Protein AF-0000000083948922 (afdb_homodimer)

InterPro domains:
  IPR000843 LacI-type HTH domain [PF00356] (4-49)
  IPR000843 LacI-type HTH domain [PR00036] (4-14)
  IPR000843 LacI-type HTH domain [PR00036] (14-24)
  IPR000843 LacI-type HTH domain [PS50932] (3-57)
  IPR000843 LacI-type HTH domain [SM00354] (2-72)
  IPR000843 LacI-type HTH domain [cd01392] (7-57)
  IPR010982 Lambda repressor-like, DNA-binding domain superfamily [G3DSA:1.10.260.40] (1-57)
  IPR010982 Lambda repressor-like, DNA-binding domain superfamily [SSF47413] (2-57)
  IPR028082 Periplasmic binding protein-like I [SSF53822] (62-333)
  IPR046335 Transcriptional regulator LacI/GalR-like, sensor domain [PF13377] (173-332)

Radius of gyration: 28.36 Å; Cα contacts (8 Å, |Δi|>4): 1416; chains: 2; bounding box: 69×86×70 Å

Solvent-accessible surface area (backbone atoms only — not comparable to full-atom values): 34319 Å² total; per-residue (Å²): 128,82,66,42,66,62,52,35,8,61,69,41,71,45,52,55,67,53,44,51,36,48,77,65,63,44,81,87,58,54,67,72,56,42,51,40,41,49,51,26,28,60,75,58,64,43,62,79,51,61,56,56,50,47,68,71,37,82,45,40,59,28,36,33,41,40,38,53,69,86,44,48,66,60,50,49,31,34,50,52,11,36,45,65,48,20,68,87,70,68,35,44,41,30,57,47,78,50,59,78,82,45,90,57,40,46,60,53,52,47,48,49,42,59,67,63,23,43,56,27,33,46,28,30,53,46,55,43,72,33,66,67,45,51,49,46,36,52,74,72,66,56,50,58,21,27,37,41,60,36,85,70,88,55,94,82,60,62,49,32,31,26,33,20,38,29,61,26,25,22,54,48,43,39,52,44,43,74,33,62,42,75,46,64,25,36,42,37,28,41,72,80,26,61,47,37,50,32,28,51,49,11,40,50,46,34,32,51,76,67,77,41,79,86,52,73,88,38,52,36,83,38,37,76,28,42,68,38,14,25,56,44,38,46,55,42,67,71,41,91,76,54,48,45,28,36,43,20,63,25,40,50,19,28,49,14,27,55,45,34,32,54,77,68,70,48,50,63,18,63,63,32,18,42,29,26,23,46,54,44,75,60,32,73,66,42,87,52,28,38,15,23,21,40,41,66,47,32,59,52,29,20,51,38,41,45,42,44,65,45,39,79,68,75,46,87,57,75,63,46,73,43,71,36,40,68,43,88,49,49,14,51,50,54,53,64,82,127,129,83,66,43,66,62,52,37,10,61,67,41,72,46,52,55,67,53,44,51,36,48,76,65,64,44,81,86,58,54,68,72,56,42,50,41,41,50,52,26,28,60,74,59,66,43,63,81,51,62,56,56,50,47,67,70,38,81,45,39,58,29,36,32,40,41,38,52,70,85,45,49,65,60,50,48,31,34,50,51,11,35,46,59,44,22,54,92,69,70,39,43,42,30,56,45,79,51,58,78,82,45,90,57,40,47,60,52,52,48,47,49,41,60,67,62,23,44,55,29,34,44,28,30,54,47,54,44,72,33,66,67,45,51,50,47,34,52,74,72,66,56,50,59,20,25,37,43,59,37,83,72,89,56,95,82,58,62,50,34,31,28,33,20,39,27,60,26,25,22,53,49,44,40,53,45,42,75,34,61,43,75,45,63,24,37,42,35,27,41,74,81,26,60,46,39,50,32,29,51,50,11,40,49,47,34,32,52,76,68,76,41,79,85,53,73,89,37,52,36,82,41,37,75,29,41,66,37,14,26,53,46,38,46,54,43,68,71,40,92,79,55,48,45,27,36,45,22,63,25,40,50,20,28,50,14,28,55,46,34,33,53,77,68,72,49,48,63,18,62,61,31,18,43,28,26,22,47,54,42,74,61,34,74,64,41,87,53,27,38,15,24,21,40,41,66,48,30,60,52,30,20,52,39,42,45,43,42,66,44,39,79,69,75,46,87,58,75,63,45,75,43,73,36,40,70,42,89,49,49,13,52,51,54,53,65,83,128

Structure (mmCIF, N/CA/C/O backbone):
data_AF-0000000083948922-model_v1
#
loop_
_entity.id
_entity.type
_entity.pdbx_description
1 polymer 'Degradation activator'
#
loop_
_atom_site.group_PDB
_atom_site.id
_atom_site.type_symbol
_atom_site.label_atom_id
_atom_site.label_alt_id
_atom_site.label_comp_id
_atom_site.label_asym_id
_atom_site.label_entity_id
_atom_site.label_seq_id
_atom_site.pdbx_PDB_ins_code
_atom_site.Cartn_x
_atom_site.Cartn_y
_atom_site.Cartn_z
_atom_site.occupancy
_atom_site.B_iso_or_equiv
_atom_site.auth_seq_id
_atom_site.auth_comp_id
_atom_site.auth_asym_id
_atom_site.auth_atom_id
_atom_site.pdbx_PDB_model_num
ATOM 1 N N . MET A 1 1 ? 10.773 45.594 6.195 1 47.94 1 MET A N 1
ATOM 2 C CA . MET A 1 1 ? 9.57 45.25 6.934 1 47.94 1 MET A CA 1
ATOM 3 C C . MET A 1 1 ? 8.656 44.344 6.094 1 47.94 1 MET A C 1
ATOM 5 O O . MET A 1 1 ? 8.422 44.625 4.918 1 47.94 1 MET A O 1
ATOM 9 N N . LYS A 1 2 ? 8.398 43.188 6.496 1 63.94 2 LYS A N 1
ATOM 10 C CA . LYS A 1 2 ? 7.566 42.281 5.691 1 63.94 2 LYS A CA 1
ATOM 11 C C . LYS A 1 2 ? 6.133 42.812 5.598 1 63.94 2 LYS A C 1
ATOM 13 O O . LYS A 1 2 ? 5.566 43.25 6.59 1 63.94 2 LYS A O 1
ATOM 18 N N . VAL A 1 3 ? 5.734 42.969 4.324 1 75 3 VAL A N 1
ATOM 19 C CA . VAL A 1 3 ? 4.387 43.469 4.062 1 75 3 VAL A CA 1
ATOM 20 C C . VAL A 1 3 ? 3.361 42.562 4.734 1 75 3 VAL A C 1
ATOM 22 O O . VAL A 1 3 ? 3.445 41.344 4.629 1 75 3 VAL A O 1
ATOM 25 N N . THR A 1 4 ? 2.557 43.094 5.625 1 77.31 4 THR A N 1
ATOM 26 C CA . THR A 1 4 ? 1.519 42.375 6.344 1 77.31 4 THR A CA 1
ATOM 27 C C . THR A 1 4 ? 0.145 42.656 5.742 1 77.31 4 THR A C 1
ATOM 29 O O . THR A 1 4 ? 0.001 43.531 4.891 1 77.31 4 THR A O 1
ATOM 32 N N . ILE A 1 5 ? -0.766 41.844 6.234 1 81.62 5 ILE A N 1
ATOM 33 C CA . ILE A 1 5 ? -2.143 42.031 5.793 1 81.62 5 ILE A CA 1
ATOM 34 C C . ILE A 1 5 ? -2.607 43.438 6.176 1 81.62 5 ILE A C 1
ATOM 36 O O . ILE A 1 5 ? -3.412 44.062 5.469 1 81.62 5 ILE A O 1
ATOM 40 N N . ASN A 1 6 ? -2.049 43.969 7.289 1 85 6 ASN A N 1
ATOM 41 C CA . ASN A 1 6 ? -2.357 45.344 7.703 1 85 6 ASN A CA 1
ATOM 42 C C . ASN A 1 6 ? -1.873 46.344 6.676 1 85 6 ASN A C 1
ATOM 44 O O . ASN A 1 6 ? -2.557 47.344 6.41 1 85 6 ASN A O 1
ATOM 48 N N . ASP A 1 7 ? -0.782 46.094 6.133 1 86.5 7 ASP A N 1
ATOM 49 C CA . ASP A 1 7 ? -0.228 46.969 5.121 1 86.5 7 ASP A CA 1
ATOM 50 C C . ASP A 1 7 ? -1.084 46.969 3.857 1 86.5 7 ASP A C 1
ATOM 52 O O . ASP A 1 7 ? -1.309 48.031 3.252 1 86.5 7 ASP A O 1
ATOM 56 N N . VAL A 1 8 ? -1.52 45.75 3.539 1 88.81 8 VAL A N 1
ATOM 57 C CA . VAL A 1 8 ? -2.385 45.594 2.373 1 88.81 8 VAL A CA 1
ATOM 58 C C . VAL A 1 8 ? -3.689 46.344 2.605 1 88.81 8 VAL A C 1
ATOM 60 O O . VAL A 1 8 ? -4.16 47.094 1.723 1 88.81 8 VAL A O 1
ATOM 63 N N . ALA A 1 9 ? -4.18 46.156 3.736 1 91.19 9 ALA A N 1
ATOM 64 C CA . ALA A 1 9 ? -5.422 46.844 4.102 1 91.19 9 ALA A CA 1
ATOM 65 C C . ALA A 1 9 ? -5.27 48.344 4.027 1 91.19 9 ALA A C 1
ATOM 67 O O . ALA A 1 9 ? -6.113 49.031 3.449 1 91.19 9 ALA A O 1
ATOM 68 N N . LYS A 1 10 ? -4.238 48.844 4.551 1 90.06 10 LYS A N 1
ATOM 69 C CA . LYS A 1 10 ? -3.953 50.281 4.551 1 90.06 10 LYS A CA 1
ATOM 70 C C . LYS A 1 10 ? -3.775 50.812 3.129 1 90.06 10 LYS A C 1
ATOM 72 O O . LYS A 1 10 ? -4.316 51.844 2.775 1 90.06 10 LYS A O 1
ATOM 77 N N . TYR A 1 11 ? -3.078 50 2.396 1 91.12 11 TYR A N 1
ATOM 78 C CA . TYR A 1 11 ? -2.797 50.406 1.02 1 91.12 11 TYR A CA 1
ATOM 79 C C . TYR A 1 11 ? -4.07 50.406 0.183 1 91.12 11 TYR A C 1
ATOM 81 O O . TYR A 1 11 ? -4.27 51.312 -0.647 1 91.12 11 TYR A O 1
ATOM 89 N N . ALA A 1 12 ? -4.852 49.438 0.401 1 90.25 12 ALA A N 1
ATOM 90 C CA . ALA A 1 12 ? -6.078 49.25 -0.374 1 90.25 12 ALA A CA 1
ATOM 91 C C . ALA A 1 12 ? -7.199 50.125 0.176 1 90.25 12 ALA A C 1
ATOM 93 O O . ALA A 1 12 ? -8.219 50.344 -0.489 1 90.25 12 ALA A O 1
ATOM 94 N N . GLY A 1 13 ? -7.016 50.688 1.393 1 90.88 13 GLY A N 1
ATOM 95 C CA . GLY A 1 13 ? -8.039 51.5 2.027 1 90.88 13 GLY A CA 1
ATOM 96 C C . GLY A 1 13 ? -9.234 50.719 2.506 1 90.88 13 GLY A C 1
ATOM 97 O O . GLY A 1 13 ? -10.375 51.188 2.416 1 90.88 13 GLY A O 1
ATOM 98 N N . VAL A 1 14 ? -8.969 49.5 2.793 1 90.75 14 VAL A N 1
ATOM 99 C CA . VAL A 1 14 ? -10.039 48.625 3.293 1 90.75 14 VAL A CA 1
ATOM 100 C C . VAL A 1 14 ? -9.656 48.062 4.656 1 90.75 14 VAL A C 1
ATOM 102 O O . VAL A 1 14 ? -8.531 48.25 5.121 1 90.75 14 VAL A O 1
ATOM 105 N N . SER A 1 15 ? -10.617 47.5 5.344 1 84.44 15 SER A N 1
ATOM 106 C CA . SER A 1 15 ? -10.336 46.875 6.621 1 84.44 15 SER A CA 1
ATOM 107 C C . SER A 1 15 ? -9.523 45.594 6.43 1 84.44 15 SER A C 1
ATOM 109 O O . SER A 1 15 ? -9.523 45 5.348 1 84.44 15 SER A O 1
ATOM 111 N N . ILE A 1 16 ? -8.898 45.094 7.465 1 84.44 16 ILE A N 1
ATOM 112 C CA . ILE A 1 16 ? -8.148 43.844 7.461 1 84.44 16 ILE A CA 1
ATOM 113 C C . ILE A 1 16 ? -9.094 42.688 7.16 1 84.44 16 ILE A C 1
ATOM 115 O O . ILE A 1 16 ? -8.727 41.75 6.445 1 84.44 16 ILE A O 1
ATOM 119 N N . LYS A 1 17 ? -10.328 42.844 7.629 1 81.38 17 LYS A N 1
ATOM 120 C CA . LYS A 1 17 ? -11.336 41.812 7.391 1 81.38 17 LYS A CA 1
ATOM 121 C C . LYS A 1 17 ? -11.672 41.688 5.906 1 81.38 17 LYS A C 1
ATOM 123 O O . LYS A 1 17 ? -11.867 40.594 5.387 1 81.38 17 LYS A O 1
ATOM 128 N N . THR A 1 18 ? -11.656 42.844 5.32 1 84.81 18 THR A N 1
ATOM 129 C CA . THR A 1 18 ? -11.977 42.875 3.895 1 84.81 18 THR A CA 1
ATOM 130 C C . THR A 1 18 ? -10.859 42.25 3.078 1 84.81 18 THR A C 1
ATOM 132 O O . THR A 1 18 ? -11.117 41.469 2.148 1 84.81 18 THR A O 1
ATOM 135 N N . VAL A 1 19 ? -9.586 42.5 3.438 1 83.06 19 VAL A N 1
ATOM 136 C CA . VAL A 1 19 ? -8.453 41.875 2.75 1 83.06 19 VAL A CA 1
ATOM 137 C C . VAL A 1 19 ? -8.508 40.344 2.926 1 83.06 19 VAL A C 1
ATOM 139 O O . VAL A 1 19 ? -8.305 39.594 1.968 1 83.06 19 VAL A O 1
ATOM 142 N N . SER A 1 20 ? -8.844 39.938 4.043 1 77 20 SER A N 1
ATOM 143 C CA . SER A 1 20 ? -8.953 38.5 4.348 1 77 20 SER A CA 1
ATOM 144 C C . SER A 1 20 ? -10.039 37.844 3.502 1 77 20 SER A C 1
ATOM 146 O O . SER A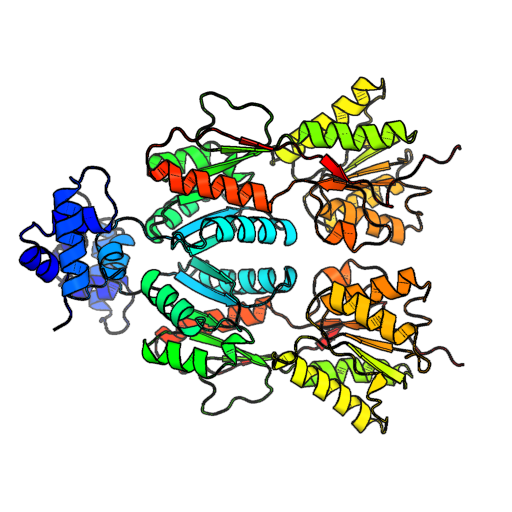 1 20 ? -9.82 36.75 2.943 1 77 20 SER A O 1
ATOM 148 N N . ARG A 1 21 ? -11.102 38.594 3.408 1 77.88 21 ARG A N 1
ATOM 149 C CA . ARG A 1 21 ? -12.211 38.062 2.627 1 77.88 21 ARG A CA 1
ATOM 150 C C . ARG A 1 21 ? -11.844 37.938 1.15 1 77.88 21 ARG A C 1
ATOM 152 O O . ARG A 1 21 ? -12.195 36.969 0.488 1 77.88 21 ARG A O 1
ATOM 159 N N . VAL A 1 22 ? -11.125 38.906 0.724 1 80.25 22 VAL A N 1
ATOM 160 C CA . VAL A 1 22 ? -10.727 38.938 -0.681 1 80.25 22 VAL A CA 1
ATOM 161 C C . VAL A 1 22 ? -9.695 37.812 -0.941 1 80.25 22 VAL A C 1
ATOM 163 O O . VAL A 1 22 ? -9.805 37.094 -1.916 1 80.25 22 VAL A O 1
ATOM 166 N N . THR A 1 23 ? -8.758 37.656 -0.034 1 76.06 23 THR A N 1
ATOM 167 C CA . THR A 1 23 ? -7.676 36.719 -0.234 1 76.06 23 THR A CA 1
ATOM 168 C C . THR A 1 23 ? -8.18 35.281 -0.084 1 76.06 23 THR A C 1
ATOM 170 O O . THR A 1 23 ? -7.59 34.344 -0.628 1 76.06 23 THR A O 1
ATOM 173 N N . ASN A 1 24 ? -9.273 35.156 0.589 1 67.94 24 ASN A N 1
ATOM 174 C CA . ASN A 1 24 ? -9.891 33.844 0.768 1 67.94 24 ASN A CA 1
ATOM 175 C C . ASN A 1 24 ? -10.992 33.594 -0.261 1 67.94 24 ASN A C 1
ATOM 177 O O . ASN A 1 24 ? -11.781 32.656 -0.114 1 67.94 24 ASN A O 1
ATOM 181 N N . ASN A 1 25 ? -11.062 34.406 -1.139 1 70.38 25 ASN A N 1
ATOM 182 C CA . ASN A 1 25 ? -12 34.312 -2.254 1 70.38 25 ASN A CA 1
ATOM 183 C C . ASN A 1 25 ? -13.445 34.188 -1.767 1 70.38 25 ASN A C 1
ATOM 185 O O . ASN A 1 25 ? -14.211 33.375 -2.273 1 70.38 25 ASN A O 1
ATOM 189 N N . GLU A 1 26 ? -13.742 34.969 -0.782 1 67.56 26 GLU A N 1
ATOM 190 C CA . GLU A 1 26 ? -15.125 35 -0.299 1 67.56 26 GLU A CA 1
ATOM 191 C C . GLU A 1 26 ? -16.047 35.656 -1.317 1 67.56 26 GLU A C 1
ATOM 193 O O . GLU A 1 26 ? -15.781 36.75 -1.8 1 67.56 26 GLU A O 1
ATOM 198 N N . PRO A 1 27 ? -17.094 34.938 -1.675 1 70.88 27 PRO A N 1
ATOM 199 C CA . PRO A 1 27 ? -17.969 35.406 -2.764 1 70.88 27 PRO A CA 1
ATOM 200 C C . PRO A 1 27 ? -18.688 36.719 -2.428 1 70.88 27 PRO A C 1
ATOM 202 O O . PRO A 1 27 ? -19.125 37.438 -3.332 1 70.88 27 PRO A O 1
ATOM 205 N N . SER A 1 28 ? -18.844 37.125 -1.309 1 74.44 28 SER A N 1
ATOM 206 C CA . SER A 1 28 ? -19.688 38.25 -0.918 1 74.44 28 SER A CA 1
ATOM 207 C C . SER A 1 28 ? -18.969 39.562 -1.136 1 74.44 28 SER A C 1
ATOM 209 O O . SER A 1 28 ? -19.562 40.625 -0.983 1 74.44 28 SER A O 1
ATOM 211 N N . VAL A 1 29 ? -17.844 39.5 -1.628 1 79.81 29 VAL A N 1
ATOM 212 C CA . VAL A 1 29 ? -17.078 40.75 -1.758 1 79.81 29 VAL A CA 1
ATOM 213 C C . VAL A 1 29 ? -17.281 41.344 -3.156 1 79.81 29 VAL A C 1
ATOM 215 O O . VAL A 1 29 ? -17.188 40.594 -4.152 1 79.81 29 VAL A O 1
ATOM 218 N N . LYS A 1 30 ? -17.609 42.656 -3.248 1 86.69 30 LYS A N 1
ATOM 219 C CA . LYS A 1 30 ? -17.844 43.312 -4.523 1 86.69 30 LYS A CA 1
ATOM 220 C C . LYS A 1 30 ? -16.578 43.312 -5.379 1 86.69 30 LYS A C 1
ATOM 222 O O . LYS A 1 30 ? -15.461 43.438 -4.859 1 86.69 30 LYS A O 1
ATOM 227 N N . GLN A 1 31 ? -16.828 43.219 -6.66 1 85.06 31 GLN A N 1
ATOM 228 C CA . GLN A 1 31 ? -15.727 43.094 -7.617 1 85.06 31 GLN A CA 1
ATOM 229 C C . GLN A 1 31 ? -14.766 44.281 -7.488 1 85.06 31 GLN A C 1
ATOM 231 O O . GLN A 1 31 ? -13.547 44.125 -7.578 1 85.06 31 GLN A O 1
ATOM 236 N N . ALA A 1 32 ? -15.289 45.469 -7.324 1 87.31 32 ALA A N 1
ATOM 237 C CA . ALA A 1 32 ? -14.461 46.656 -7.195 1 87.31 32 ALA A CA 1
ATOM 238 C C . ALA A 1 32 ? -13.492 46.531 -6.02 1 87.31 32 ALA A C 1
ATOM 240 O O . ALA A 1 32 ? -12.328 46.938 -6.117 1 87.31 32 ALA A O 1
ATOM 241 N N . THR A 1 33 ? -13.891 45.938 -4.918 1 88.06 33 THR A N 1
ATOM 242 C CA . THR A 1 33 ? -13.07 45.719 -3.729 1 88.06 33 THR A CA 1
ATOM 243 C C . THR A 1 33 ? -12.023 44.656 -3.979 1 88.06 33 THR A C 1
ATOM 245 O O . THR A 1 33 ? -10.875 44.781 -3.555 1 88.06 33 THR A O 1
ATOM 248 N N . ILE A 1 34 ? -12.414 43.625 -4.617 1 88.19 34 ILE A N 1
ATOM 249 C CA . ILE A 1 34 ? -11.5 42.531 -4.98 1 88.19 34 ILE A CA 1
ATOM 250 C C . ILE A 1 34 ? -10.344 43.125 -5.809 1 88.19 34 ILE A C 1
ATOM 252 O O . ILE A 1 34 ? -9.18 42.812 -5.531 1 88.19 34 ILE A O 1
ATOM 256 N N . ASP A 1 35 ? -10.727 43.875 -6.746 1 87.88 35 ASP A N 1
ATOM 257 C CA . ASP A 1 35 ? -9.727 44.469 -7.633 1 87.88 35 ASP A CA 1
ATOM 258 C C . ASP A 1 35 ? -8.758 45.375 -6.855 1 87.88 35 ASP A C 1
ATOM 260 O O . ASP A 1 35 ? -7.547 45.312 -7.082 1 87.88 35 ASP A O 1
ATOM 264 N N . LYS A 1 36 ? -9.297 46.188 -6.008 1 88.44 36 LYS A N 1
ATOM 265 C CA . LYS A 1 36 ? -8.492 47.094 -5.184 1 88.44 36 LYS A CA 1
ATOM 266 C C . LYS A 1 36 ? -7.516 46.312 -4.309 1 88.44 36 LYS A C 1
ATOM 268 O O . LYS A 1 36 ? -6.344 46.688 -4.203 1 88.44 36 LYS A O 1
ATOM 273 N N . VAL A 1 37 ? -8 45.281 -3.689 1 88.94 37 VAL A N 1
ATOM 274 C CA . VAL A 1 37 ? -7.191 44.469 -2.797 1 88.94 37 VAL A CA 1
ATOM 275 C C . VAL A 1 37 ? -6.129 43.719 -3.604 1 88.94 37 VAL A C 1
ATOM 277 O O . VAL A 1 37 ? -4.961 43.688 -3.213 1 88.94 37 VAL A O 1
ATOM 280 N N . ASN A 1 38 ? -6.543 43.188 -4.68 1 86.06 38 ASN A N 1
ATOM 281 C CA . ASN A 1 38 ? -5.59 42.469 -5.527 1 86.06 38 ASN A CA 1
ATOM 282 C C . ASN A 1 38 ? -4.504 43.406 -6.051 1 86.06 38 ASN A C 1
ATOM 284 O O . ASN A 1 38 ? -3.336 43.031 -6.137 1 86.06 38 ASN A O 1
ATOM 288 N N . ALA A 1 39 ? -4.875 44.594 -6.488 1 86.25 39 ALA A N 1
ATOM 289 C CA . ALA A 1 39 ? -3.908 45.594 -6.914 1 86.25 39 ALA A CA 1
ATOM 290 C C . ALA A 1 39 ? -2.918 45.906 -5.797 1 86.25 39 ALA A C 1
ATOM 292 O O . ALA A 1 39 ? -1.718 46.031 -6.043 1 86.25 39 ALA A O 1
ATOM 293 N N . ALA A 1 40 ? -3.379 46 -4.594 1 89.19 40 ALA A N 1
ATOM 294 C CA . ALA A 1 40 ? -2.531 46.281 -3.432 1 89.19 40 ALA A CA 1
ATOM 295 C C . ALA A 1 40 ? -1.596 45.094 -3.16 1 89.19 40 ALA A C 1
ATOM 297 O O . ALA A 1 40 ? -0.414 45.281 -2.865 1 89.19 40 ALA A O 1
ATOM 298 N N . ILE A 1 41 ? -2.137 43.875 -3.266 1 82 41 ILE A N 1
ATOM 299 C CA . ILE A 1 41 ? -1.352 42.656 -3.074 1 82 41 ILE A CA 1
ATOM 300 C C . ILE A 1 41 ? -0.203 42.625 -4.078 1 82 41 ILE A C 1
ATOM 302 O O . ILE A 1 41 ? 0.941 42.344 -3.715 1 82 41 ILE A O 1
ATOM 306 N N . LYS A 1 42 ? -0.513 42.938 -5.238 1 82.88 42 LYS A N 1
ATOM 307 C CA . LYS A 1 42 ? 0.482 43 -6.305 1 82.88 42 LYS A CA 1
ATOM 308 C C . LYS A 1 42 ? 1.494 44.094 -6.078 1 82.88 42 LYS A C 1
ATOM 310 O O . LYS A 1 42 ? 2.701 43.906 -6.223 1 82.88 42 LYS A O 1
ATOM 315 N N . ALA A 1 43 ? 1.029 45.25 -5.766 1 83.69 43 ALA A N 1
ATOM 316 C CA . ALA A 1 43 ? 1.876 46.438 -5.594 1 83.69 43 ALA A CA 1
ATOM 317 C C . ALA A 1 43 ? 2.85 46.25 -4.434 1 83.69 43 ALA A C 1
ATOM 319 O O . ALA A 1 43 ? 4 46.688 -4.504 1 83.69 43 ALA A O 1
ATOM 320 N N . LEU A 1 44 ? 2.311 45.531 -3.414 1 84.31 44 LEU A N 1
ATOM 321 C CA . LEU A 1 44 ? 3.121 45.406 -2.211 1 84.31 44 LEU A CA 1
ATOM 322 C C . LEU A 1 44 ? 3.848 44.062 -2.203 1 84.31 44 LEU A C 1
ATOM 324 O O . LEU A 1 44 ? 4.609 43.75 -1.279 1 84.31 44 LEU A O 1
ATOM 328 N N . ASN A 1 45 ? 3.594 43.312 -3.293 1 78.88 45 ASN A N 1
ATOM 329 C CA . ASN A 1 45 ? 4.105 41.938 -3.375 1 78.88 45 ASN A CA 1
ATOM 330 C C . ASN A 1 45 ? 3.787 41.156 -2.111 1 78.88 45 ASN A C 1
ATOM 332 O O . ASN A 1 45 ? 4.668 40.5 -1.536 1 78.88 45 ASN A O 1
ATOM 336 N N . TYR A 1 46 ? 2.619 41.438 -1.71 1 71.75 46 TYR A N 1
ATOM 337 C CA . TYR A 1 46 ? 2.146 40.781 -0.506 1 71.75 46 TYR A CA 1
ATOM 338 C C . TYR A 1 46 ? 1.808 39.312 -0.796 1 71.75 46 TYR A C 1
ATOM 340 O O . TYR A 1 46 ? 1.111 39 -1.769 1 71.75 46 TYR A O 1
ATOM 348 N N . GLN A 1 47 ? 2.438 38.469 -0.184 1 61.69 47 GLN A N 1
ATOM 349 C CA . GLN A 1 47 ? 2.059 37.062 -0.192 1 61.69 47 GLN A CA 1
ATOM 350 C C . GLN A 1 47 ? 1.296 36.688 1.076 1 61.69 47 GLN A C 1
ATOM 352 O O . GLN A 1 47 ? 1.808 36.844 2.186 1 61.69 47 GLN A O 1
ATOM 357 N N . PRO A 1 48 ? -0.046 36.656 0.894 1 52.44 48 PRO A N 1
ATOM 358 C CA . PRO A 1 48 ? -0.771 36.25 2.1 1 52.44 48 PRO A CA 1
ATOM 359 C C . PRO A 1 48 ? -0.045 35.156 2.887 1 52.44 48 PRO A C 1
ATOM 361 O O . PRO A 1 48 ? 0.515 34.219 2.295 1 52.44 48 PRO A O 1
ATOM 364 N N . ASN A 1 49 ? 0.48 35.562 3.951 1 45.56 49 ASN A N 1
ATOM 365 C CA . ASN A 1 49 ? 1.116 34.531 4.793 1 45.56 49 ASN A CA 1
ATOM 366 C C . ASN A 1 49 ? 0.2 33.344 5.023 1 45.56 49 ASN A C 1
ATOM 368 O O . ASN A 1 49 ? -0.864 33.469 5.633 1 45.56 49 ASN A O 1
ATOM 372 N N . LEU A 1 50 ? 0.238 32.469 4.188 1 44.19 50 LEU A N 1
ATOM 373 C CA . LEU A 1 50 ? -0.533 31.266 4.398 1 44.19 50 LEU A CA 1
ATOM 374 C C . LEU A 1 50 ? -0.573 30.891 5.875 1 44.19 50 LEU A C 1
ATOM 376 O O . LEU A 1 50 ? -1.589 30.391 6.371 1 44.19 50 LEU A O 1
ATOM 380 N N . ALA A 1 51 ? 0.444 31.203 6.633 1 41.66 51 ALA A N 1
ATOM 381 C CA . ALA A 1 51 ? 0.496 30.938 8.07 1 41.66 51 ALA A CA 1
ATOM 382 C C . ALA A 1 51 ? -0.506 31.812 8.82 1 41.66 51 ALA A C 1
ATOM 384 O O . ALA A 1 51 ? -1.146 31.344 9.773 1 41.66 51 ALA A O 1
ATOM 385 N N . ALA A 1 52 ? -0.63 33.062 8.516 1 43.78 52 ALA A N 1
ATOM 386 C CA . ALA A 1 52 ? -1.603 33.938 9.141 1 43.78 52 ALA A CA 1
ATOM 387 C C . ALA A 1 52 ? -3.029 33.531 8.789 1 43.78 52 ALA A C 1
ATOM 389 O O . ALA A 1 52 ? -3.932 33.625 9.625 1 43.78 52 ALA A O 1
ATOM 390 N N . ARG A 1 53 ? -3.17 33.156 7.547 1 42.28 53 ARG A N 1
ATOM 391 C CA . ARG A 1 53 ? -4.461 32.594 7.215 1 42.28 53 ARG A CA 1
ATOM 392 C C . ARG A 1 53 ? -4.723 31.328 8.055 1 42.28 53 ARG A C 1
ATOM 394 O O . ARG A 1 53 ? -5.859 31.078 8.469 1 42.28 53 ARG A O 1
ATOM 401 N N . ASN A 1 54 ? -3.684 30.531 8.195 1 43.38 54 ASN A N 1
ATOM 402 C CA . ASN A 1 54 ? -3.775 29.359 9.055 1 43.38 54 ASN A CA 1
ATOM 403 C C . ASN A 1 54 ? -4.023 29.75 10.516 1 43.38 54 ASN A C 1
ATOM 405 O O . ASN A 1 54 ? -4.695 29.031 11.25 1 43.38 54 ASN A O 1
ATOM 409 N N . LEU A 1 55 ? -3.422 30.875 10.953 1 40.12 55 LEU A N 1
ATOM 410 C CA . LEU A 1 55 ? -3.674 31.312 12.32 1 40.12 55 LEU A CA 1
ATOM 411 C C . LEU A 1 55 ? -5.141 31.688 12.508 1 40.12 55 LEU A C 1
ATOM 413 O O . LEU A 1 55 ? -5.723 31.406 13.562 1 40.12 55 LEU A O 1
ATOM 417 N N . ALA A 1 56 ? -5.574 32.531 11.664 1 39.25 56 ALA A N 1
ATOM 418 C CA . ALA A 1 56 ? -6.973 32.938 11.836 1 39.25 56 ALA A CA 1
ATOM 419 C C . ALA A 1 56 ? -7.91 31.812 11.359 1 39.25 56 ALA A C 1
ATOM 421 O O . ALA A 1 56 ? -9.086 31.797 11.719 1 39.25 56 ALA A O 1
ATOM 422 N N . ALA A 1 57 ? -7.484 31.094 10.273 1 44.31 57 ALA A N 1
ATOM 423 C CA . ALA A 1 57 ? -8.398 30.094 9.727 1 44.31 57 ALA A CA 1
ATOM 424 C C . ALA A 1 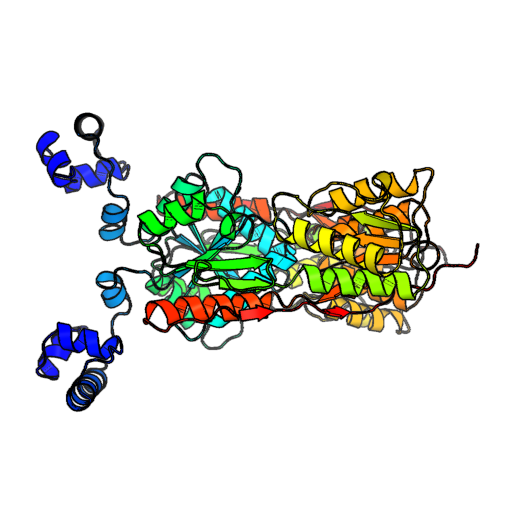57 ? -8.461 28.859 10.625 1 44.31 57 ALA A C 1
ATOM 426 O O . ALA A 1 57 ? -7.426 28.344 11.031 1 44.31 57 ALA A O 1
ATOM 427 N N . THR A 1 58 ? -9.5 28.672 11.281 1 48.41 58 THR A N 1
ATOM 428 C CA . THR A 1 58 ? -9.945 27.656 12.219 1 48.41 58 THR A CA 1
ATOM 429 C C . THR A 1 58 ? -9.547 26.266 11.719 1 48.41 58 THR A C 1
ATOM 431 O O . THR A 1 58 ? -9.398 25.328 12.516 1 48.41 58 THR A O 1
ATOM 434 N N . SER A 1 59 ? -9.531 25.969 10.461 1 56.12 59 SER A N 1
ATOM 435 C CA . SER A 1 59 ? -9.242 24.625 9.992 1 56.12 59 SER A CA 1
ATOM 436 C C . SER A 1 59 ? -7.93 24.578 9.211 1 56.12 59 SER A C 1
ATOM 438 O O . SER A 1 59 ? -7.57 25.531 8.531 1 56.12 59 SER A O 1
ATOM 440 N N . SER A 1 60 ? -7.027 23.609 9.57 1 71.81 60 SER A N 1
ATOM 441 C CA . SER A 1 60 ? -5.832 23.328 8.781 1 71.81 60 SER A CA 1
ATOM 442 C C . SER A 1 60 ? -6.191 22.797 7.398 1 71.81 60 SER A C 1
ATOM 444 O O . SER A 1 60 ? -7.32 22.359 7.172 1 71.81 60 SER A O 1
ATOM 446 N N . TYR A 1 61 ? -5.566 23.156 6.273 1 87 61 TYR A N 1
ATOM 447 C CA . TYR A 1 61 ? -5.711 22.594 4.934 1 87 61 TYR A CA 1
ATOM 448 C C . TYR A 1 61 ? -5.223 21.156 4.883 1 87 61 TYR A C 1
ATOM 450 O O . TYR A 1 61 ? -4.438 20.781 4.008 1 87 61 TYR A O 1
ATOM 458 N N . VAL A 1 62 ? -5.773 20.344 5.91 1 92.38 62 VAL A N 1
ATOM 459 C CA . VAL A 1 62 ? -5.414 18.938 5.992 1 92.38 62 VAL A CA 1
ATOM 460 C C . VAL A 1 62 ? -6.676 18.078 5.953 1 92.38 62 VAL A C 1
ATOM 462 O O . VAL A 1 62 ? -7.625 18.328 6.703 1 92.38 62 VAL A O 1
ATOM 465 N N . ILE A 1 63 ? -6.746 17.156 5.035 1 96.44 63 ILE A N 1
ATOM 466 C CA . ILE A 1 63 ? -7.797 16.141 4.941 1 96.44 63 ILE A CA 1
ATOM 467 C C . ILE A 1 63 ? -7.344 14.859 5.633 1 96.44 63 ILE A C 1
ATOM 469 O O . ILE A 1 63 ? -6.203 14.43 5.457 1 96.44 63 ILE A O 1
ATOM 473 N N . GLY A 1 64 ? -8.203 14.312 6.469 1 97.75 64 GLY A N 1
ATOM 474 C CA . GLY A 1 64 ? -7.914 13.047 7.121 1 97.75 64 GLY A CA 1
ATOM 475 C C . GLY A 1 64 ? -8.508 11.852 6.398 1 97.75 64 GLY A C 1
ATOM 476 O O . GLY A 1 64 ? -9.641 11.914 5.914 1 97.75 64 GLY A O 1
ATOM 477 N N . PHE A 1 65 ? -7.711 10.859 6.242 1 98.56 65 PHE A N 1
ATOM 478 C CA . PHE A 1 65 ? -8.172 9.562 5.754 1 98.56 65 PHE A CA 1
ATOM 479 C C . PHE A 1 65 ? -8.188 8.531 6.875 1 98.56 65 PHE A C 1
ATOM 481 O O . PHE A 1 65 ? -7.137 8.133 7.371 1 98.56 65 PHE A O 1
ATOM 488 N N . VAL A 1 66 ? -9.406 8.07 7.285 1 98.06 66 VAL A N 1
ATOM 489 C CA . VAL A 1 66 ? -9.602 7.137 8.391 1 98.06 66 VAL A CA 1
ATOM 490 C C . VAL A 1 66 ? -10.055 5.781 7.852 1 98.06 66 VAL A C 1
ATOM 492 O O . VAL A 1 66 ? -11.055 5.695 7.137 1 98.06 66 VAL A O 1
ATOM 495 N N . TYR A 1 67 ? -9.312 4.719 8.227 1 96.75 67 TYR A N 1
ATOM 496 C CA . TYR A 1 67 ? -9.609 3.422 7.625 1 96.75 67 TYR A CA 1
ATOM 497 C C . TYR A 1 67 ? -9.188 2.285 8.547 1 96.75 67 TYR A C 1
ATOM 499 O O . TYR A 1 67 ? -8.312 2.459 9.398 1 96.75 67 TYR A O 1
ATOM 507 N N . ASP A 1 68 ? -9.906 1.238 8.422 1 93.75 68 ASP A N 1
ATOM 508 C CA . ASP A 1 68 ? -9.586 -0.051 9.031 1 93.75 68 ASP A CA 1
ATOM 509 C C . ASP A 1 68 ? -9.5 -1.148 7.969 1 93.75 68 ASP A C 1
ATOM 511 O O . ASP A 1 68 ? -10.43 -1.95 7.828 1 93.75 68 ASP A O 1
ATOM 515 N N . ASN A 1 69 ? -8.492 -1.123 7.113 1 84.44 69 ASN A N 1
ATOM 516 C CA . ASN A 1 69 ? -8.266 -2.033 5.996 1 84.44 69 ASN A CA 1
ATOM 517 C C . ASN A 1 69 ? -6.801 -2.436 5.891 1 84.44 69 ASN A C 1
ATOM 519 O O . ASN A 1 69 ? -5.93 -1.581 5.719 1 84.44 69 ASN A O 1
ATOM 523 N N . PRO A 1 70 ? -6.574 -3.631 5.977 1 78.62 70 PRO A N 1
ATOM 524 C CA . PRO A 1 70 ? -5.176 -4.074 5.969 1 78.62 70 PRO A CA 1
ATOM 525 C C . PRO A 1 70 ? -4.609 -4.203 4.559 1 78.62 70 PRO A C 1
ATOM 527 O O . PRO A 1 70 ? -3.42 -4.492 4.391 1 78.62 70 PRO A O 1
ATOM 530 N N . ASN A 1 71 ? -5.449 -4.074 3.535 1 88.19 71 ASN A N 1
ATOM 531 C CA . ASN A 1 71 ? -5.008 -4.316 2.166 1 88.19 71 ASN A CA 1
ATOM 532 C C . ASN A 1 71 ? -4.203 -3.143 1.62 1 88.19 71 ASN A C 1
ATOM 534 O O . ASN A 1 71 ? -4.746 -2.059 1.404 1 88.19 71 ASN A O 1
ATOM 538 N N . ALA A 1 72 ? -2.963 -3.381 1.271 1 92.06 72 ALA A N 1
ATOM 539 C CA . ALA A 1 72 ? -2.037 -2.328 0.864 1 92.06 72 ALA A CA 1
ATOM 540 C C . ALA A 1 72 ? -2.5 -1.66 -0.428 1 92.06 72 ALA A C 1
ATOM 542 O O . ALA A 1 72 ? -2.457 -0.434 -0.549 1 92.06 72 ALA A O 1
ATOM 543 N N . TYR A 1 73 ? -2.98 -2.457 -1.361 1 91.31 73 TYR A N 1
ATOM 544 C CA . TYR A 1 73 ? -3.348 -1.919 -2.666 1 91.31 73 TYR A CA 1
ATOM 545 C C . TYR A 1 73 ? -4.598 -1.053 -2.566 1 91.31 73 TYR A C 1
ATOM 547 O O . TYR A 1 73 ? -4.699 -0.019 -3.232 1 91.31 73 TYR A O 1
ATOM 555 N N . TYR A 1 74 ? -5.551 -1.45 -1.721 1 93.31 74 TYR A N 1
ATOM 556 C CA . TYR A 1 74 ? -6.73 -0.625 -1.482 1 93.31 74 TYR A CA 1
ATOM 557 C C . TYR A 1 74 ? -6.34 0.717 -0.873 1 93.31 74 TYR A C 1
ATOM 559 O O . TYR A 1 74 ? -6.781 1.77 -1.343 1 93.31 74 TYR A O 1
ATOM 567 N N . ILE A 1 75 ? -5.5 0.672 0.115 1 96.12 75 ILE A N 1
ATOM 568 C CA . ILE A 1 75 ? -5.105 1.858 0.868 1 96.12 75 ILE A CA 1
ATOM 569 C C . ILE A 1 75 ? -4.371 2.832 -0.05 1 96.12 75 ILE A C 1
ATOM 571 O O . ILE A 1 75 ? -4.664 4.031 -0.057 1 96.12 75 ILE A O 1
ATOM 575 N N . ILE A 1 76 ? -3.512 2.322 -0.819 1 96.31 76 ILE A N 1
ATOM 576 C CA . ILE A 1 76 ? -2.711 3.172 -1.692 1 96.31 76 ILE A CA 1
ATOM 577 C C . ILE A 1 76 ? -3.602 3.793 -2.766 1 96.31 76 ILE A C 1
ATOM 579 O O . ILE A 1 76 ? -3.441 4.965 -3.111 1 96.31 76 ILE A O 1
ATOM 583 N N . ASP A 1 77 ? -4.551 3.055 -3.324 1 96 77 ASP A N 1
ATOM 584 C CA . ASP A 1 77 ? -5.5 3.602 -4.293 1 96 77 ASP A CA 1
ATOM 585 C C . ASP A 1 77 ? -6.309 4.742 -3.684 1 96 77 ASP A C 1
ATOM 587 O O . ASP A 1 77 ? -6.488 5.789 -4.312 1 96 77 ASP A O 1
ATOM 591 N N . MET A 1 78 ? -6.773 4.465 -2.5 1 97.44 78 MET A N 1
ATOM 592 C CA . MET A 1 78 ? -7.547 5.484 -1.803 1 97.44 78 MET A CA 1
ATOM 593 C C . MET A 1 78 ? -6.707 6.734 -1.556 1 97.44 78 MET A C 1
ATOM 595 O O . MET A 1 78 ? -7.156 7.852 -1.815 1 97.44 78 MET A O 1
ATOM 599 N N . GLN A 1 79 ? -5.484 6.523 -1.064 1 98 79 GLN A N 1
ATOM 600 C CA . GLN A 1 79 ? -4.586 7.641 -0.799 1 98 79 GLN A CA 1
ATOM 601 C C . GLN A 1 79 ? -4.316 8.445 -2.068 1 98 79 GLN A C 1
ATOM 603 O O . GLN A 1 79 ? -4.398 9.672 -2.057 1 98 79 GLN A O 1
ATOM 608 N N . ASN A 1 80 ? -4.055 7.754 -3.123 1 97.25 80 ASN A N 1
ATOM 609 C CA . ASN A 1 80 ? -3.783 8.43 -4.387 1 97.25 80 ASN A CA 1
ATOM 610 C C . ASN A 1 80 ? -4.992 9.219 -4.871 1 97.25 80 ASN A C 1
ATOM 612 O O . ASN A 1 80 ? -4.848 10.336 -5.379 1 97.25 80 ASN A O 1
ATOM 616 N N . GLY A 1 81 ? -6.152 8.641 -4.785 1 98.12 81 GLY A N 1
ATOM 617 C CA . GLY A 1 81 ? -7.367 9.344 -5.164 1 98.12 81 GLY A CA 1
ATOM 618 C C . GLY A 1 81 ? -7.613 10.594 -4.344 1 98.12 81 GLY A C 1
ATOM 619 O O . GLY A 1 81 ? -7.922 11.656 -4.895 1 98.12 81 GLY A O 1
ATOM 620 N N . ILE A 1 82 ? -7.43 10.469 -3.016 1 98.38 82 ILE A N 1
ATOM 621 C CA . ILE A 1 82 ? -7.613 11.609 -2.123 1 98.38 82 ILE A CA 1
ATOM 622 C C . ILE A 1 82 ? -6.598 12.703 -2.463 1 98.38 82 ILE A C 1
ATOM 624 O O . ILE A 1 82 ? -6.957 13.875 -2.592 1 98.38 82 ILE A O 1
ATOM 628 N N . LEU A 1 83 ? -5.359 12.312 -2.627 1 97.69 83 LEU A N 1
ATOM 629 C CA . LEU A 1 83 ? -4.285 13.25 -2.92 1 97.69 83 LEU A CA 1
ATOM 630 C C . LEU A 1 83 ? -4.523 13.953 -4.254 1 97.69 83 LEU A C 1
ATOM 632 O O . LEU A 1 83 ? -4.18 15.125 -4.41 1 97.69 83 LEU A O 1
ATOM 636 N N . SER A 1 84 ? -5.07 13.25 -5.219 1 97.12 84 SER A N 1
ATOM 637 C CA . SER A 1 84 ? -5.379 13.844 -6.516 1 97.12 84 SER A CA 1
ATOM 638 C C . SER A 1 84 ? -6.363 15 -6.367 1 97.12 84 SER A C 1
ATOM 640 O O . SER A 1 84 ? -6.238 16.016 -7.055 1 97.12 84 SER A O 1
ATOM 642 N N . ALA A 1 85 ? -7.293 14.867 -5.48 1 96.19 85 ALA A N 1
ATOM 643 C CA . ALA A 1 85 ? -8.266 15.922 -5.223 1 96.19 85 ALA A CA 1
ATOM 644 C C . ALA A 1 85 ? -7.637 17.078 -4.438 1 96.19 85 ALA A C 1
ATOM 646 O O . ALA A 1 85 ? -8.047 18.234 -4.578 1 96.19 85 ALA A O 1
ATOM 647 N N . CYS A 1 86 ? -6.566 16.766 -3.637 1 94.06 86 CYS A N 1
ATOM 648 C CA . CYS A 1 86 ? -5.934 17.734 -2.75 1 94.06 86 CYS A CA 1
ATOM 649 C C . CYS A 1 86 ? -4.941 18.609 -3.512 1 94.06 86 CYS A C 1
ATOM 651 O O . CYS A 1 86 ? -4.789 19.797 -3.209 1 94.06 86 CYS A O 1
ATOM 653 N N . ARG A 1 87 ? -3.939 18.062 -4.348 1 83.69 87 ARG A N 1
ATOM 654 C CA . ARG A 1 87 ? -2.75 18.625 -4.98 1 83.69 87 ARG A CA 1
ATOM 655 C C . ARG A 1 87 ? -3.027 20.031 -5.516 1 83.69 87 ARG A C 1
ATOM 657 O O . ARG A 1 87 ? -2.258 20.953 -5.27 1 83.69 87 ARG A O 1
ATOM 664 N N . ASP A 1 88 ? -4.031 20.484 -6.102 1 80.44 88 ASP A N 1
ATOM 665 C CA . ASP A 1 88 ? -4.25 21.781 -6.727 1 80.44 88 ASP A CA 1
ATOM 666 C C . ASP A 1 88 ? -5.113 22.688 -5.84 1 80.44 88 ASP A C 1
ATOM 668 O O . ASP A 1 88 ? -5.312 23.859 -6.148 1 80.44 88 ASP A O 1
ATOM 672 N N . LYS A 1 89 ? -5.457 22.172 -4.688 1 86.75 89 LYS A N 1
ATOM 673 C CA . LYS A 1 89 ? -6.328 22.969 -3.82 1 86.75 89 LYS A CA 1
ATOM 674 C C . LYS A 1 89 ? -5.625 23.312 -2.512 1 86.75 89 LYS A C 1
ATOM 676 O O . LYS A 1 89 ? -6.23 23.906 -1.617 1 86.75 89 LYS A O 1
ATOM 681 N N . GLY A 1 90 ? -4.387 22.844 -2.441 1 86.62 90 GLY A N 1
ATOM 682 C CA . GLY A 1 90 ? -3.549 23.234 -1.32 1 86.62 90 GLY A CA 1
ATOM 683 C C . GLY A 1 90 ? -3.787 22.406 -0.076 1 86.62 90 GLY A C 1
ATOM 684 O O . GLY A 1 90 ? -3.385 22.781 1.023 1 86.62 90 GLY A O 1
ATOM 685 N N . TYR A 1 91 ? -4.527 21.281 -0.182 1 92.38 91 TYR A N 1
ATOM 686 C CA . TYR A 1 91 ? -4.77 20.391 0.954 1 92.38 91 TYR A CA 1
ATOM 687 C C . TYR A 1 91 ? -3.686 19.328 1.062 1 92.38 91 TYR A C 1
ATOM 689 O O . TYR A 1 91 ? -3.141 18.891 0.048 1 92.38 91 TYR A O 1
ATOM 697 N N . GLU A 1 92 ? -3.344 19 2.287 1 94.56 92 GLU A N 1
ATOM 698 C CA . GLU A 1 92 ? -2.482 17.859 2.576 1 94.56 92 GLU A CA 1
ATOM 699 C C . GLU A 1 92 ? -3.291 16.672 3.094 1 94.56 92 GLU A C 1
ATOM 701 O O . GLU A 1 92 ? -4.465 16.828 3.445 1 94.56 92 GLU A O 1
ATOM 706 N N . LEU A 1 93 ? -2.648 15.516 3.107 1 97.56 93 LEU A N 1
ATOM 707 C CA . LEU A 1 93 ? -3.357 14.312 3.531 1 97.56 93 LEU A CA 1
ATOM 708 C C . LEU A 1 93 ? -2.738 13.734 4.797 1 97.56 93 LEU A C 1
ATOM 710 O O . LEU A 1 93 ? -1.547 13.422 4.824 1 97.56 93 LEU A O 1
ATOM 714 N N . LEU A 1 94 ? -3.551 13.648 5.832 1 97.25 94 LEU A N 1
ATOM 715 C CA . LEU A 1 94 ? -3.234 12.922 7.059 1 97.25 94 LEU A CA 1
ATOM 716 C C . LEU A 1 94 ? -3.879 11.539 7.059 1 97.25 94 LEU A C 1
ATOM 718 O O . LEU A 1 94 ? -5.055 11.398 6.715 1 97.25 94 LEU A O 1
ATOM 722 N N . ILE A 1 95 ? -3.074 10.477 7.332 1 97.94 95 ILE A N 1
ATOM 723 C CA . ILE A 1 95 ? -3.646 9.133 7.355 1 97.94 95 ILE A CA 1
ATOM 724 C C . ILE A 1 95 ? -3.775 8.648 8.797 1 97.94 95 ILE A C 1
ATOM 726 O O . ILE A 1 95 ? -2.92 8.945 9.633 1 97.94 95 ILE A O 1
ATOM 730 N N . HIS A 1 96 ? -4.879 7.945 9.07 1 96.94 96 HIS A N 1
ATOM 731 C CA . HIS A 1 96 ? -5.168 7.469 10.422 1 96.94 96 HIS A CA 1
ATOM 732 C C . HIS A 1 96 ? -5.762 6.066 10.391 1 96.94 96 HIS A C 1
ATOM 734 O O . HIS A 1 96 ? -6.965 5.891 10.609 1 96.94 96 HIS A O 1
ATOM 740 N N . PRO A 1 97 ? -4.883 5.035 10.18 1 96.62 97 PRO A N 1
ATOM 741 C CA . PRO A 1 97 ? -5.383 3.672 10.383 1 96.62 97 PRO A CA 1
ATOM 742 C C . PRO A 1 97 ? -5.824 3.412 11.82 1 96.62 97 PRO A C 1
ATOM 744 O O . PRO A 1 97 ? -5.191 3.896 12.758 1 96.62 97 PRO A O 1
ATOM 747 N N . CYS A 1 98 ? -6.926 2.674 11.945 1 95.38 98 CYS A N 1
ATOM 748 C CA . CYS A 1 98 ? -7.453 2.418 13.281 1 95.38 98 CYS A CA 1
ATOM 749 C C . CYS A 1 98 ? -8.133 1.055 13.352 1 95.38 98 CYS A C 1
ATOM 751 O O . CYS A 1 98 ? -8.25 0.366 12.336 1 95.38 98 CYS A O 1
ATOM 753 N N . ASP A 1 99 ? -8.375 0.693 14.531 1 94.12 99 ASP A N 1
ATOM 754 C CA . ASP A 1 99 ? -9.234 -0.457 14.805 1 94.12 99 ASP A CA 1
ATOM 755 C C . ASP A 1 99 ? -10.68 -0.024 15.031 1 94.12 99 ASP A C 1
ATOM 757 O O . ASP A 1 99 ? -11.023 0.482 16.109 1 94.12 99 ASP A O 1
ATOM 761 N N . ALA A 1 100 ? -11.492 -0.311 14.039 1 93.75 100 ALA A N 1
ATOM 762 C CA . ALA A 1 100 ? -12.875 0.158 14.078 1 93.75 100 ALA A CA 1
ATOM 763 C C . ALA A 1 100 ? -13.641 -0.469 15.234 1 93.75 100 ALA A C 1
ATOM 765 O O . ALA A 1 100 ? -14.656 0.069 15.688 1 93.75 100 ALA A O 1
ATOM 766 N N . LYS A 1 101 ? -13.164 -1.556 15.766 1 91.5 101 LYS A N 1
ATOM 767 C CA . LYS A 1 101 ? -13.867 -2.279 16.828 1 91.5 101 LYS A CA 1
ATOM 768 C C . LYS A 1 101 ? -13.406 -1.818 18.203 1 91.5 101 LYS A C 1
ATOM 770 O O . LYS A 1 101 ? -13.969 -2.234 19.219 1 91.5 101 LYS A O 1
ATOM 775 N N . ALA A 1 102 ? -12.422 -0.951 18.234 1 94 102 ALA A N 1
ATOM 776 C CA . ALA A 1 102 ? -11.891 -0.507 19.531 1 94 102 ALA A CA 1
ATOM 777 C C . ALA A 1 102 ? -12.93 0.279 20.312 1 94 102 ALA A C 1
ATOM 779 O O . ALA A 1 102 ? -13.664 1.091 19.75 1 94 102 ALA A O 1
ATOM 780 N N . ASP A 1 103 ? -13.055 0.133 21.625 1 93.56 103 ASP A N 1
ATOM 781 C CA . ASP A 1 103 ? -14.023 0.801 22.5 1 93.56 103 ASP A CA 1
ATOM 782 C C . ASP A 1 103 ? -13.844 2.316 22.453 1 93.56 103 ASP A C 1
ATOM 784 O O . ASP A 1 103 ? -14.828 3.062 22.531 1 93.56 103 ASP A O 1
ATOM 788 N N . GLY A 1 104 ? -12.727 2.783 22.281 1 94.88 104 GLY A N 1
ATOM 789 C CA . GLY A 1 104 ? -12.453 4.211 22.344 1 94.88 104 GLY A CA 1
ATOM 790 C C . GLY A 1 104 ? -12.336 4.844 20.969 1 94.88 104 GLY A C 1
ATOM 791 O O . GLY A 1 104 ? -11.797 5.945 20.828 1 94.88 104 GLY A O 1
ATOM 792 N N . ILE A 1 105 ? -12.977 4.176 20 1 96.88 105 ILE A N 1
ATOM 793 C CA . ILE A 1 105 ? -12.766 4.609 18.625 1 96.88 105 ILE A CA 1
ATOM 794 C C . ILE A 1 105 ? -13.391 5.984 18.406 1 96.88 105 ILE A C 1
ATOM 796 O O . ILE A 1 105 ? -12.812 6.84 17.734 1 96.88 105 ILE A O 1
ATOM 800 N N . CYS A 1 106 ? -14.562 6.285 19 1 97.62 106 CYS A N 1
ATOM 801 C CA . CYS A 1 106 ? -15.227 7.57 18.844 1 97.62 106 CYS A CA 1
ATOM 802 C C . CYS A 1 106 ? -14.383 8.695 19.438 1 97.62 106 CYS A C 1
ATOM 804 O O . CYS A 1 106 ? -14.172 9.727 18.781 1 97.62 106 CYS A O 1
ATOM 806 N N . GLU A 1 107 ? -13.914 8.469 20.609 1 95.62 107 GLU A N 1
ATOM 807 C CA . GLU A 1 107 ? -13.062 9.461 21.266 1 95.62 107 GLU A CA 1
ATOM 808 C C . GLU A 1 107 ? -11.766 9.672 20.484 1 95.62 107 GLU A C 1
ATOM 810 O O . GLU A 1 107 ? -11.297 10.805 20.344 1 95.62 107 GLU A O 1
ATOM 815 N N . GLN A 1 108 ? -11.219 8.602 20.047 1 94.31 108 GLN A N 1
ATOM 816 C CA . GLN A 1 108 ? -9.984 8.664 19.266 1 94.31 108 GLN A CA 1
ATOM 817 C C . GLN A 1 108 ? -10.164 9.555 18.047 1 94.31 108 GLN A C 1
ATOM 819 O O . GLN A 1 108 ? -9.336 10.43 17.781 1 94.31 108 GLN A O 1
ATOM 824 N N . LEU A 1 109 ? -11.227 9.352 17.328 1 97 109 LEU A N 1
ATOM 825 C CA . LEU A 1 109 ? -11.453 10.078 16.078 1 97 109 LEU A CA 1
ATOM 826 C C . LEU A 1 109 ? -11.766 11.547 16.359 1 97 109 LEU A C 1
ATOM 828 O O . LEU A 1 109 ? -11.266 12.438 15.672 1 97 109 LEU A O 1
ATOM 832 N N . THR A 1 110 ? -12.594 11.828 17.391 1 95.81 110 THR A N 1
ATOM 833 C CA . THR A 1 110 ? -12.961 13.211 17.688 1 95.81 110 THR A CA 1
ATOM 834 C C . THR A 1 110 ? -11.742 13.992 18.188 1 95.81 110 THR A C 1
ATOM 836 O O . THR A 1 110 ? -11.57 15.164 17.844 1 95.81 110 THR A O 1
ATOM 839 N N . THR A 1 111 ? -10.891 13.305 18.953 1 91.31 111 THR A N 1
ATOM 840 C CA . THR A 1 111 ? -9.664 13.922 19.438 1 91.31 111 THR A CA 1
ATOM 841 C C . THR A 1 111 ? -8.734 14.25 18.281 1 91.31 111 THR A C 1
ATOM 843 O O . THR A 1 111 ? -8.18 15.352 18.219 1 91.31 111 THR A O 1
ATOM 846 N N . MET A 1 112 ? -8.609 13.336 17.375 1 90.94 112 MET A N 1
ATOM 847 C CA . MET A 1 112 ? -7.746 13.531 16.219 1 90.94 112 MET A CA 1
ATOM 848 C C . MET A 1 112 ? -8.234 14.703 15.367 1 90.94 112 MET A C 1
ATOM 850 O O . MET A 1 112 ? -7.434 15.531 14.93 1 90.94 112 MET A O 1
ATOM 854 N N . VAL A 1 113 ? -9.523 14.789 15.141 1 92.94 113 VAL A N 1
ATOM 855 C CA . VAL A 1 113 ? -10.109 15.844 14.328 1 92.94 113 VAL A CA 1
ATOM 856 C C . VAL A 1 113 ? -9.82 17.203 14.969 1 92.94 113 VAL A C 1
ATOM 858 O O . VAL A 1 113 ? -9.406 18.141 14.281 1 92.94 113 VAL A O 1
ATOM 861 N N . LYS A 1 114 ? -9.992 17.281 16.266 1 87.25 114 LYS A N 1
ATOM 862 C CA . LYS A 1 114 ? -9.805 18.547 16.984 1 87.25 114 LYS A CA 1
ATOM 863 C C . LYS A 1 114 ? -8.328 18.922 17.062 1 87.25 114 LYS A C 1
ATOM 865 O O . LYS A 1 114 ? -7.965 20.062 16.766 1 87.25 114 LYS A O 1
ATOM 870 N N . HIS A 1 115 ? -7.555 17.922 17.359 1 82.62 115 HIS A N 1
ATOM 871 C CA . HIS A 1 115 ? -6.141 18.188 17.594 1 82.62 115 HIS A CA 1
ATOM 872 C C . HIS A 1 115 ? -5.434 18.562 16.297 1 82.62 115 HIS A C 1
ATOM 874 O O . HIS A 1 115 ? -4.574 19.453 16.281 1 82.62 115 HIS A O 1
ATOM 880 N N . ALA A 1 116 ? -5.773 17.922 15.281 1 83.94 116 ALA A N 1
ATOM 881 C CA . ALA A 1 116 ? -5.113 18.172 14.008 1 83.94 116 ALA A CA 1
ATOM 882 C C . ALA A 1 116 ? -5.828 19.266 13.227 1 83.94 116 ALA A C 1
ATOM 884 O O . ALA A 1 116 ? -5.371 19.672 12.156 1 83.94 116 ALA A O 1
ATOM 885 N N . ARG A 1 117 ? -6.973 19.75 13.742 1 86.19 117 ARG A N 1
ATOM 886 C CA . ARG A 1 117 ? -7.766 20.781 13.102 1 86.19 117 ARG A CA 1
ATOM 887 C C . ARG A 1 117 ? -8.078 20.422 11.648 1 86.19 117 ARG A C 1
ATOM 889 O O . ARG A 1 117 ? -7.852 21.219 10.742 1 86.19 117 ARG A O 1
ATOM 896 N N . LEU A 1 118 ? -8.57 19.25 11.461 1 91.69 118 LEU A N 1
ATOM 897 C CA . LEU A 1 118 ? -8.797 18.719 10.125 1 91.69 118 LEU A CA 1
ATOM 898 C C . LEU A 1 118 ? -9.891 19.484 9.398 1 91.69 118 LEU A C 1
ATOM 900 O O . LEU A 1 118 ? -10.914 19.828 10 1 91.69 118 LEU A O 1
ATOM 904 N N . ALA A 1 119 ? -9.633 19.75 8.141 1 91.56 119 ALA A N 1
ATOM 905 C CA . ALA A 1 119 ? -10.625 20.406 7.289 1 91.56 119 ALA A CA 1
ATOM 906 C C . ALA A 1 119 ? -11.758 19.438 6.941 1 91.56 119 ALA A C 1
ATOM 908 O O . ALA A 1 119 ? -12.883 19.875 6.656 1 91.56 119 ALA A O 1
ATOM 909 N N . GLY A 1 120 ? -11.508 18.234 6.934 1 95.5 120 GLY A N 1
ATOM 910 C CA . GLY A 1 120 ? -12.484 17.203 6.633 1 95.5 120 GLY A CA 1
ATOM 911 C C . GLY A 1 120 ? -11.922 15.797 6.762 1 95.5 120 GLY A C 1
ATOM 912 O O . GLY A 1 120 ? -10.703 15.609 6.859 1 95.5 120 GLY A O 1
ATOM 913 N N . LEU A 1 121 ? -12.898 14.789 6.727 1 97.25 121 LEU A N 1
ATOM 914 C CA . LEU A 1 121 ? -12.547 13.383 6.836 1 97.25 121 LEU A CA 1
ATOM 915 C C . LEU A 1 121 ? -13.133 12.578 5.68 1 97.25 121 LEU A C 1
ATOM 917 O O . LEU A 1 121 ? -14.281 12.797 5.289 1 97.25 121 LEU A O 1
ATOM 921 N N . VAL A 1 122 ? -12.305 11.766 5.133 1 98.25 122 VAL A N 1
ATOM 922 C CA . VAL A 1 122 ? -12.797 10.695 4.273 1 98.25 122 VAL A CA 1
ATOM 923 C C . VAL A 1 122 ? -12.93 9.406 5.074 1 98.25 122 VAL A C 1
ATOM 925 O O . VAL A 1 122 ? -11.938 8.867 5.562 1 98.25 122 VAL A O 1
ATOM 928 N N . LEU A 1 123 ? -14.156 8.93 5.223 1 97.94 123 LEU A N 1
ATOM 929 C CA . LEU A 1 123 ? -14.438 7.723 5.988 1 97.94 123 LEU A CA 1
ATOM 930 C C . LEU A 1 123 ? -14.695 6.539 5.059 1 97.94 123 LEU A C 1
ATOM 932 O O . LEU A 1 123 ? -15.438 6.66 4.086 1 97.94 123 LEU A O 1
ATOM 936 N N . THR A 1 124 ? -14.062 5.465 5.363 1 96.88 124 THR A N 1
ATOM 937 C CA . THR A 1 124 ? -14.305 4.223 4.633 1 96.88 124 THR A CA 1
ATOM 938 C C . THR A 1 124 ? -14.891 3.16 5.559 1 96.88 124 THR A C 1
ATOM 940 O O . THR A 1 124 ? -14.844 3.299 6.781 1 96.88 124 THR A O 1
ATOM 943 N N . PRO A 1 125 ? -15.445 2.1 4.973 1 93.94 125 PRO A N 1
ATOM 944 C CA . PRO A 1 125 ? -15.984 1.028 5.816 1 93.94 125 PRO A CA 1
ATOM 945 C C . PRO A 1 125 ? -14.914 0.369 6.684 1 93.94 125 PRO A C 1
ATOM 947 O O . PRO A 1 125 ? -13.75 0.275 6.277 1 93.94 125 PRO A O 1
ATOM 950 N N . PRO A 1 126 ? -15.305 -0.083 7.949 1 93.31 126 PRO A N 1
ATOM 951 C CA . PRO A 1 126 ? -16.672 -0.051 8.469 1 93.31 126 PRO A CA 1
ATOM 952 C C . PRO A 1 126 ? -17 1.259 9.18 1 93.31 126 PRO A C 1
ATOM 954 O O . PRO A 1 126 ? -18.141 1.455 9.625 1 93.31 126 PRO A O 1
ATOM 957 N N . LEU A 1 127 ? -16.062 2.182 9.297 1 96.06 127 LEU A N 1
ATOM 958 C CA . LEU A 1 127 ? -16.281 3.426 10.031 1 96.06 127 LEU A CA 1
ATOM 959 C C . LEU A 1 127 ? -17.359 4.266 9.375 1 96.06 127 LEU A C 1
ATOM 961 O O . LEU A 1 127 ? -18.188 4.863 10.07 1 96.06 127 LEU A O 1
ATOM 965 N N . SER A 1 128 ? -17.422 4.273 8.07 1 96.25 128 SER A N 1
ATOM 966 C CA . SER A 1 128 ? -18.359 5.09 7.305 1 96.25 128 SER A CA 1
ATOM 967 C C . SER A 1 128 ? -19.781 4.59 7.465 1 96.25 128 SER A C 1
ATOM 969 O O . SER A 1 128 ? -20.734 5.277 7.09 1 96.25 128 SER A O 1
ATOM 971 N N . GLU A 1 129 ? -19.891 3.42 8.047 1 93.88 129 GLU A N 1
ATOM 972 C CA . GLU A 1 129 ? -21.203 2.785 8.164 1 93.88 129 GLU A CA 1
ATOM 973 C C . GLU A 1 129 ? -21.609 2.646 9.625 1 93.88 129 GLU A C 1
ATOM 975 O O . GLU A 1 129 ? -22.703 2.137 9.914 1 93.88 129 GLU A O 1
ATOM 980 N N . ASP A 1 130 ? -20.828 3.078 10.531 1 94.69 130 ASP A N 1
ATOM 981 C CA . ASP A 1 130 ? -21.078 2.926 11.961 1 94.69 130 ASP A CA 1
ATOM 982 C C . ASP A 1 130 ? -21.812 4.145 12.523 1 94.69 130 ASP A C 1
ATOM 984 O O . ASP A 1 130 ? -21.234 5.227 12.633 1 94.69 130 ASP A O 1
ATOM 988 N N . PRO A 1 131 ? -23.047 3.979 13.008 1 94.81 131 PRO A N 1
ATOM 989 C CA . PRO A 1 131 ? -23.812 5.125 13.5 1 94.81 131 PRO A CA 1
ATOM 990 C C . PRO A 1 131 ? -23.172 5.793 14.711 1 94.81 131 PRO A C 1
ATOM 992 O O . PRO A 1 131 ? -23.312 7.004 14.898 1 94.81 131 PRO A O 1
ATOM 995 N N . LYS A 1 132 ? -22.484 5.016 15.523 1 96.69 132 LYS A N 1
ATOM 996 C CA . LYS A 1 132 ? -21.828 5.59 16.688 1 96.69 132 LYS A CA 1
ATOM 997 C C . LYS A 1 132 ? -20.719 6.547 16.281 1 96.69 132 LYS A C 1
ATOM 999 O O . LYS A 1 132 ? -20.578 7.625 16.875 1 96.69 132 LYS A O 1
ATOM 1004 N N . VAL A 1 133 ? -19.969 6.141 15.328 1 97.25 133 VAL A N 1
ATOM 1005 C CA . VAL A 1 133 ? -18.875 6.965 14.828 1 97.25 133 VAL A CA 1
ATOM 1006 C C . VAL A 1 133 ? -19.438 8.242 14.203 1 97.25 133 VAL A C 1
ATOM 1008 O O . VAL A 1 133 ? -18.953 9.344 14.492 1 97.25 133 VAL A O 1
ATOM 1011 N N . LEU A 1 134 ? -20.484 8.102 13.406 1 96.94 134 LEU A N 1
ATOM 1012 C CA . LEU A 1 134 ? -21.078 9.242 12.719 1 96.94 134 LEU A CA 1
ATOM 1013 C C . LEU A 1 134 ? -21.656 10.234 13.719 1 96.94 134 LEU A C 1
ATOM 1015 O O . LEU A 1 134 ? -21.453 11.445 13.586 1 96.94 134 LEU A O 1
ATOM 1019 N N . SER A 1 135 ? -22.297 9.719 14.711 1 97.06 135 SER A N 1
ATOM 1020 C CA . SER A 1 135 ? -22.891 10.57 15.742 1 97.06 135 SER A CA 1
ATOM 1021 C C . SER A 1 135 ? -21.812 11.344 16.5 1 97.06 135 SER A C 1
ATOM 1023 O O . SER A 1 135 ? -22 12.523 16.812 1 97.06 135 SER A O 1
ATOM 1025 N N . ALA A 1 136 ? -20.75 10.656 16.844 1 97.75 136 ALA A N 1
ATOM 1026 C CA . ALA A 1 136 ? -19.656 11.289 17.562 1 97.75 136 ALA A CA 1
ATOM 1027 C C . ALA A 1 136 ? -19.047 12.414 16.734 1 97.75 136 ALA A C 1
ATOM 1029 O O . ALA A 1 136 ? -18.719 13.477 17.281 1 97.75 136 ALA A O 1
ATOM 1030 N N . LEU A 1 137 ? -18.875 12.211 15.461 1 97.44 137 LEU A N 1
ATOM 1031 C CA . LEU A 1 137 ? -18.297 13.219 14.57 1 97.44 137 LEU A CA 1
ATOM 1032 C C . LEU A 1 137 ? -19.266 14.391 14.391 1 97.44 137 LEU A C 1
ATOM 1034 O O . LEU A 1 137 ? -18.828 15.547 14.375 1 97.44 137 LEU A O 1
ATOM 1038 N N . ASP A 1 138 ? -20.547 14.117 14.305 1 95.94 138 ASP A N 1
ATOM 1039 C CA . ASP A 1 138 ? -21.562 15.164 14.195 1 95.94 138 ASP A CA 1
ATOM 1040 C C . ASP A 1 138 ? -21.578 16.047 15.445 1 95.94 138 ASP A C 1
ATOM 1042 O O . ASP A 1 138 ? -21.766 17.25 15.352 1 95.94 138 ASP A O 1
ATOM 1046 N N . ALA A 1 139 ? -21.406 15.438 16.531 1 95.81 139 ALA A N 1
ATOM 1047 C CA . ALA A 1 139 ? -21.469 16.125 17.812 1 95.81 139 ALA A CA 1
ATOM 1048 C C . ALA A 1 139 ? -20.422 17.234 17.906 1 95.81 139 ALA A C 1
ATOM 1050 O O . ALA A 1 139 ? -20.625 18.219 18.609 1 95.81 139 ALA A O 1
ATOM 1051 N N . ILE A 1 140 ? -19.344 17.062 17.203 1 93.75 140 ILE A N 1
ATOM 1052 C CA . ILE A 1 140 ? -18.297 18.078 17.281 1 93.75 140 ILE A CA 1
ATOM 1053 C C . ILE A 1 140 ? -18.297 18.922 16 1 93.75 140 ILE A C 1
ATOM 1055 O O . ILE A 1 140 ? -17.375 19.703 15.766 1 93.75 140 ILE A O 1
ATOM 1059 N N . GLY A 1 141 ? -19.281 18.703 15.148 1 93.75 141 GLY A N 1
ATOM 1060 C CA . GLY A 1 141 ? -19.422 19.484 13.922 1 93.75 141 GLY A CA 1
ATOM 1061 C C . GLY A 1 141 ? -18.359 19.156 12.891 1 93.75 141 GLY A C 1
ATOM 1062 O O . GLY A 1 141 ? -17.984 20 12.086 1 93.75 141 GLY A O 1
ATOM 1063 N N . ALA A 1 142 ? -17.859 17.922 12.883 1 94 142 ALA A N 1
ATOM 1064 C CA . ALA A 1 142 ? -16.844 17.516 11.922 1 94 142 ALA A CA 1
ATOM 1065 C C . ALA A 1 142 ? -17.422 17.438 10.508 1 94 142 ALA A C 1
ATOM 1067 O O . ALA A 1 142 ? -18.562 17 10.32 1 94 142 ALA A O 1
ATOM 1068 N N . ASN A 1 143 ? -16.672 17.938 9.562 1 93.88 143 ASN A N 1
ATOM 1069 C CA . ASN A 1 143 ? -16.969 17.734 8.148 1 93.88 143 ASN A CA 1
ATOM 1070 C C . ASN A 1 143 ? -16.438 16.391 7.645 1 93.88 143 ASN A C 1
ATOM 1072 O O . ASN A 1 143 ? -15.258 16.078 7.844 1 93.88 143 ASN A O 1
ATOM 1076 N N . TYR A 1 144 ? -17.328 15.562 7.059 1 96.19 144 TYR A N 1
ATOM 1077 C CA . TYR A 1 144 ? -16.812 14.281 6.57 1 96.19 144 TYR A CA 1
ATOM 1078 C C . TYR A 1 144 ? -17.641 13.789 5.379 1 96.19 144 TYR A C 1
ATOM 1080 O O . TYR A 1 144 ? -18.766 14.227 5.176 1 96.19 144 TYR A O 1
ATOM 1088 N N . VAL A 1 145 ? -17.031 13.016 4.535 1 96.69 145 VAL A N 1
ATOM 1089 C CA . VAL A 1 145 ? -17.688 12.289 3.443 1 96.69 145 VAL A CA 1
ATOM 1090 C C . VAL A 1 145 ? -17.562 10.789 3.684 1 96.69 145 VAL A C 1
ATOM 1092 O O . VAL A 1 145 ? -16.578 10.312 4.242 1 96.69 145 VAL A O 1
ATOM 1095 N N . ARG A 1 146 ? -18.594 10.055 3.301 1 96.31 146 ARG A N 1
ATOM 1096 C CA . ARG A 1 146 ? -18.641 8.609 3.498 1 96.31 146 ARG A CA 1
ATOM 1097 C C . ARG A 1 146 ? -18.516 7.875 2.168 1 96.31 146 ARG A C 1
ATOM 1099 O O . ARG A 1 146 ? -19.141 8.266 1.178 1 96.31 146 ARG A O 1
ATOM 1106 N N . ILE A 1 147 ? -17.656 6.949 2.086 1 96.69 147 ILE A N 1
ATOM 1107 C CA . ILE A 1 147 ? -17.672 5.926 1.048 1 96.69 147 ILE A CA 1
ATOM 1108 C C . ILE A 1 147 ? -18.297 4.641 1.598 1 96.69 147 ILE A C 1
ATOM 1110 O O . ILE A 1 147 ? -17.859 4.121 2.625 1 96.69 147 ILE A O 1
ATOM 1114 N N . MET A 1 148 ? -19.344 4.117 0.993 1 94.5 148 MET A N 1
ATOM 1115 C CA . MET A 1 148 ? -20.047 2.977 1.562 1 94.5 148 MET A CA 1
ATOM 1116 C C . MET A 1 148 ? -20.656 2.105 0.463 1 94.5 148 MET A C 1
ATOM 1118 O O . MET A 1 148 ? -20.812 2.557 -0.672 1 94.5 148 MET A O 1
ATOM 1122 N N . ALA A 1 149 ? -20.938 0.938 0.856 1 94.12 149 ALA A N 1
ATOM 1123 C CA . ALA A 1 149 ? -21.672 0.056 -0.039 1 94.12 149 ALA A CA 1
ATOM 1124 C C . ALA A 1 149 ? -23.141 0.46 -0.111 1 94.12 149 ALA A C 1
ATOM 1126 O O . ALA A 1 149 ? -23.75 0.794 0.908 1 94.12 149 ALA A O 1
ATOM 1127 N N . GLY A 1 150 ? -23.703 0.478 -1.339 1 92.38 150 GLY A N 1
ATOM 1128 C CA . GLY A 1 150 ? -25.109 0.772 -1.497 1 92.38 150 GLY A CA 1
ATOM 1129 C C . GLY A 1 150 ? -25.516 1.006 -2.941 1 92.38 150 GLY A C 1
ATOM 1130 O O . GLY A 1 150 ? -24.672 1.279 -3.791 1 92.38 150 GLY A O 1
ATOM 1131 N N . ASP A 1 151 ? -26.781 0.906 -3.154 1 91.94 151 ASP A N 1
ATOM 1132 C CA . ASP A 1 151 ? -27.281 1.058 -4.516 1 91.94 151 ASP A CA 1
ATOM 1133 C C . ASP A 1 151 ? -28.328 2.17 -4.594 1 91.94 151 ASP A C 1
ATOM 1135 O O . ASP A 1 151 ? -28.953 2.367 -5.633 1 91.94 151 ASP A O 1
ATOM 1139 N N . ARG A 1 152 ? -28.578 2.85 -3.49 1 89.69 152 ARG A N 1
ATOM 1140 C CA . ARG A 1 152 ? -29.562 3.932 -3.475 1 89.69 152 ARG A CA 1
ATOM 1141 C C . ARG A 1 152 ? -29.172 5.004 -2.463 1 89.69 152 ARG A C 1
ATOM 1143 O O . ARG A 1 152 ? -28.672 4.695 -1.382 1 89.69 152 ARG A O 1
ATOM 1150 N N . VAL A 1 153 ? -29.344 6.141 -2.871 1 85.38 153 VAL A N 1
ATOM 1151 C CA . VAL A 1 153 ? -29.141 7.273 -1.972 1 85.38 153 VAL A CA 1
ATOM 1152 C C . VAL A 1 153 ? -30.422 7.551 -1.195 1 85.38 153 VAL A C 1
ATOM 1154 O O . VAL A 1 153 ? -31.5 7.66 -1.785 1 85.38 153 VAL A O 1
ATOM 1157 N N . LYS A 1 154 ? -30.25 7.57 0.13 1 83.19 154 LYS A N 1
ATOM 1158 C CA . LYS A 1 154 ? -31.406 7.906 0.975 1 83.19 154 LYS A CA 1
ATOM 1159 C C . LYS A 1 154 ? -31.328 9.359 1.443 1 83.19 154 LYS A C 1
ATOM 1161 O O . LYS A 1 154 ? -30.297 10.016 1.294 1 83.19 154 LYS A O 1
ATOM 1166 N N . ALA A 1 155 ? -32.438 9.781 1.992 1 76.44 155 ALA A N 1
ATOM 1167 C CA . ALA A 1 155 ? -32.531 11.172 2.443 1 76.44 155 ALA A CA 1
ATOM 1168 C C . ALA A 1 155 ? -31.531 11.453 3.547 1 76.44 155 ALA A C 1
ATOM 1170 O O . ALA A 1 155 ? -30.969 12.555 3.615 1 76.44 155 ALA A O 1
ATOM 1171 N N . ASP A 1 156 ? -31.172 10.469 4.297 1 79.19 156 ASP A N 1
ATOM 1172 C CA . ASP A 1 156 ? -30.312 10.672 5.453 1 79.19 156 ASP A CA 1
ATOM 1173 C C . ASP A 1 156 ? -28.891 10.203 5.164 1 79.19 156 ASP A C 1
ATOM 1175 O O . ASP A 1 156 ? -28.062 10.078 6.074 1 79.19 156 ASP A O 1
ATOM 1179 N N . THR A 1 157 ? -28.594 9.984 4 1 81.06 157 THR A N 1
ATOM 1180 C CA . THR A 1 157 ? -27.281 9.445 3.648 1 81.06 157 THR A CA 1
ATOM 1181 C C . THR A 1 157 ? -26.188 10.484 3.9 1 81.06 157 THR A C 1
ATOM 1183 O O . THR A 1 157 ? -25.078 10.125 4.285 1 81.06 157 THR A O 1
ATOM 1186 N N . GLY A 1 158 ? -26.469 11.742 3.861 1 86.25 158 GLY A N 1
ATOM 1187 C CA . GLY A 1 158 ? -25.438 12.766 3.977 1 86.25 158 GLY A CA 1
ATOM 1188 C C . GLY A 1 158 ? -24.469 12.773 2.809 1 86.25 158 GLY A C 1
ATOM 1189 O O . GLY A 1 158 ? -24.797 12.305 1.717 1 86.25 158 GLY A O 1
ATOM 1190 N N . LEU A 1 159 ? -23.344 13.414 2.928 1 91.94 159 LEU A N 1
ATOM 1191 C CA . LEU A 1 159 ? -22.312 13.477 1.897 1 91.94 159 LEU A CA 1
ATOM 1192 C C . LEU A 1 159 ? -21.641 12.117 1.714 1 91.94 159 LEU A C 1
ATOM 1194 O O . LEU A 1 159 ? -20.938 11.641 2.605 1 91.94 159 LEU A O 1
ATOM 1198 N N . ALA A 1 160 ? -21.938 11.461 0.527 1 94.31 160 ALA A N 1
ATOM 1199 C CA . ALA A 1 160 ? -21.469 10.086 0.395 1 94.31 160 ALA A CA 1
ATOM 1200 C C . ALA A 1 160 ? -21.25 9.719 -1.071 1 94.31 160 ALA A C 1
ATOM 1202 O O . ALA A 1 160 ? -21.844 10.336 -1.964 1 94.31 160 ALA A O 1
ATOM 1203 N N . VAL A 1 161 ? -20.375 8.852 -1.324 1 95.94 161 VAL A N 1
ATOM 1204 C CA . VAL A 1 161 ? -20.234 8.086 -2.559 1 95.94 161 VAL A CA 1
ATOM 1205 C C . VAL A 1 161 ? -20.562 6.613 -2.297 1 95.94 161 VAL A C 1
ATOM 1207 O O . VAL A 1 161 ? -20.047 6.02 -1.344 1 95.94 161 VAL A O 1
ATOM 1210 N N . LEU A 1 162 ? -21.438 6.086 -3.064 1 96.25 162 LEU A N 1
ATOM 1211 C CA . LEU A 1 162 ? -21.875 4.707 -2.877 1 96.25 162 LEU A CA 1
ATOM 1212 C C . LEU A 1 162 ? -21.25 3.795 -3.932 1 96.25 162 LEU A C 1
ATOM 1214 O O . LEU A 1 162 ? -21 4.227 -5.059 1 96.25 162 LEU A O 1
ATOM 1218 N N . VAL A 1 163 ? -20.938 2.602 -3.562 1 97.19 163 VAL A N 1
ATOM 1219 C CA . VAL A 1 163 ? -20.5 1.537 -4.457 1 97.19 163 VAL A CA 1
ATOM 1220 C C . VAL A 1 163 ? -21.547 0.426 -4.496 1 97.19 163 VAL A C 1
ATOM 1222 O O . VAL A 1 163 ? -21.922 -0.12 -3.453 1 97.19 163 VAL A O 1
ATOM 1225 N N . ASN A 1 164 ? -22.062 0.128 -5.641 1 97.75 164 ASN A N 1
ATOM 1226 C CA . ASN A 1 164 ? -23.047 -0.93 -5.809 1 97.75 164 ASN A CA 1
ATOM 1227 C C . ASN A 1 164 ? -22.391 -2.307 -5.867 1 97.75 164 ASN A C 1
ATOM 1229 O O . ASN A 1 164 ? -22.406 -2.957 -6.914 1 97.75 164 ASN A O 1
ATOM 1233 N N . ASP A 1 165 ? -21.938 -2.789 -4.746 1 97.69 165 ASP A N 1
ATOM 1234 C CA . ASP A 1 165 ? -21.234 -4.062 -4.602 1 97.69 165 ASP A CA 1
ATOM 1235 C C . ASP A 1 165 ? -22.109 -5.227 -5.078 1 97.69 165 ASP A C 1
ATOM 1237 O O . ASP A 1 165 ? -21.609 -6.168 -5.695 1 97.69 165 ASP A O 1
ATOM 1241 N N . ARG A 1 166 ? -23.344 -5.148 -4.777 1 98 166 ARG A N 1
ATOM 1242 C CA . ARG A 1 166 ? -24.25 -6.242 -5.098 1 98 166 ARG A CA 1
ATOM 1243 C C . ARG A 1 166 ? -24.297 -6.488 -6.605 1 98 166 ARG A C 1
ATOM 1245 O O . ARG A 1 166 ? -24.172 -7.629 -7.055 1 98 166 ARG A O 1
ATOM 1252 N N . SER A 1 167 ? -24.422 -5.441 -7.32 1 98.25 167 SER A N 1
ATOM 1253 C CA . SER A 1 167 ? -24.5 -5.562 -8.773 1 98.25 167 SER A CA 1
ATOM 1254 C C . SER A 1 167 ? -23.234 -6.207 -9.328 1 98.25 167 SER A C 1
ATOM 1256 O O . SER A 1 167 ? -23.297 -7.059 -10.219 1 98.25 167 SER A O 1
ATOM 1258 N N . GLY A 1 168 ? -22.062 -5.777 -8.836 1 98.5 168 GLY A N 1
ATOM 1259 C CA . GLY A 1 168 ? -20.812 -6.391 -9.258 1 98.5 168 GLY A CA 1
ATOM 1260 C C . GLY A 1 168 ? -20.734 -7.871 -8.938 1 98.5 168 GLY A C 1
ATOM 1261 O O . GLY A 1 168 ? -20.281 -8.664 -9.758 1 98.5 168 GLY A O 1
ATOM 1262 N N . ALA A 1 169 ? -21.234 -8.203 -7.766 1 98.75 169 ALA A N 1
ATOM 1263 C CA . ALA A 1 169 ? -21.203 -9.586 -7.32 1 98.75 169 ALA A CA 1
ATOM 1264 C C . ALA A 1 169 ? -22.172 -10.453 -8.125 1 98.75 169 ALA A C 1
ATOM 1266 O O . ALA A 1 169 ? -21.859 -11.602 -8.453 1 98.75 169 ALA A O 1
ATOM 1267 N N . VAL A 1 170 ? -23.312 -9.93 -8.461 1 98.81 170 VAL A N 1
ATOM 1268 C CA . VAL A 1 170 ? -24.25 -10.633 -9.328 1 98.81 170 VAL A CA 1
ATOM 1269 C C . VAL A 1 170 ? -23.578 -10.938 -10.672 1 98.81 170 VAL A C 1
ATOM 1271 O O . VAL A 1 170 ? -23.609 -12.07 -11.148 1 98.81 170 VAL A O 1
ATOM 1274 N N . ALA A 1 171 ? -22.969 -9.945 -11.219 1 98.88 171 ALA A N 1
ATOM 1275 C CA . ALA A 1 171 ? -22.406 -10.039 -12.562 1 98.88 171 ALA A CA 1
ATOM 1276 C C . ALA A 1 171 ? -21.281 -11.078 -12.617 1 98.88 171 ALA A C 1
ATOM 1278 O O . ALA A 1 171 ? -21.219 -11.875 -13.555 1 98.88 171 ALA A O 1
ATOM 1279 N N . ILE A 1 172 ? -20.406 -11.094 -11.594 1 98.88 172 ILE A N 1
ATOM 1280 C CA . ILE A 1 172 ? -19.25 -11.977 -11.648 1 98.88 172 ILE A CA 1
ATOM 1281 C C . ILE A 1 172 ? -19.688 -13.414 -11.359 1 98.88 172 ILE A C 1
ATOM 1283 O O . ILE A 1 172 ? -19.125 -14.359 -11.914 1 98.88 172 ILE A O 1
ATOM 1287 N N . THR A 1 173 ? -20.641 -13.562 -10.469 1 98.94 173 THR A N 1
ATOM 1288 C CA . THR A 1 173 ? -21.188 -14.891 -10.219 1 98.94 173 THR A CA 1
ATOM 1289 C C . THR A 1 173 ? -21.922 -15.422 -11.445 1 98.94 173 THR A C 1
ATOM 1291 O O . THR A 1 173 ? -21.766 -16.594 -11.805 1 98.94 173 THR A O 1
ATOM 1294 N N . GLN A 1 174 ? -22.672 -14.57 -12.102 1 98.88 174 GLN A N 1
ATOM 1295 C CA . GLN A 1 174 ? -23.359 -14.945 -13.336 1 98.88 174 GLN A CA 1
ATOM 1296 C C . GLN A 1 174 ? -22.375 -15.414 -14.398 1 98.88 174 GLN A C 1
ATOM 1298 O O . GLN A 1 174 ? -22.656 -16.359 -15.141 1 98.88 174 GLN A O 1
ATOM 1303 N N . HIS A 1 175 ? -21.266 -14.727 -14.461 1 98.88 175 HIS A N 1
ATOM 1304 C CA . HIS A 1 175 ? -20.203 -15.125 -15.391 1 98.88 175 HIS A CA 1
ATOM 1305 C C . HIS A 1 175 ? -19.812 -16.578 -15.18 1 98.88 175 HIS A C 1
ATOM 1307 O O . HIS A 1 175 ? -19.703 -17.344 -16.141 1 98.88 175 HIS A O 1
ATOM 1313 N N . LEU A 1 176 ? -19.641 -17 -13.922 1 98.88 176 LEU A N 1
ATOM 1314 C CA . LEU A 1 176 ? -19.281 -18.391 -13.617 1 98.88 176 LEU A CA 1
ATOM 1315 C C . LEU A 1 176 ? -20.422 -19.344 -13.984 1 98.88 176 LEU A C 1
ATOM 1317 O O . LEU A 1 176 ? -20.172 -20.422 -14.516 1 98.88 176 LEU A O 1
ATOM 1321 N N . ILE A 1 177 ? -21.641 -18.953 -13.758 1 98.75 177 ILE A N 1
ATOM 1322 C CA . ILE A 1 177 ? -22.812 -19.766 -14.094 1 98.75 177 ILE A CA 1
ATOM 1323 C C . ILE A 1 177 ? -22.891 -19.938 -15.609 1 98.75 177 ILE A C 1
ATOM 1325 O O . ILE A 1 177 ? -23.156 -21.047 -16.094 1 98.75 177 ILE A O 1
ATOM 1329 N N . ASP A 1 178 ? -22.641 -18.859 -16.312 1 98.75 178 ASP A N 1
ATOM 1330 C CA . ASP A 1 178 ? -22.656 -18.891 -17.766 1 98.75 178 ASP A CA 1
ATOM 1331 C C . ASP A 1 178 ? -21.594 -19.844 -18.312 1 98.75 178 ASP A C 1
ATOM 1333 O O . ASP A 1 178 ? -21.734 -20.391 -19.391 1 98.75 178 ASP A O 1
ATOM 1337 N N . LEU A 1 179 ? -20.531 -20.031 -17.578 1 98.56 179 LEU A N 1
ATOM 1338 C CA . LEU A 1 179 ? -19.453 -20.938 -17.953 1 98.56 179 LEU A CA 1
ATOM 1339 C C . LEU A 1 179 ? -19.797 -22.375 -17.594 1 98.56 179 LEU A C 1
ATOM 1341 O O . LEU A 1 179 ? -19.016 -23.297 -17.859 1 98.56 179 LEU A O 1
ATOM 1345 N N . GLY A 1 180 ? -20.922 -22.609 -16.906 1 98.31 180 GLY A N 1
ATOM 1346 C CA . GLY A 1 180 ? -21.422 -23.953 -16.656 1 98.31 180 GLY A CA 1
ATOM 1347 C C . GLY A 1 180 ? -21.25 -24.391 -15.211 1 98.31 180 GLY A C 1
ATOM 1348 O O . GLY A 1 180 ? -21.641 -25.5 -14.844 1 98.31 180 GLY A O 1
ATOM 1349 N N . HIS A 1 181 ? -20.719 -23.531 -14.359 1 98.19 181 HIS A N 1
ATOM 1350 C CA . HIS A 1 181 ? -20.516 -23.891 -12.969 1 98.19 181 HIS A CA 1
ATOM 1351 C C . HIS A 1 181 ? -21.844 -23.906 -12.203 1 98.19 181 HIS A C 1
ATOM 1353 O O . HIS A 1 181 ? -22.672 -23.016 -12.367 1 98.19 181 HIS A O 1
ATOM 1359 N N . ARG A 1 182 ? -22 -24.922 -11.383 1 97.19 182 ARG A N 1
ATOM 1360 C CA . ARG A 1 182 ? -23.219 -25.047 -10.586 1 97.19 182 ARG A CA 1
ATOM 1361 C C . ARG A 1 182 ? -22.891 -25.109 -9.094 1 97.19 182 ARG A C 1
ATOM 1363 O O . ARG A 1 182 ? -23.688 -24.688 -8.258 1 97.19 182 ARG A O 1
ATOM 1370 N N . GLN A 1 183 ? -21.75 -25.719 -8.789 1 96.81 183 GLN A N 1
ATOM 1371 C CA . GLN A 1 183 ? -21.219 -25.703 -7.43 1 96.81 183 GLN A CA 1
ATOM 1372 C C . GLN A 1 183 ? -20.188 -24.594 -7.246 1 96.81 183 GLN A C 1
ATOM 1374 O O . GLN A 1 183 ? -19 -24.828 -7.465 1 96.81 183 GLN A O 1
ATOM 1379 N N . ILE A 1 184 ? -20.703 -23.469 -6.879 1 98.44 184 ILE A N 1
ATOM 1380 C CA . ILE A 1 184 ? -19.875 -22.266 -6.762 1 98.44 184 ILE A CA 1
ATOM 1381 C C . ILE A 1 184 ? -19.75 -21.859 -5.293 1 98.44 184 ILE A C 1
ATOM 1383 O O . ILE A 1 184 ? -20.766 -21.672 -4.609 1 98.44 184 ILE A O 1
ATOM 1387 N N . ALA A 1 185 ? -18.531 -21.781 -4.809 1 98.81 185 ALA A N 1
ATOM 1388 C CA . ALA A 1 185 ? -18.312 -21.391 -3.418 1 98.81 185 ALA A CA 1
ATOM 1389 C C . ALA A 1 185 ? -18.078 -19.891 -3.297 1 98.81 185 ALA A C 1
ATOM 1391 O O . ALA A 1 185 ? -17.797 -19.219 -4.289 1 98.81 185 ALA A O 1
ATOM 1392 N N . PHE A 1 186 ? -18.25 -19.422 -2.068 1 98.81 186 PHE A N 1
ATOM 1393 C CA . PHE A 1 186 ? -18.031 -18.016 -1.715 1 98.81 186 PHE A CA 1
ATOM 1394 C C . PHE A 1 186 ? -17.094 -17.906 -0.524 1 98.81 186 PHE A C 1
ATOM 1396 O O . PHE A 1 186 ? -17.359 -18.453 0.544 1 98.81 186 PHE A O 1
ATOM 1403 N N . LEU A 1 187 ? -15.953 -17.219 -0.77 1 98.81 187 LEU A N 1
ATOM 1404 C CA . LEU A 1 187 ? -15.055 -16.891 0.327 1 98.81 187 LEU A CA 1
ATOM 1405 C C . LEU A 1 187 ? -15.305 -15.477 0.833 1 98.81 187 LEU A C 1
ATOM 1407 O O . LEU A 1 187 ? -15.023 -14.5 0.132 1 98.81 187 LEU A O 1
ATOM 1411 N N . SER A 1 188 ? -15.719 -15.391 2.074 1 98.25 188 SER A N 1
ATOM 1412 C CA . SER A 1 188 ? -16.234 -14.148 2.641 1 98.25 188 SER A CA 1
ATOM 1413 C C . SER A 1 188 ? -15.109 -13.312 3.258 1 98.25 188 SER A C 1
ATOM 1415 O O . SER A 1 188 ? -14.102 -13.859 3.703 1 98.25 188 SER A O 1
ATOM 1417 N N . GLY A 1 189 ? -15.273 -11.977 3.17 1 95.19 189 GLY A N 1
ATOM 1418 C CA . GLY A 1 189 ? -14.531 -11.086 4.051 1 95.19 189 GLY A CA 1
ATOM 1419 C C . GLY A 1 189 ? -15.18 -10.906 5.41 1 95.19 189 GLY A C 1
ATOM 1420 O O . GLY A 1 189 ? -16.031 -11.703 5.801 1 95.19 189 GLY A O 1
ATOM 1421 N N . ASP A 1 190 ? -14.703 -9.867 6.117 1 91.94 190 ASP A N 1
ATOM 1422 C CA . ASP A 1 190 ? -15.312 -9.578 7.41 1 91.94 190 ASP A CA 1
ATOM 1423 C C . ASP A 1 190 ? -16.781 -9.164 7.246 1 91.94 190 ASP A C 1
ATOM 1425 O O . ASP A 1 190 ? -17.078 -8.203 6.531 1 91.94 190 ASP A O 1
ATOM 1429 N N . TYR A 1 191 ? -17.625 -9.828 8.008 1 91.12 191 TYR A N 1
ATOM 1430 C CA . TYR A 1 191 ? -19.047 -9.602 7.871 1 91.12 191 TYR A CA 1
ATOM 1431 C C . TYR A 1 191 ? -19.438 -8.227 8.398 1 91.12 191 TYR A C 1
ATOM 1433 O O . TYR A 1 191 ? -20.516 -7.715 8.078 1 91.12 191 TYR A O 1
ATOM 1441 N N . HIS A 1 192 ? -18.625 -7.59 9.156 1 87.44 192 HIS A N 1
ATOM 1442 C CA . HIS A 1 192 ? -18.906 -6.266 9.688 1 87.44 192 HIS A CA 1
ATOM 1443 C C . HIS A 1 192 ? -18.875 -5.211 8.586 1 87.44 192 HIS A C 1
ATOM 1445 O O . HIS A 1 192 ? -19.391 -4.102 8.766 1 87.44 192 HIS A O 1
ATOM 1451 N N . HIS A 1 193 ? -18.328 -5.539 7.477 1 90.19 193 HIS A N 1
ATOM 1452 C CA . HIS A 1 193 ? -18.328 -4.652 6.32 1 90.19 193 HIS A CA 1
ATOM 1453 C C . HIS A 1 193 ? -19.594 -4.809 5.5 1 90.19 193 HIS A C 1
ATOM 1455 O O . HIS A 1 193 ? -19.953 -5.922 5.105 1 90.19 193 HIS A O 1
ATOM 1461 N N . GLN A 1 194 ? -20.266 -3.711 5.234 1 92.94 194 GLN A N 1
ATOM 1462 C CA . GLN A 1 194 ? -21.469 -3.758 4.402 1 92.94 194 GLN A CA 1
ATOM 1463 C C . GLN A 1 194 ? -21.141 -4.285 3.006 1 92.94 194 GLN A C 1
ATOM 1465 O O . GLN A 1 194 ? -21.969 -4.961 2.387 1 92.94 194 GLN A O 1
ATOM 1470 N N . SER A 1 195 ? -19.953 -3.977 2.523 1 94.19 195 SER A N 1
ATOM 1471 C CA . SER A 1 195 ? -19.531 -4.488 1.224 1 94.19 195 SER A CA 1
ATOM 1472 C C . SER A 1 195 ? -19.594 -6.012 1.186 1 94.19 195 SER A C 1
ATOM 1474 O O . SER A 1 195 ? -20.031 -6.598 0.194 1 94.19 195 SER A O 1
ATOM 1476 N N . THR A 1 196 ? -19.125 -6.688 2.26 1 96.44 196 THR A N 1
ATOM 1477 C CA . THR A 1 196 ? -19.172 -8.141 2.354 1 96.44 196 THR A CA 1
ATOM 1478 C C . THR A 1 196 ? -20.609 -8.641 2.246 1 96.44 196 THR A C 1
ATOM 1480 O O . THR A 1 196 ? -20.891 -9.578 1.49 1 96.44 196 THR A O 1
ATOM 1483 N N . LYS A 1 197 ? -21.516 -8.016 2.934 1 96.94 197 LYS A N 1
ATOM 1484 C CA . LYS A 1 197 ? -22.906 -8.414 2.926 1 96.94 197 LYS A CA 1
ATOM 1485 C C . LYS A 1 197 ? -23.516 -8.258 1.533 1 96.94 197 LYS A C 1
ATOM 1487 O O . LYS A 1 197 ? -24.219 -9.156 1.05 1 96.94 197 LYS A O 1
ATOM 1492 N N . GLU A 1 198 ? -23.219 -7.168 0.954 1 97.56 198 GLU A N 1
ATOM 1493 C CA . GLU A 1 198 ? -23.766 -6.891 -0.371 1 97.56 198 GLU A CA 1
ATOM 1494 C C . GLU A 1 198 ? -23.203 -7.852 -1.413 1 97.56 198 GLU A C 1
ATOM 1496 O O . GLU A 1 198 ? -23.922 -8.289 -2.314 1 97.56 198 GLU A O 1
ATOM 1501 N N . ARG A 1 199 ? -21.922 -8.125 -1.364 1 98.38 199 ARG A N 1
ATOM 1502 C CA . ARG A 1 199 ? -21.312 -9.055 -2.312 1 98.38 199 ARG A CA 1
ATOM 1503 C C . ARG A 1 199 ? -21.859 -10.469 -2.111 1 98.38 199 ARG A C 1
ATOM 1505 O O . ARG A 1 199 ? -22.141 -11.18 -3.08 1 98.38 199 ARG A O 1
ATOM 1512 N N . LEU A 1 200 ? -22.031 -10.852 -0.858 1 98.56 200 LEU A N 1
ATOM 1513 C CA . LEU A 1 200 ? -22.656 -12.141 -0.575 1 98.56 200 LEU A CA 1
ATOM 1514 C C . LEU A 1 200 ? -24.062 -12.195 -1.134 1 98.56 200 LEU A C 1
ATOM 1516 O O . LEU A 1 200 ? -24.469 -13.195 -1.74 1 98.56 200 LEU A O 1
ATOM 1520 N N . GLU A 1 201 ? -24.797 -11.156 -0.897 1 98.31 201 GLU A N 1
ATOM 1521 C CA . GLU A 1 201 ? -26.156 -11.125 -1.402 1 98.31 201 GLU A CA 1
ATOM 1522 C C . GLU A 1 201 ? -26.188 -11.156 -2.928 1 98.31 201 GLU A C 1
ATOM 1524 O O . GLU A 1 201 ? -27.094 -11.734 -3.527 1 98.31 201 GLU A O 1
ATOM 1529 N N . GLY A 1 202 ? -25.234 -10.477 -3.561 1 98.75 202 GLY A N 1
ATOM 1530 C CA . GLY A 1 202 ? -25.125 -10.57 -5.008 1 98.75 202 GLY A CA 1
ATOM 1531 C C . GLY A 1 202 ? -24.844 -11.977 -5.5 1 98.75 202 GLY A C 1
ATOM 1532 O O . GLY A 1 202 ? -25.453 -12.43 -6.473 1 98.75 202 GLY A O 1
ATOM 1533 N N . TYR A 1 203 ? -23.953 -12.656 -4.828 1 98.81 203 TYR A N 1
ATOM 1534 C CA . TYR A 1 203 ? -23.672 -14.062 -5.078 1 98.81 203 TYR A CA 1
ATOM 1535 C C . TYR A 1 203 ? -24.953 -14.898 -4.961 1 98.81 203 TYR A C 1
ATOM 1537 O O . TYR A 1 203 ? -25.281 -15.664 -5.871 1 98.81 203 TYR A O 1
ATOM 1545 N N . ARG A 1 204 ? -25.688 -14.688 -3.967 1 98.75 204 ARG A N 1
ATOM 1546 C CA . ARG A 1 204 ? -26.938 -15.422 -3.711 1 98.75 204 ARG A CA 1
ATOM 1547 C C . ARG A 1 204 ? -27.969 -15.117 -4.781 1 98.75 204 ARG A C 1
ATOM 1549 O O . ARG A 1 204 ? -28.672 -16.031 -5.246 1 98.75 204 ARG A O 1
ATOM 1556 N N . GLN A 1 205 ? -28.094 -13.898 -5.059 1 98.75 205 GLN A N 1
ATOM 1557 C CA . GLN A 1 205 ? -29.078 -13.477 -6.059 1 98.75 205 GLN A CA 1
ATOM 1558 C C . GLN A 1 205 ? -28.797 -14.141 -7.402 1 98.75 205 GLN A C 1
ATOM 1560 O O . GLN A 1 205 ? -29.734 -14.586 -8.078 1 98.75 205 GLN A O 1
ATOM 1565 N N . ALA A 1 206 ? -27.531 -14.148 -7.812 1 98.81 206 ALA A N 1
ATOM 1566 C CA . ALA A 1 206 ? -27.172 -14.797 -9.07 1 98.81 206 ALA A CA 1
ATOM 1567 C C . ALA A 1 206 ? -27.562 -16.281 -9.055 1 98.81 206 ALA A C 1
ATOM 1569 O O . ALA A 1 206 ? -28.062 -16.797 -10.055 1 98.81 206 ALA A O 1
ATOM 1570 N N . LEU A 1 207 ? -27.344 -16.969 -7.922 1 98.69 207 LEU A N 1
ATOM 1571 C CA . LEU A 1 207 ? -27.75 -18.359 -7.793 1 98.69 207 LEU A CA 1
ATOM 1572 C C . LEU A 1 207 ? -29.266 -18.484 -7.941 1 98.69 207 LEU A C 1
ATOM 1574 O O . LEU A 1 207 ? -29.75 -19.297 -8.742 1 98.69 207 LEU A O 1
ATOM 1578 N N . ARG A 1 208 ? -29.953 -17.641 -7.238 1 98.44 208 ARG A N 1
ATOM 1579 C CA . ARG A 1 208 ? -31.406 -17.688 -7.246 1 98.44 208 ARG A CA 1
ATOM 1580 C C . ARG A 1 208 ? -31.953 -17.438 -8.648 1 98.44 208 ARG A C 1
ATOM 1582 O O . ARG A 1 208 ? -32.875 -18.125 -9.102 1 98.44 208 ARG A O 1
ATOM 1589 N N . ASP A 1 209 ? -31.391 -16.469 -9.266 1 98.5 209 ASP A N 1
ATOM 1590 C CA . ASP A 1 209 ? -31.844 -16.094 -10.594 1 98.5 209 ASP A CA 1
ATOM 1591 C C . ASP A 1 209 ? -31.656 -17.234 -11.594 1 98.5 209 ASP A C 1
ATOM 1593 O O . ASP A 1 209 ? -32.25 -17.219 -12.672 1 98.5 209 ASP A O 1
ATOM 1597 N N . ASN A 1 210 ? -30.875 -18.172 -11.312 1 98.56 210 ASN A N 1
ATOM 1598 C CA . ASN A 1 210 ? -30.594 -19.266 -12.219 1 98.56 210 ASN A CA 1
ATOM 1599 C C . ASN A 1 210 ? -31.062 -20.609 -11.648 1 98.56 210 ASN A C 1
ATOM 1601 O O . ASN A 1 210 ? -30.609 -21.672 -12.086 1 98.56 210 ASN A O 1
ATOM 1605 N N . ASP A 1 211 ? -31.859 -20.594 -10.57 1 98.25 211 ASP A N 1
ATOM 1606 C CA . ASP A 1 211 ? -32.5 -21.734 -9.93 1 98.25 211 ASP A CA 1
ATOM 1607 C C . ASP A 1 211 ? -31.438 -22.688 -9.359 1 98.25 211 ASP A C 1
ATOM 1609 O O . ASP A 1 211 ? -31.562 -23.906 -9.516 1 98.25 211 ASP A O 1
ATOM 1613 N N . LEU A 1 212 ? -30.375 -22.125 -8.883 1 97.88 212 LEU A N 1
ATOM 1614 C CA . LEU A 1 212 ? -29.359 -22.906 -8.195 1 97.88 212 LEU A CA 1
ATOM 1615 C C . LEU A 1 212 ? -29.516 -22.781 -6.68 1 97.88 212 LEU A C 1
ATOM 1617 O O . LEU A 1 212 ? -29.828 -21.703 -6.172 1 97.88 212 LEU A O 1
ATOM 1621 N N . ASP A 1 213 ? -29.281 -23.859 -5.984 1 94.56 213 ASP A N 1
ATOM 1622 C CA . ASP A 1 213 ? -29.406 -23.875 -4.531 1 94.56 213 ASP A CA 1
ATOM 1623 C C . ASP A 1 213 ? -28.141 -23.375 -3.859 1 94.56 213 ASP A C 1
ATOM 1625 O O . ASP A 1 213 ? -27.031 -23.672 -4.309 1 94.56 213 ASP A O 1
ATOM 1629 N N . GLU A 1 214 ? -28.422 -22.625 -2.889 1 94.06 214 GLU A N 1
ATOM 1630 C CA . GLU A 1 214 ? -27.312 -22.25 -2.016 1 94.06 214 GLU A CA 1
ATOM 1631 C C . GLU A 1 214 ? -26.938 -23.406 -1.09 1 94.06 214 GLU A C 1
ATOM 1633 O O . GLU A 1 214 ? -27.797 -24.094 -0.564 1 94.06 214 GLU A O 1
ATOM 1638 N N . SER A 1 215 ? -25.719 -23.703 -0.998 1 94.44 215 SER A N 1
ATOM 1639 C CA . SER A 1 215 ? -25.219 -24.672 -0.032 1 94.44 215 SER A CA 1
ATOM 1640 C C . SER A 1 215 ? -24.422 -23.984 1.078 1 94.44 215 SER A C 1
ATOM 1642 O O . SER A 1 215 ? -23.359 -23.438 0.832 1 94.44 215 SER A O 1
ATOM 1644 N N . PRO A 1 216 ? -24.875 -24.047 2.285 1 94.62 216 PRO A N 1
ATOM 1645 C CA . PRO A 1 216 ? -24.188 -23.391 3.387 1 94.62 216 PRO A CA 1
ATOM 1646 C C . PRO A 1 216 ? -22.719 -23.797 3.504 1 94.62 216 PRO A C 1
ATOM 1648 O O . PRO A 1 216 ? -21.875 -23 3.912 1 94.62 216 PRO A O 1
ATOM 1651 N N . GLU A 1 217 ? -22.422 -25 3.094 1 95 217 GLU A N 1
ATOM 1652 C CA . GLU A 1 217 ? -21.062 -25.516 3.197 1 95 217 GLU A CA 1
ATOM 1653 C C . GLU A 1 217 ? -20.141 -24.844 2.193 1 95 217 GLU A C 1
ATOM 1655 O O . GLU A 1 217 ? -18.906 -24.906 2.33 1 95 217 GLU A O 1
ATOM 1660 N N . LEU A 1 218 ? -20.75 -24.203 1.206 1 97.38 218 LEU A N 1
ATOM 1661 C CA . LEU A 1 218 ? -19.969 -23.547 0.164 1 97.38 218 LEU A CA 1
ATOM 1662 C C . LEU A 1 218 ? -19.766 -22.062 0.471 1 97.38 218 LEU A C 1
ATOM 1664 O O . LEU A 1 218 ? -19.109 -21.359 -0.284 1 97.38 218 LEU A O 1
ATOM 1668 N N . ILE A 1 219 ? -20.297 -21.609 1.553 1 97.88 219 ILE A N 1
ATOM 1669 C CA . ILE A 1 219 ? -20.078 -20.25 2.033 1 97.88 219 ILE A CA 1
ATOM 1670 C C . ILE A 1 219 ? -19.125 -20.281 3.234 1 97.88 219 ILE A C 1
ATOM 1672 O O . ILE A 1 219 ? -19.5 -20.766 4.305 1 97.88 219 ILE A O 1
ATOM 1676 N N . VAL A 1 220 ? -17.938 -19.781 3.055 1 98.06 220 VAL A N 1
ATOM 1677 C CA . VAL A 1 220 ? -16.906 -19.859 4.094 1 98.06 220 VAL A CA 1
ATOM 1678 C C . VAL A 1 220 ? -16.672 -18.469 4.676 1 98.06 220 VAL A C 1
ATOM 1680 O O . VAL A 1 220 ? -16.328 -17.531 3.949 1 98.06 220 VAL A O 1
ATOM 1683 N N . GLU A 1 221 ? -16.891 -18.328 5.957 1 97.25 221 GLU A N 1
ATOM 1684 C CA . GLU A 1 221 ? -16.609 -17.062 6.648 1 97.25 221 GLU A CA 1
ATOM 1685 C C . GLU A 1 221 ? -15.109 -16.781 6.707 1 97.25 221 GLU A C 1
ATOM 1687 O O . GLU A 1 221 ? -14.305 -17.719 6.711 1 97.25 221 GLU A O 1
ATOM 1692 N N . GLY A 1 222 ? -14.797 -15.492 6.699 1 96.19 222 GLY A N 1
ATOM 1693 C CA . GLY A 1 222 ? -13.391 -15.148 6.742 1 96.19 222 GLY A CA 1
ATOM 1694 C C . GLY A 1 222 ? -13.148 -13.664 6.965 1 96.19 222 GLY A C 1
ATOM 1695 O O . GLY A 1 222 ? -13.969 -12.984 7.574 1 96.19 222 GLY A O 1
ATOM 1696 N N . GLU A 1 223 ? -11.859 -13.258 6.57 1 94.25 223 GLU A N 1
ATOM 1697 C CA . GLU A 1 223 ? -11.383 -11.883 6.656 1 94.25 223 GLU A CA 1
ATOM 1698 C C . GLU A 1 223 ? -10.766 -11.43 5.332 1 94.25 223 GLU A C 1
ATOM 1700 O O . GLU A 1 223 ? -10.422 -12.258 4.488 1 94.25 223 GLU A O 1
ATOM 1705 N N . TYR A 1 224 ? -10.695 -10.125 5.219 1 92.62 224 TYR A N 1
ATOM 1706 C CA . TYR A 1 224 ? -10.07 -9.578 4.023 1 92.62 224 TYR A CA 1
ATOM 1707 C C . TYR A 1 224 ? -8.555 -9.75 4.074 1 92.62 224 TYR A C 1
ATOM 1709 O O . TYR A 1 224 ? -7.812 -8.773 4.176 1 92.62 224 TYR A O 1
ATOM 1717 N N . SER A 1 225 ? -8.133 -10.945 3.943 1 92.44 225 SER A N 1
ATOM 1718 C CA . SER A 1 225 ? -6.703 -11.227 4.012 1 92.44 225 SER A CA 1
ATOM 1719 C C . SER A 1 225 ? -6.328 -12.406 3.127 1 92.44 225 SER A C 1
ATOM 1721 O O . SER A 1 225 ? -7.172 -13.25 2.814 1 92.44 225 SER A O 1
ATOM 1723 N N . PHE A 1 226 ? -5.078 -12.414 2.797 1 94 226 PHE A N 1
ATOM 1724 C CA . PHE A 1 226 ? -4.5 -13.523 2.049 1 94 226 PHE A CA 1
ATOM 1725 C C . PHE A 1 226 ? -4.656 -14.828 2.812 1 94 226 PHE A C 1
ATOM 1727 O O . PHE A 1 226 ? -5.078 -15.836 2.246 1 94 226 PHE A O 1
ATOM 1734 N N . GLU A 1 227 ? -4.387 -14.844 4.078 1 94.94 227 GLU A N 1
ATOM 1735 C CA . GLU A 1 227 ? -4.43 -16.031 4.938 1 94.94 227 GLU A CA 1
ATOM 1736 C C . GLU A 1 227 ? -5.836 -16.609 4.996 1 94.94 227 GLU A C 1
ATOM 1738 O O . GLU A 1 227 ? -6.008 -17.828 4.949 1 94.94 227 GLU A O 1
ATOM 1743 N N . SER A 1 228 ? -6.781 -15.742 5.086 1 97 228 SER A N 1
ATOM 1744 C CA . SER A 1 228 ? -8.164 -16.203 5.086 1 97 228 SER A CA 1
ATOM 1745 C C . SER A 1 228 ? -8.516 -16.906 3.783 1 97 228 SER A C 1
ATOM 1747 O O . SER A 1 228 ? -9.25 -17.906 3.787 1 97 228 SER A O 1
ATOM 1749 N N . GLY A 1 229 ? -8.023 -16.391 2.656 1 98 229 GLY A N 1
ATOM 1750 C CA . GLY A 1 229 ? -8.219 -17.047 1.373 1 98 229 GLY A CA 1
ATOM 1751 C C . GLY A 1 229 ? -7.598 -18.438 1.316 1 98 229 GLY A C 1
ATOM 1752 O O . GLY A 1 229 ? -8.219 -19.375 0.815 1 98 229 GLY A O 1
ATOM 1753 N N . VAL A 1 230 ? -6.422 -18.547 1.872 1 97.44 230 VAL A N 1
ATOM 1754 C CA . VAL A 1 230 ? -5.723 -19.828 1.899 1 97.44 230 VAL A CA 1
ATOM 1755 C C . VAL A 1 230 ? -6.527 -20.844 2.709 1 97.44 230 VAL A C 1
ATOM 1757 O O . VAL A 1 230 ? -6.836 -21.938 2.223 1 97.44 230 VAL A O 1
ATOM 1760 N N . GLU A 1 231 ? -6.879 -20.469 3.902 1 98.25 231 GLU A N 1
ATOM 1761 C CA . GLU A 1 231 ? -7.574 -21.375 4.809 1 98.25 231 GLU A CA 1
ATOM 1762 C C . GLU A 1 231 ? -8.945 -21.766 4.258 1 98.25 231 GLU A C 1
ATOM 1764 O O . GLU A 1 231 ? -9.336 -22.938 4.316 1 98.25 231 GLU A O 1
ATOM 1769 N N . GLY A 1 232 ? -9.617 -20.781 3.762 1 98.38 232 GLY A N 1
ATOM 1770 C CA . GLY A 1 232 ? -10.938 -21.047 3.199 1 98.38 232 GLY A CA 1
ATOM 1771 C C . GLY A 1 232 ? -10.891 -21.969 2.002 1 98.38 232 GLY A C 1
ATOM 1772 O O . GLY A 1 232 ? -11.703 -22.906 1.898 1 98.38 232 GLY A O 1
ATOM 1773 N N . ALA A 1 233 ? -10.008 -21.75 1.086 1 98.5 233 ALA A N 1
ATOM 1774 C CA . ALA A 1 233 ? -9.875 -22.594 -0.102 1 98.5 233 ALA A CA 1
ATOM 1775 C C . ALA A 1 233 ? -9.469 -24.016 0.275 1 98.5 233 ALA A C 1
ATOM 1777 O O . ALA A 1 233 ? -9.984 -24.984 -0.29 1 98.5 233 ALA A O 1
ATOM 1778 N N . LYS A 1 234 ? -8.578 -24.141 1.221 1 97.88 234 LYS A N 1
ATOM 1779 C CA . LYS A 1 234 ? -8.172 -25.453 1.682 1 97.88 234 LYS A CA 1
ATOM 1780 C C . LYS A 1 234 ? -9.359 -26.234 2.244 1 97.88 234 LYS A C 1
ATOM 1782 O O . LYS A 1 234 ? -9.516 -27.422 1.967 1 97.88 234 LYS A O 1
ATOM 1787 N N . LYS A 1 235 ? -10.117 -25.562 3.033 1 97.25 235 LYS A N 1
ATOM 1788 C CA . LYS A 1 235 ? -11.312 -26.172 3.604 1 97.25 235 LYS A CA 1
ATOM 1789 C C . LYS A 1 235 ? -12.25 -26.672 2.508 1 97.25 235 LYS A C 1
ATOM 1791 O O . LYS A 1 235 ? -12.758 -27.797 2.582 1 97.25 235 LYS A O 1
ATOM 1796 N N . LEU A 1 236 ? -12.453 -25.891 1.514 1 97.75 236 LEU A N 1
ATOM 1797 C CA . LEU A 1 236 ? -13.344 -26.219 0.412 1 97.75 236 LEU A CA 1
ATOM 1798 C C . LEU A 1 236 ? -12.797 -27.406 -0.386 1 97.75 236 LEU A C 1
ATOM 1800 O O . LEU A 1 236 ? -13.555 -28.297 -0.776 1 97.75 236 LEU A O 1
ATOM 1804 N N . LEU A 1 237 ? -11.516 -27.453 -0.641 1 96.44 237 LEU A N 1
ATOM 1805 C CA . LEU A 1 237 ? -10.891 -28.438 -1.503 1 96.44 237 LEU A CA 1
ATOM 1806 C C . LEU A 1 237 ? -10.797 -29.797 -0.799 1 96.44 237 LEU A C 1
ATOM 1808 O O . LEU A 1 237 ? -10.734 -30.844 -1.454 1 96.44 237 LEU A O 1
ATOM 1812 N N . LYS A 1 238 ? -10.828 -29.766 0.505 1 93.5 238 LYS A N 1
ATOM 1813 C CA . LYS A 1 238 ? -10.75 -31 1.288 1 93.5 238 LYS A CA 1
ATOM 1814 C C . LYS A 1 238 ? -12.141 -31.578 1.54 1 93.5 238 LYS A C 1
ATOM 1816 O O . LYS A 1 238 ? -12.266 -32.75 1.954 1 93.5 238 LYS A O 1
ATOM 1821 N N . GLY A 1 239 ? -13.102 -30.797 1.324 1 89.75 239 GLY A N 1
ATOM 1822 C CA . GLY A 1 239 ? -14.469 -31.234 1.6 1 89.75 239 GLY A CA 1
ATOM 1823 C C . GLY A 1 239 ? -15 -32.219 0.576 1 89.75 239 GLY A C 1
ATOM 1824 O O . GLY A 1 239 ? -14.406 -32.406 -0.491 1 89.75 239 GLY A O 1
ATOM 1825 N N . ALA A 1 240 ? -16.125 -32.875 0.876 1 87.75 240 ALA A N 1
ATOM 1826 C CA . ALA A 1 240 ? -16.766 -33.844 0.026 1 87.75 240 ALA A CA 1
ATOM 1827 C C . ALA A 1 240 ? -17.438 -33.188 -1.175 1 87.75 240 ALA A C 1
ATOM 1829 O O . ALA A 1 240 ? -17.484 -33.781 -2.264 1 87.75 240 ALA A O 1
ATOM 1830 N N . ASN A 1 241 ? -17.938 -32.031 -0.963 1 89 241 ASN A N 1
ATOM 1831 C CA . ASN A 1 241 ? -18.594 -31.281 -2.02 1 89 241 ASN A CA 1
ATOM 1832 C C . ASN A 1 241 ? -17.672 -30.203 -2.584 1 89 241 ASN A C 1
ATOM 1834 O O . ASN A 1 241 ? -17.891 -29.016 -2.344 1 89 241 ASN A O 1
ATOM 1838 N N . ARG A 1 242 ? -16.781 -30.625 -3.461 1 93.75 242 ARG A N 1
ATOM 1839 C CA . ARG A 1 242 ? -15.797 -29.703 -4.008 1 93.75 242 ARG A CA 1
ATOM 1840 C C . ARG A 1 242 ? -16.438 -28.781 -5.043 1 93.75 242 ARG A C 1
ATOM 1842 O O . ARG A 1 242 ? -17.109 -29.234 -5.961 1 93.75 242 ARG A O 1
ATOM 1849 N N . PRO A 1 243 ? -16.266 -27.531 -4.824 1 97.44 243 PRO A N 1
ATOM 1850 C CA . PRO A 1 243 ? -16.781 -26.625 -5.852 1 97.44 243 PRO A CA 1
ATOM 1851 C C . PRO A 1 243 ? -15.945 -26.641 -7.129 1 97.44 243 PRO A C 1
ATOM 1853 O O . PRO A 1 243 ? -14.766 -27.016 -7.098 1 97.44 243 PRO A O 1
ATOM 1856 N N . SER A 1 244 ? -16.578 -26.312 -8.211 1 97.56 244 SER A N 1
ATOM 1857 C CA . SER A 1 244 ? -15.852 -26.125 -9.469 1 97.56 244 SER A CA 1
ATOM 1858 C C . SER A 1 244 ? -15.461 -24.656 -9.664 1 97.56 244 SER A C 1
ATOM 1860 O O . SER A 1 244 ? -14.703 -24.328 -10.586 1 97.56 244 SER A O 1
ATOM 1862 N N . ALA A 1 245 ? -15.984 -23.75 -8.773 1 98.62 245 ALA A N 1
ATOM 1863 C CA . ALA A 1 245 ? -15.633 -22.328 -8.852 1 98.62 245 ALA A CA 1
ATOM 1864 C C . ALA A 1 245 ? -15.711 -21.672 -7.477 1 98.62 245 ALA A C 1
ATOM 1866 O O . ALA A 1 245 ? -16.469 -22.109 -6.617 1 98.62 245 ALA A O 1
ATOM 1867 N N . ILE A 1 246 ? -14.883 -20.641 -7.305 1 98.88 246 ILE A N 1
ATOM 1868 C CA . ILE A 1 246 ? -14.875 -19.844 -6.078 1 98.88 246 ILE A CA 1
ATOM 1869 C C . ILE A 1 246 ? -15.031 -18.359 -6.422 1 98.88 246 ILE A C 1
ATOM 1871 O O . ILE A 1 246 ? -14.328 -17.844 -7.281 1 98.88 246 ILE A O 1
ATOM 1875 N N . VAL A 1 247 ? -15.984 -17.734 -5.812 1 98.94 247 VAL A N 1
ATOM 1876 C CA . VAL A 1 247 ? -16.078 -16.281 -5.758 1 98.94 247 VAL A CA 1
ATOM 1877 C C . VAL A 1 247 ? -15.438 -15.773 -4.465 1 98.94 247 VAL A C 1
ATOM 1879 O O . VAL A 1 247 ? -15.945 -16.047 -3.373 1 98.94 247 VAL A O 1
ATOM 1882 N N . ALA A 1 248 ? -14.328 -15.094 -4.598 1 98.88 248 ALA A N 1
ATOM 1883 C CA . ALA A 1 248 ? -13.688 -14.477 -3.441 1 98.88 248 ALA A CA 1
ATOM 1884 C C . ALA A 1 248 ? -14.141 -13.023 -3.273 1 98.88 248 ALA A C 1
ATOM 1886 O O . ALA A 1 248 ? -14.289 -12.297 -4.258 1 98.88 248 ALA A O 1
ATOM 1887 N N . CYS A 1 249 ? -14.281 -12.578 -2.102 1 97.94 249 CYS A N 1
ATOM 1888 C CA . CYS A 1 249 ? -14.812 -11.258 -1.783 1 97.94 249 CYS A CA 1
ATOM 1889 C C . CYS A 1 249 ? -13.891 -10.156 -2.301 1 97.94 249 CYS A C 1
ATOM 1891 O O . CYS A 1 249 ? -14.328 -9.031 -2.523 1 97.94 249 CYS A O 1
ATOM 1893 N N . ASN A 1 250 ? -12.617 -10.391 -2.367 1 97.25 250 ASN A N 1
ATOM 1894 C CA . ASN A 1 250 ? -11.711 -9.484 -3.061 1 97.25 250 ASN A CA 1
ATOM 1895 C C . ASN A 1 250 ? -10.477 -10.211 -3.596 1 97.25 250 ASN A C 1
ATOM 1897 O O . ASN A 1 250 ? -10.344 -11.422 -3.41 1 97.25 250 ASN A O 1
ATOM 1901 N N . ASP A 1 251 ? -9.648 -9.461 -4.262 1 97.06 251 ASP A N 1
ATOM 1902 C CA . ASP A 1 251 ? -8.492 -10.039 -4.945 1 97.06 251 ASP A CA 1
ATOM 1903 C C . ASP A 1 251 ? -7.496 -10.617 -3.949 1 97.06 251 ASP A C 1
ATOM 1905 O O . ASP A 1 251 ? -6.793 -11.586 -4.254 1 97.06 251 ASP A O 1
ATOM 1909 N N . GLU A 1 252 ? -7.414 -10.055 -2.734 1 95.62 252 GLU A N 1
ATOM 1910 C CA . GLU A 1 252 ? -6.508 -10.578 -1.718 1 95.62 252 GLU A CA 1
ATOM 1911 C C . GLU A 1 252 ? -6.922 -11.977 -1.271 1 95.62 252 GLU A C 1
ATOM 1913 O O . GLU A 1 252 ? -6.082 -12.867 -1.133 1 95.62 252 GLU A O 1
ATOM 1918 N N . ILE A 1 253 ? -8.156 -12.133 -1.03 1 97.44 253 ILE A N 1
ATOM 1919 C CA . ILE A 1 253 ? -8.695 -13.438 -0.673 1 97.44 253 ILE A CA 1
ATOM 1920 C C . ILE A 1 253 ? -8.516 -14.406 -1.843 1 97.44 253 ILE A C 1
ATOM 1922 O O . ILE A 1 253 ? -8.125 -15.562 -1.651 1 97.44 253 ILE A O 1
ATOM 1926 N N . ALA A 1 254 ? -8.789 -13.914 -3.061 1 98.38 254 ALA A N 1
ATOM 1927 C CA . ALA A 1 254 ? -8.617 -14.734 -4.258 1 98.38 254 ALA A CA 1
ATOM 1928 C C . ALA A 1 254 ? -7.164 -15.18 -4.406 1 98.38 254 ALA A C 1
ATOM 1930 O O . ALA A 1 254 ? -6.895 -16.312 -4.828 1 98.38 254 ALA A O 1
ATOM 1931 N N . ALA A 1 255 ? -6.25 -14.281 -4.113 1 95.81 255 ALA A N 1
ATOM 1932 C CA . ALA A 1 255 ? -4.828 -14.625 -4.148 1 95.81 255 ALA A CA 1
ATOM 1933 C C . ALA A 1 255 ? -4.527 -15.797 -3.223 1 95.81 255 ALA A C 1
ATOM 1935 O O . ALA A 1 255 ? -3.771 -16.703 -3.584 1 95.81 255 ALA A O 1
ATOM 1936 N N . GLY A 1 256 ? -5.09 -15.742 -2.002 1 97.06 256 GLY A N 1
ATOM 1937 C CA . GLY A 1 256 ? -4.938 -16.859 -1.082 1 97.06 256 GLY A CA 1
ATOM 1938 C C . GLY A 1 256 ? -5.496 -18.156 -1.624 1 97.06 256 GLY A C 1
ATOM 1939 O O . GLY A 1 256 ? -4.883 -19.219 -1.468 1 97.06 256 GLY A O 1
ATOM 1940 N N . ALA A 1 257 ? -6.605 -18.078 -2.271 1 98.5 257 ALA A N 1
ATOM 1941 C CA . ALA A 1 257 ? -7.234 -19.25 -2.865 1 98.5 257 ALA A CA 1
ATOM 1942 C C . ALA A 1 257 ? -6.371 -19.828 -3.99 1 98.5 257 ALA A C 1
ATOM 1944 O O . ALA A 1 257 ? -6.207 -21.047 -4.094 1 98.5 257 ALA A O 1
ATOM 1945 N N . LEU A 1 258 ? -5.848 -18.938 -4.875 1 97.06 258 LEU A N 1
ATOM 1946 C CA . LEU A 1 258 ? -4.938 -19.359 -5.934 1 97.06 258 LEU A CA 1
ATOM 1947 C C . LEU A 1 258 ? -3.744 -20.109 -5.352 1 97.06 258 LEU A C 1
ATOM 1949 O O . LEU A 1 258 ? -3.361 -21.172 -5.863 1 97.06 258 LEU A O 1
ATOM 1953 N N . PHE A 1 259 ? -3.238 -19.578 -4.297 1 94.81 259 PHE A N 1
ATOM 1954 C CA . PHE A 1 259 ? -2.084 -20.172 -3.629 1 94.81 259 PHE A CA 1
ATOM 1955 C C . PHE A 1 259 ? -2.42 -21.562 -3.088 1 94.81 259 PHE A C 1
ATOM 1957 O O . PHE A 1 259 ? -1.667 -22.516 -3.297 1 94.81 259 PHE A O 1
ATOM 1964 N N . ALA A 1 260 ? -3.492 -21.672 -2.398 1 96.69 260 ALA A N 1
ATOM 1965 C CA . ALA A 1 260 ? -3.924 -22.953 -1.823 1 96.69 260 ALA A CA 1
ATOM 1966 C C . ALA A 1 260 ? -4.141 -24 -2.912 1 96.69 260 ALA A C 1
ATOM 1968 O O . ALA A 1 260 ? -3.758 -25.156 -2.748 1 96.69 260 ALA A O 1
ATOM 1969 N N . ALA A 1 261 ? -4.781 -23.594 -4.004 1 96.56 261 ALA A N 1
ATOM 1970 C CA . ALA A 1 261 ? -5.02 -24.516 -5.117 1 96.56 261 ALA A CA 1
ATOM 1971 C C . ALA A 1 261 ? -3.705 -25.078 -5.66 1 96.56 261 ALA A C 1
ATOM 1973 O O . ALA A 1 261 ? -3.598 -26.266 -5.938 1 96.56 261 ALA A O 1
ATOM 1974 N N . ARG A 1 262 ? -2.777 -24.219 -5.793 1 91.44 262 ARG A N 1
ATOM 1975 C CA . ARG A 1 262 ? -1.466 -24.641 -6.281 1 91.44 262 ARG A CA 1
ATOM 1976 C C . ARG A 1 262 ? -0.825 -25.641 -5.328 1 91.44 262 ARG A C 1
ATOM 1978 O O . ARG A 1 262 ? -0.28 -26.656 -5.766 1 91.44 262 ARG A O 1
ATOM 1985 N N . LEU A 1 263 ? -0.89 -25.391 -4.082 1 90.38 263 LEU A N 1
ATOM 1986 C CA . LEU A 1 263 ? -0.327 -26.281 -3.072 1 90.38 263 LEU A CA 1
ATOM 1987 C C . LEU A 1 263 ? -0.987 -27.641 -3.127 1 90.38 263 LEU A C 1
ATOM 1989 O O . LEU A 1 263 ? -0.335 -28.672 -2.879 1 90.38 263 LEU A O 1
ATOM 1993 N N . GLU A 1 264 ? -2.205 -27.625 -3.496 1 93.81 264 GLU A N 1
ATOM 1994 C CA . GLU A 1 264 ? -2.979 -28.875 -3.508 1 93.81 264 GLU A CA 1
ATOM 1995 C C . GLU A 1 264 ? -2.928 -29.531 -4.879 1 93.81 264 GLU A C 1
ATOM 1997 O O . GLU A 1 264 ? -3.557 -30.578 -5.09 1 93.81 264 GLU A O 1
ATOM 2002 N N . GLY A 1 265 ? -2.268 -28.938 -5.793 1 93 265 GLY A N 1
ATOM 2003 C CA . GLY A 1 265 ? -2.115 -29.516 -7.121 1 93 265 GLY A CA 1
ATOM 2004 C C . GLY A 1 265 ? -3.369 -29.406 -7.965 1 93 265 GLY A C 1
ATOM 2005 O O . GLY A 1 265 ? -3.617 -30.25 -8.828 1 93 265 GLY A O 1
ATOM 2006 N N . VAL A 1 266 ? -4.223 -28.422 -7.672 1 95.81 266 VAL A N 1
ATOM 2007 C CA . VAL A 1 266 ? -5.453 -28.203 -8.422 1 95.81 266 VAL A CA 1
ATOM 2008 C C . VAL A 1 266 ? -5.195 -27.188 -9.547 1 95.81 266 VAL A C 1
ATOM 2010 O O . VAL A 1 266 ? -4.734 -26.078 -9.297 1 95.81 266 VAL A O 1
ATOM 2013 N N . ASP A 1 267 ? -5.57 -27.531 -10.727 1 95.25 267 ASP A N 1
ATOM 2014 C CA . ASP A 1 267 ? -5.293 -26.688 -11.883 1 95.25 267 ASP A CA 1
ATOM 2015 C C . ASP A 1 267 ? -6.32 -25.562 -12 1 95.25 267 ASP A C 1
ATOM 2017 O O . ASP A 1 267 ? -7.527 -25.812 -11.945 1 95.25 267 ASP A O 1
ATOM 2021 N N . ILE A 1 268 ? -5.867 -24.391 -12.156 1 96.56 268 ILE A N 1
ATOM 2022 C CA . ILE A 1 268 ? -6.695 -23.219 -12.43 1 96.56 268 ILE A CA 1
ATOM 2023 C C . ILE A 1 268 ? -6.441 -22.734 -13.852 1 96.56 268 ILE A C 1
ATOM 2025 O O . ILE A 1 268 ? -5.293 -22.5 -14.234 1 96.56 268 ILE A O 1
ATOM 2029 N N . PRO A 1 269 ? -7.414 -22.625 -14.633 1 96.75 269 PRO A N 1
ATOM 2030 C CA . PRO A 1 269 ? -8.836 -22.625 -14.281 1 96.75 269 PRO A CA 1
ATOM 2031 C C . PRO A 1 269 ? -9.516 -23.953 -14.594 1 96.75 269 PRO A C 1
ATOM 2033 O O . PRO A 1 269 ? -10.727 -24.094 -14.406 1 96.75 269 PRO A O 1
ATOM 2036 N N . THR A 1 270 ? -8.828 -24.938 -15.039 1 96.12 270 THR A N 1
ATOM 2037 C CA . THR A 1 270 ? -9.453 -26.094 -15.672 1 96.12 270 THR A CA 1
ATOM 2038 C C . THR A 1 270 ? -10.203 -26.938 -14.633 1 96.12 270 THR A C 1
ATOM 2040 O O . THR A 1 270 ? -11.305 -27.406 -14.898 1 96.12 270 THR A O 1
ATOM 2043 N N . GLU A 1 271 ? -9.664 -27.125 -13.477 1 96.62 271 GLU A N 1
ATOM 2044 C CA . GLU A 1 271 ? -10.312 -27.906 -12.43 1 96.62 271 GLU A CA 1
ATOM 2045 C C . GLU A 1 271 ? -11.094 -27.016 -11.477 1 96.62 271 GLU A C 1
ATOM 2047 O O . GLU A 1 271 ? -12.07 -27.453 -10.867 1 96.62 271 GLU A O 1
ATOM 2052 N N . LEU A 1 272 ? -10.625 -25.781 -11.352 1 98.25 272 LEU A N 1
ATOM 2053 C CA . LEU A 1 272 ? -11.227 -24.828 -10.438 1 98.25 272 LEU A CA 1
ATOM 2054 C C . LEU A 1 272 ? -11.094 -23.406 -10.969 1 98.25 272 LEU A C 1
ATOM 2056 O O . LEU A 1 272 ? -9.977 -22.938 -11.219 1 98.25 272 LEU A O 1
ATOM 2060 N N . SER A 1 273 ? -12.25 -22.75 -11.188 1 98.81 273 SER A N 1
ATOM 2061 C CA . SER A 1 273 ? -12.234 -21.328 -11.508 1 98.81 273 SER A CA 1
ATOM 2062 C C . SER A 1 273 ? -12.242 -20.469 -10.242 1 98.81 273 SER A C 1
ATOM 2064 O O . SER A 1 273 ? -12.914 -20.812 -9.266 1 98.81 273 SER A O 1
ATOM 2066 N N . ILE A 1 274 ? -11.453 -19.406 -10.258 1 98.88 274 ILE A N 1
ATOM 2067 C CA . ILE A 1 274 ? -11.414 -18.469 -9.133 1 98.88 274 ILE A CA 1
ATOM 2068 C C . ILE A 1 274 ? -11.594 -17.047 -9.633 1 98.88 274 ILE A C 1
ATOM 2070 O O . ILE A 1 274 ? -10.938 -16.625 -10.594 1 98.88 274 ILE A O 1
ATOM 2074 N N . VAL A 1 275 ? -12.508 -16.328 -9.062 1 98.94 275 VAL A N 1
ATOM 2075 C CA . VAL A 1 275 ? -12.703 -14.914 -9.398 1 98.94 275 VAL A CA 1
ATOM 2076 C C . VAL A 1 275 ? -12.586 -14.062 -8.141 1 98.94 275 VAL A C 1
ATOM 2078 O O . VAL A 1 275 ? -12.828 -14.539 -7.031 1 98.94 275 VAL A O 1
ATOM 2081 N N . GLY A 1 276 ? -12.148 -12.844 -8.359 1 98.69 276 GLY A N 1
ATOM 2082 C CA . GLY A 1 276 ? -11.984 -11.914 -7.254 1 98.69 276 GLY A CA 1
ATOM 2083 C C . GLY A 1 276 ? -12.844 -10.672 -7.391 1 98.69 276 GLY A C 1
ATOM 2084 O O . GLY A 1 276 ? -13.906 -10.711 -8.016 1 98.69 276 GLY A O 1
ATOM 2085 N N . PHE A 1 277 ? -12.484 -9.625 -6.742 1 98.31 277 PHE A N 1
ATOM 2086 C CA . PHE A 1 277 ? -13.156 -8.328 -6.707 1 98.31 277 PHE A CA 1
ATOM 2087 C C . PHE A 1 277 ? -12.164 -7.211 -6.406 1 98.31 277 PHE A C 1
ATOM 2089 O O . PHE A 1 277 ? -11.211 -7.402 -5.648 1 98.31 277 PHE A O 1
ATOM 2096 N N . GLU A 1 278 ? -12.328 -5.984 -7.027 1 96.81 278 GLU A N 1
ATOM 2097 C CA . GLU A 1 278 ? -11.633 -4.727 -6.766 1 96.81 278 GLU A CA 1
ATOM 2098 C C . GLU A 1 278 ? -10.531 -4.48 -7.785 1 96.81 278 GLU A C 1
ATOM 2100 O O . GLU A 1 278 ? -9.984 -3.375 -7.867 1 96.81 278 GLU A O 1
ATOM 2105 N N . ASP A 1 279 ? -10.117 -5.516 -8.508 1 97.56 279 ASP A N 1
ATOM 2106 C CA . ASP A 1 279 ? -9.18 -5.355 -9.609 1 97.56 279 ASP A CA 1
ATOM 2107 C C . ASP A 1 279 ? -7.863 -4.75 -9.125 1 97.56 279 ASP A C 1
ATOM 2109 O O . ASP A 1 279 ? -7.383 -3.76 -9.68 1 97.56 279 ASP A O 1
ATOM 2113 N N . SER A 1 280 ? -7.352 -5.324 -8.023 1 94.44 280 SER A N 1
ATOM 2114 C CA . SER A 1 280 ? -6.043 -4.898 -7.535 1 94.44 280 SER A CA 1
ATOM 2115 C C . SER A 1 280 ? -4.941 -5.242 -8.531 1 94.44 280 SER A C 1
ATOM 2117 O O . SER A 1 280 ? -5.133 -6.078 -9.414 1 94.44 280 SER A O 1
ATOM 2119 N N . PRO A 1 281 ? -3.732 -4.57 -8.43 1 90.06 281 PRO A N 1
ATOM 2120 C CA . PRO A 1 281 ? -2.621 -4.891 -9.328 1 90.06 281 PRO A CA 1
ATOM 2121 C C . PRO A 1 281 ? -2.275 -6.379 -9.328 1 90.06 281 PRO A C 1
ATOM 2123 O O . PRO A 1 281 ? -1.873 -6.922 -10.359 1 90.06 281 PRO A O 1
ATOM 2126 N N . PHE A 1 282 ? -2.502 -6.973 -8.281 1 88.75 282 PHE A N 1
ATOM 2127 C CA . PHE A 1 282 ? -2.248 -8.406 -8.148 1 88.75 282 PHE A CA 1
ATOM 2128 C C . PHE A 1 282 ? -2.982 -9.188 -9.234 1 88.75 282 PHE A C 1
ATOM 2130 O O . PHE A 1 282 ? -2.467 -10.188 -9.742 1 88.75 282 PHE A O 1
ATOM 2137 N N . SER A 1 283 ? -4.129 -8.766 -9.594 1 94.94 283 SER A N 1
ATOM 2138 C CA . SER A 1 283 ? -4.98 -9.508 -10.516 1 94.94 283 SER A CA 1
ATOM 2139 C C . SER A 1 283 ? -4.344 -9.617 -11.898 1 94.94 283 SER A C 1
ATOM 2141 O O . SER A 1 283 ? -4.598 -10.578 -12.633 1 94.94 283 SER A O 1
ATOM 2143 N N . ARG A 1 284 ? -3.441 -8.688 -12.203 1 92.69 284 ARG A N 1
ATOM 2144 C CA . ARG A 1 284 ? -2.752 -8.68 -13.492 1 92.69 284 ARG A CA 1
ATOM 2145 C C . ARG A 1 284 ? -1.373 -9.32 -13.375 1 92.69 284 ARG A C 1
ATOM 2147 O O . ARG A 1 284 ? -0.737 -9.625 -14.391 1 92.69 284 ARG A O 1
ATOM 2154 N N . GLN A 1 285 ? -0.928 -9.562 -12.156 1 88.56 285 GLN A N 1
ATOM 2155 C CA . GLN A 1 285 ? 0.454 -9.977 -11.93 1 88.56 285 GLN A CA 1
ATOM 2156 C C . GLN A 1 285 ? 0.532 -11.445 -11.531 1 88.56 285 GLN A C 1
ATOM 2158 O O . GLN A 1 285 ? 1.621 -12.023 -11.469 1 88.56 285 GLN A O 1
ATOM 2163 N N . THR A 1 286 ? -0.612 -12.047 -11.352 1 89.44 286 THR A N 1
ATOM 2164 C CA . THR A 1 286 ? -0.666 -13.438 -10.93 1 89.44 286 THR A CA 1
ATOM 2165 C C . THR A 1 286 ? -0.75 -14.367 -12.141 1 89.44 286 THR A C 1
ATOM 2167 O O . THR A 1 286 ? -0.919 -13.906 -13.273 1 89.44 286 THR A O 1
ATOM 2170 N N . TRP A 1 287 ? -0.439 -15.695 -11.805 1 85.5 287 TRP A N 1
ATOM 2171 C CA . TRP A 1 287 ? -0.68 -16.75 -12.789 1 85.5 287 TRP A CA 1
ATOM 2172 C C . TRP A 1 287 ? -1.592 -17.828 -12.219 1 85.5 287 TRP A C 1
ATOM 2174 O O . TRP A 1 287 ? -1.268 -18.453 -11.203 1 85.5 287 TRP A O 1
ATOM 2184 N N . PRO A 1 288 ? -2.688 -18.141 -13.07 1 92.62 288 PRO A N 1
ATOM 2185 C CA . PRO A 1 288 ? -3.227 -17.344 -14.172 1 92.62 288 PRO A CA 1
ATOM 2186 C C . PRO A 1 288 ? -3.648 -15.945 -13.734 1 92.62 288 PRO A C 1
ATOM 2188 O O . PRO A 1 288 ? -3.852 -15.703 -12.547 1 92.62 288 PRO A O 1
ATOM 2191 N N . LYS A 1 289 ? -3.721 -15.023 -14.711 1 95.19 289 LYS A N 1
ATOM 2192 C CA . LYS A 1 289 ? -4.297 -13.711 -14.414 1 95.19 289 LYS A CA 1
ATOM 2193 C C . LYS A 1 289 ? -5.719 -13.852 -13.875 1 95.19 289 LYS A C 1
ATOM 2195 O O . LYS A 1 289 ? -6.516 -14.641 -14.398 1 95.19 289 LYS A O 1
ATOM 2200 N N . LEU A 1 290 ? -6 -13.055 -12.93 1 98.06 290 LEU A N 1
ATOM 2201 C CA . LEU A 1 290 ? -7.199 -13.281 -12.133 1 98.06 290 LEU A CA 1
ATOM 2202 C C . LEU A 1 290 ? -8.398 -12.547 -12.734 1 98.06 290 LEU A C 1
ATOM 2204 O O . LEU A 1 290 ? -8.359 -11.328 -12.914 1 98.06 290 LEU A O 1
ATOM 2208 N N . THR A 1 291 ? -9.453 -13.281 -13.102 1 98.88 291 THR A N 1
ATOM 2209 C CA . THR A 1 291 ? -10.766 -12.688 -13.344 1 98.88 291 THR A CA 1
ATOM 2210 C C . THR A 1 291 ? -11.289 -12 -12.094 1 98.88 291 THR A C 1
ATOM 2212 O O . THR A 1 291 ? -11.234 -12.562 -10.992 1 98.88 291 THR A O 1
ATOM 2215 N N . THR A 1 292 ? -11.734 -10.758 -12.258 1 98.81 292 THR A N 1
ATOM 2216 C CA . THR A 1 292 ? -12.117 -9.977 -11.086 1 98.81 292 THR A CA 1
ATOM 2217 C C . THR A 1 292 ? -13.188 -8.953 -11.438 1 98.81 292 THR A C 1
ATOM 2219 O O . THR A 1 292 ? -13.844 -9.07 -12.477 1 98.81 292 THR A O 1
ATOM 2222 N N . VAL A 1 293 ? -13.609 -8.125 -10.492 1 98.81 293 VAL A N 1
ATOM 2223 C CA . VAL A 1 293 ? -14.547 -7.023 -10.688 1 98.81 293 VAL A CA 1
ATOM 2224 C C . VAL A 1 293 ? -13.836 -5.688 -10.469 1 98.81 293 VAL A C 1
ATOM 2226 O O . VAL A 1 293 ? -13.211 -5.473 -9.43 1 98.81 293 VAL A O 1
ATOM 2229 N N . HIS A 1 294 ? -13.906 -4.883 -11.438 1 98.44 294 HIS A N 1
ATOM 2230 C CA . HIS A 1 294 ? -13.211 -3.598 -11.375 1 98.44 294 HIS A CA 1
ATOM 2231 C C . HIS A 1 294 ? -14.008 -2.582 -10.562 1 98.44 294 HIS A C 1
ATOM 2233 O O . HIS A 1 294 ? -15.117 -2.207 -10.945 1 98.44 294 HIS A O 1
ATOM 2239 N N . GLN A 1 295 ? -13.57 -2.238 -9.422 1 96.75 295 GLN A N 1
ATOM 2240 C CA . GLN A 1 295 ? -14 -1.11 -8.609 1 96.75 295 GLN A CA 1
ATOM 2241 C C . GLN A 1 295 ? -12.977 0.022 -8.648 1 96.75 295 GLN A C 1
ATOM 2243 O O . GLN A 1 295 ? -11.891 -0.093 -8.078 1 96.75 295 GLN A O 1
ATOM 2248 N N . PRO A 1 296 ? -13.258 1.136 -9.312 1 96.25 296 PRO A N 1
ATOM 2249 C CA . PRO A 1 296 ? -12.266 2.199 -9.469 1 96.25 296 PRO A CA 1
ATOM 2250 C C . PRO A 1 296 ? -12.039 2.994 -8.188 1 96.25 296 PRO A C 1
ATOM 2252 O O . PRO A 1 296 ? -12.43 4.16 -8.102 1 96.25 296 PRO A O 1
ATOM 2255 N N . ASN A 1 297 ? -11.312 2.439 -7.246 1 96.81 297 ASN A N 1
ATOM 2256 C CA . ASN A 1 297 ? -11.125 2.977 -5.902 1 96.81 297 ASN A CA 1
ATOM 2257 C C . ASN A 1 297 ? -10.469 4.355 -5.934 1 96.81 297 ASN A C 1
ATOM 2259 O O . ASN A 1 297 ? -10.828 5.234 -5.152 1 96.81 297 ASN A O 1
ATOM 2263 N N . GLY A 1 298 ? -9.461 4.543 -6.793 1 97 298 GLY A N 1
ATOM 2264 C CA . GLY A 1 298 ? -8.852 5.855 -6.934 1 97 298 GLY A CA 1
ATOM 2265 C C . GLY A 1 298 ? -9.836 6.938 -7.32 1 97 298 GLY A C 1
ATOM 2266 O O . GLY A 1 298 ? -9.859 8.016 -6.715 1 97 298 GLY A O 1
ATOM 2267 N N . LYS A 1 299 ? -10.633 6.637 -8.32 1 97.31 299 LYS A N 1
ATOM 2268 C CA . LYS A 1 299 ? -11.641 7.586 -8.789 1 97.31 299 LYS A CA 1
ATOM 2269 C C . LYS A 1 299 ? -12.695 7.84 -7.711 1 97.31 299 LYS A C 1
ATOM 2271 O O . LYS A 1 299 ? -13.141 8.977 -7.523 1 97.31 299 LYS A O 1
ATOM 2276 N N . ILE A 1 300 ? -13.125 6.832 -7.051 1 97.31 300 ILE A N 1
ATOM 2277 C CA . ILE A 1 300 ? -14.102 6.934 -5.969 1 97.31 300 ILE A CA 1
ATOM 2278 C C . ILE A 1 300 ? -13.578 7.875 -4.891 1 97.31 300 ILE A C 1
ATOM 2280 O O . ILE A 1 300 ? -14.281 8.797 -4.469 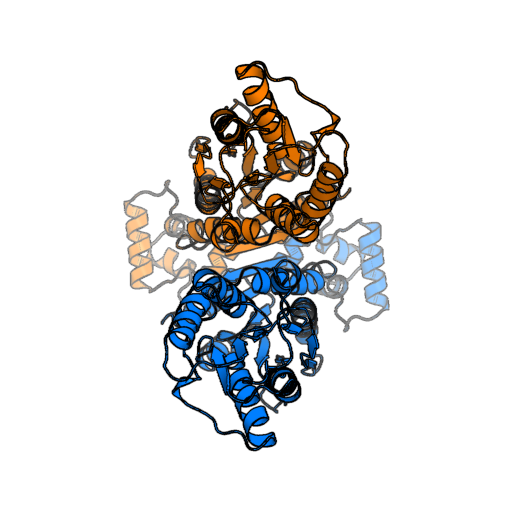1 97.31 300 ILE A O 1
ATOM 2284 N N . ALA A 1 301 ? -12.352 7.68 -4.457 1 98.06 301 ALA A N 1
ATOM 2285 C CA . ALA A 1 301 ? -11.734 8.5 -3.414 1 98.06 301 ALA A CA 1
ATOM 2286 C C . ALA A 1 301 ? -11.586 9.945 -3.869 1 98.06 301 ALA A C 1
ATOM 2288 O O . ALA A 1 301 ? -11.805 10.875 -3.086 1 98.06 301 ALA A O 1
ATOM 2289 N N . GLN A 1 302 ? -11.18 10.117 -5.105 1 97.56 302 GLN A N 1
ATOM 2290 C CA . GLN A 1 302 ? -11.031 11.461 -5.664 1 97.56 302 GLN A CA 1
ATOM 2291 C C . GLN A 1 302 ? -12.352 12.219 -5.633 1 97.56 302 GLN A C 1
ATOM 2293 O O . GLN A 1 302 ? -12.422 13.352 -5.152 1 97.56 302 GLN A O 1
ATOM 2298 N N . ILE A 1 303 ? -13.438 11.602 -6.109 1 96 303 ILE A N 1
ATOM 2299 C CA . ILE A 1 303 ? -14.75 12.227 -6.188 1 96 303 ILE A CA 1
ATOM 2300 C C . ILE A 1 303 ? -15.273 12.508 -4.781 1 96 303 ILE A C 1
ATOM 2302 O O . ILE A 1 303 ? -15.797 13.594 -4.512 1 96 303 ILE A O 1
ATOM 2306 N N . ALA A 1 304 ? -15.094 11.547 -3.885 1 96.75 304 ALA A N 1
ATOM 2307 C CA . ALA A 1 304 ? -15.523 11.742 -2.502 1 96.75 304 ALA A CA 1
ATOM 2308 C C . ALA A 1 304 ? -14.836 12.953 -1.88 1 96.75 304 ALA A C 1
ATOM 2310 O O . ALA A 1 304 ? -15.484 13.773 -1.229 1 96.75 304 ALA A O 1
ATOM 2311 N N . THR A 1 305 ? -13.57 13.055 -2.09 1 96.88 305 THR A N 1
ATOM 2312 C CA . THR A 1 305 ? -12.789 14.141 -1.506 1 96.88 305 THR A CA 1
ATOM 2313 C C . THR A 1 305 ? -13.172 15.477 -2.133 1 96.88 305 THR A C 1
ATOM 2315 O O . THR A 1 305 ? -13.242 16.5 -1.443 1 96.88 305 THR A O 1
ATOM 2318 N N . GLU A 1 306 ? -13.391 15.477 -3.455 1 94.31 306 GLU A N 1
ATOM 2319 C CA . GLU A 1 306 ? -13.844 16.688 -4.129 1 94.31 306 GLU A CA 1
ATOM 2320 C C . GLU A 1 306 ? -15.18 17.172 -3.559 1 94.31 306 GLU A C 1
ATOM 2322 O O . GLU A 1 306 ? -15.375 18.359 -3.35 1 94.31 306 GLU A O 1
ATOM 2327 N N . LEU A 1 307 ? -16.094 16.219 -3.295 1 92.88 307 LEU A N 1
ATOM 2328 C CA . LEU A 1 307 ? -17.375 16.547 -2.662 1 92.88 307 LEU A CA 1
ATOM 2329 C C . LEU A 1 307 ? -17.141 17.141 -1.274 1 92.88 307 LEU A C 1
ATOM 2331 O O . LEU A 1 307 ? -17.797 18.125 -0.902 1 92.88 307 LEU A O 1
ATOM 2335 N N . LEU A 1 308 ? -16.25 16.562 -0.528 1 94.19 308 LEU A N 1
ATOM 2336 C CA . LEU A 1 308 ? -15.93 16.984 0.829 1 94.19 308 LEU A CA 1
ATOM 2337 C C . LEU A 1 308 ? -15.422 18.422 0.839 1 94.19 308 LEU A C 1
ATOM 2339 O O . LEU A 1 308 ? -15.859 19.234 1.655 1 94.19 308 LEU A O 1
ATOM 2343 N N . ILE A 1 309 ? -14.5 18.719 -0.034 1 90.81 309 ILE A N 1
ATOM 2344 C CA . ILE A 1 309 ? -13.875 20.031 -0.1 1 90.81 309 ILE A CA 1
ATOM 2345 C C . ILE A 1 309 ? -14.891 21.062 -0.587 1 90.81 309 ILE A C 1
ATOM 2347 O O . ILE A 1 309 ? -14.914 22.203 -0.098 1 90.81 309 ILE A O 1
ATOM 2351 N N . ALA A 1 310 ? -15.75 20.641 -1.518 1 85.06 310 ALA A N 1
ATOM 2352 C CA . ALA A 1 310 ? -16.766 21.547 -2.059 1 85.06 310 ALA A CA 1
ATOM 2353 C C . ALA A 1 310 ? -17.844 21.844 -1.013 1 85.06 310 ALA A C 1
ATOM 2355 O O . ALA A 1 310 ? -18.422 22.938 -1.012 1 85.06 310 ALA A O 1
ATOM 2356 N N . ASN A 1 311 ? -18.359 20.75 -0.31 1 69.19 311 ASN A N 1
ATOM 2357 C CA . ASN A 1 311 ? -19.422 20.875 0.688 1 69.19 311 ASN A CA 1
ATOM 2358 C C . ASN A 1 311 ? -19.094 21.953 1.724 1 69.19 311 ASN A C 1
ATOM 2360 O O . ASN A 1 311 ? -19.984 22.594 2.271 1 69.19 311 ASN A O 1
ATOM 2364 N N . ARG A 1 312 ? -17.984 22.016 2.109 1 56.44 312 ARG A N 1
ATOM 2365 C CA . ARG A 1 312 ? -17.609 23.094 3.021 1 56.44 312 ARG A CA 1
ATOM 2366 C C . ARG A 1 312 ? -18.031 24.453 2.473 1 56.44 312 ARG A C 1
ATOM 2368 O O . ARG A 1 312 ? -18.297 25.391 3.238 1 56.44 312 ARG A O 1
ATOM 2375 N N . ARG A 1 313 ? -18.359 24.406 1.096 1 48.94 313 ARG A N 1
ATOM 2376 C CA . ARG A 1 313 ? -18.734 25.656 0.455 1 48.94 313 ARG A CA 1
ATOM 2377 C C . ARG A 1 313 ? -20.219 25.672 0.105 1 48.94 313 ARG A C 1
ATOM 2379 O O . ARG A 1 313 ? -20.656 26.422 -0.78 1 48.94 313 ARG A O 1
ATOM 2386 N N . GLU A 1 314 ? -21.188 24.984 0.794 1 52.06 314 GLU A N 1
ATOM 2387 C CA . GLU A 1 314 ? -22.656 25.031 0.839 1 52.06 314 GLU A CA 1
ATOM 2388 C C . GLU A 1 314 ? -23.266 24.391 -0.406 1 52.06 314 GLU A C 1
ATOM 2390 O O . GLU A 1 314 ? -24.406 24.688 -0.77 1 52.06 314 GLU A O 1
ATOM 2395 N N . GLN A 1 315 ? -22.516 23.625 -1.208 1 49.72 315 GLN A N 1
ATOM 2396 C CA . GLN A 1 315 ? -23.172 23.109 -2.404 1 49.72 315 GLN A CA 1
ATOM 2397 C C . GLN A 1 315 ? -23.812 21.766 -2.133 1 49.72 315 GLN A C 1
ATOM 2399 O O . GLN A 1 315 ? -23.297 20.953 -1.354 1 49.72 315 GLN A O 1
ATOM 2404 N N . SER A 1 316 ? -25.125 21.656 -2.344 1 52.44 316 SER A N 1
ATOM 2405 C CA . SER A 1 316 ? -25.891 20.422 -2.23 1 52.44 316 SER A CA 1
ATOM 2406 C C . SER A 1 316 ? -25.156 19.25 -2.863 1 52.44 316 SER A C 1
ATOM 2408 O O . SER A 1 316 ? -24.969 19.203 -4.082 1 52.44 316 SER A O 1
ATOM 2410 N N . ALA A 1 317 ? -24.188 18.781 -2.279 1 56.91 317 ALA A N 1
ATOM 2411 C CA . ALA A 1 317 ? -23.312 17.75 -2.848 1 56.91 317 ALA A CA 1
ATOM 2412 C C . ALA A 1 317 ? -24.062 16.422 -2.996 1 56.91 317 ALA A C 1
ATOM 2414 O O . ALA A 1 317 ? -24.797 16.016 -2.094 1 56.91 317 ALA A O 1
ATOM 2415 N N . ARG A 1 318 ? -24.469 16.062 -4.289 1 62.28 318 ARG A N 1
ATOM 2416 C CA . ARG A 1 318 ? -25.188 14.852 -4.648 1 62.28 318 ARG A CA 1
ATOM 2417 C C . ARG A 1 318 ? -24.281 13.625 -4.512 1 62.28 318 ARG A C 1
ATOM 2419 O O . ARG A 1 318 ? -23.109 13.68 -4.848 1 62.28 318 ARG A O 1
ATOM 2426 N N . ALA A 1 319 ? -24.797 12.602 -3.828 1 76.56 319 ALA A N 1
ATOM 2427 C CA . ALA A 1 319 ? -24.219 11.266 -3.746 1 76.56 319 ALA A CA 1
ATOM 2428 C C . ALA A 1 319 ? -24.062 10.648 -5.133 1 76.56 319 ALA A C 1
ATOM 2430 O O . ALA A 1 319 ? -24.859 10.914 -6.027 1 76.56 319 ALA A O 1
ATOM 2431 N N . GLU A 1 320 ? -22.922 10.164 -5.406 1 87.81 320 GLU A N 1
ATOM 2432 C CA . GLU A 1 320 ? -22.641 9.406 -6.621 1 87.81 320 GLU A CA 1
ATOM 2433 C C . GLU A 1 320 ? -22.578 7.906 -6.336 1 87.81 320 GLU A C 1
ATOM 2435 O O . GLU A 1 320 ? -22.188 7.484 -5.25 1 87.81 320 GLU A O 1
ATOM 2440 N N . ILE A 1 321 ? -23.125 7.168 -7.27 1 93.31 321 ILE A N 1
ATOM 2441 C CA . ILE A 1 321 ? -23.109 5.715 -7.137 1 93.31 321 ILE A CA 1
ATOM 2442 C C . ILE A 1 321 ? -22.203 5.113 -8.219 1 93.31 321 ILE A C 1
ATOM 2444 O O . ILE A 1 321 ? -22.375 5.398 -9.406 1 93.31 321 ILE A O 1
ATOM 2448 N N . PHE A 1 322 ? -21.25 4.359 -7.844 1 96 322 PHE A N 1
ATOM 2449 C CA . PHE A 1 322 ? -20.391 3.623 -8.758 1 96 322 PHE A CA 1
ATOM 2450 C C . PHE A 1 322 ? -20.828 2.164 -8.859 1 96 322 PHE A C 1
ATOM 2452 O O . PHE A 1 322 ? -21.141 1.533 -7.844 1 96 322 PHE A O 1
ATOM 2459 N N . THR A 1 323 ? -20.859 1.685 -10.023 1 96.5 323 THR A N 1
ATOM 2460 C CA . THR A 1 323 ? -21.172 0.277 -10.258 1 96.5 323 THR A CA 1
ATOM 2461 C C . THR A 1 323 ? -19.938 -0.473 -10.75 1 96.5 323 THR A C 1
ATOM 2463 O O . THR A 1 323 ? -19.484 -0.265 -11.875 1 96.5 323 THR A O 1
ATOM 2466 N N . PRO A 1 324 ? -19.406 -1.391 -9.93 1 97.25 324 PRO A N 1
ATOM 2467 C CA . PRO A 1 324 ? -18.25 -2.178 -10.375 1 97.25 324 PRO A CA 1
ATOM 2468 C C . PRO A 1 324 ? -18.594 -3.123 -11.523 1 97.25 324 PRO A C 1
ATOM 2470 O O . PRO A 1 324 ? -19.75 -3.533 -11.664 1 97.25 324 PRO A O 1
ATOM 2473 N N . GLU A 1 325 ? -17.578 -3.463 -12.344 1 98.12 325 GLU A N 1
ATOM 2474 C CA . GLU A 1 325 ? -17.812 -4.27 -13.539 1 98.12 325 GLU A CA 1
ATOM 2475 C C . GLU A 1 325 ? -16.812 -5.422 -13.625 1 98.12 325 GLU A C 1
ATOM 2477 O O . GLU A 1 325 ? -15.633 -5.254 -13.312 1 98.12 325 GLU A O 1
ATOM 2482 N N . PRO A 1 326 ? -17.297 -6.535 -14.172 1 98.69 326 PRO A N 1
ATOM 2483 C CA . PRO A 1 326 ? -16.375 -7.672 -14.32 1 98.69 326 PRO A CA 1
ATOM 2484 C C . PRO A 1 326 ? -15.258 -7.406 -15.32 1 98.69 326 PRO A C 1
ATOM 2486 O O . PRO A 1 326 ? -15.484 -6.742 -16.344 1 98.69 326 PRO A O 1
ATOM 2489 N N . VAL A 1 327 ? -14.125 -7.848 -15.039 1 98.81 327 VAL A N 1
ATOM 2490 C CA . VAL A 1 327 ? -12.969 -7.922 -15.922 1 98.81 327 VAL A CA 1
ATOM 2491 C C . VAL A 1 327 ? -12.516 -9.375 -16.062 1 98.81 327 VAL A C 1
ATOM 2493 O O . VAL A 1 327 ? -11.953 -9.945 -15.125 1 98.81 327 VAL A O 1
ATOM 2496 N N . ILE A 1 328 ? -12.734 -9.922 -17.219 1 98.81 328 ILE A N 1
ATOM 2497 C CA . ILE A 1 328 ? -12.484 -11.336 -17.438 1 98.81 328 ILE A CA 1
ATOM 2498 C C . ILE A 1 328 ? -11.031 -11.547 -17.859 1 98.81 328 ILE A C 1
ATOM 2500 O O . ILE A 1 328 ? -10.539 -10.875 -18.766 1 98.81 328 ILE A O 1
ATOM 2504 N N . ARG A 1 329 ? -10.359 -12.453 -17.047 1 98.12 329 ARG A N 1
ATOM 2505 C CA . ARG A 1 329 ? -8.992 -12.828 -17.375 1 98.12 329 ARG A CA 1
ATOM 2506 C C . ARG A 1 329 ? -8.844 -14.344 -17.453 1 98.12 329 ARG A C 1
ATOM 2508 O O . ARG A 1 329 ? -9.695 -15.031 -18.016 1 98.12 329 ARG A O 1
ATOM 2515 N N . ASP A 1 330 ? -7.77 -14.93 -16.859 1 97.19 330 ASP A N 1
ATOM 2516 C CA . ASP A 1 330 ? -7.41 -16.297 -17.219 1 97.19 330 ASP A CA 1
ATOM 2517 C C . ASP A 1 330 ? -7.762 -17.266 -16.094 1 97.19 330 ASP A C 1
ATOM 2519 O O . ASP A 1 330 ? -7.598 -18.484 -16.25 1 97.19 330 ASP A O 1
ATOM 2523 N N . SER A 1 331 ? -8.312 -16.766 -15 1 98.44 331 SER A N 1
ATOM 2524 C CA . SER A 1 331 ? -8.508 -17.641 -13.844 1 98.44 331 SER A CA 1
ATOM 2525 C C . SER A 1 331 ? -9.906 -18.266 -13.844 1 98.44 331 SER A C 1
ATOM 2527 O O . SER A 1 331 ? -10.297 -18.922 -12.891 1 98.44 331 SER A O 1
ATOM 2529 N N . SER A 1 332 ? -10.734 -18.016 -14.875 1 98.69 332 SER A N 1
ATOM 2530 C CA . SER A 1 332 ? -12.055 -18.625 -15.016 1 98.69 332 SER A CA 1
ATOM 2531 C C . SER A 1 332 ? -12.234 -19.25 -16.391 1 98.69 332 SER A C 1
ATOM 2533 O O . SER A 1 332 ? -11.766 -18.703 -17.391 1 98.69 332 SER A O 1
ATOM 2535 N N . ALA A 1 333 ? -12.797 -20.453 -16.359 1 98.31 333 ALA A N 1
ATOM 2536 C CA . ALA A 1 333 ? -13.039 -21.188 -17.594 1 98.31 333 ALA A CA 1
ATOM 2537 C C . ALA A 1 333 ? -14.273 -22.078 -17.484 1 98.31 333 ALA A C 1
ATOM 2539 O O . ALA A 1 333 ? -14.852 -22.203 -16.406 1 98.31 333 ALA A O 1
ATOM 2540 N N . ARG A 1 334 ? -14.695 -22.609 -18.641 1 97.94 334 ARG A N 1
ATOM 2541 C CA . ARG A 1 334 ? -15.836 -23.516 -18.672 1 97.94 334 ARG A CA 1
ATOM 2542 C C . ARG A 1 334 ? -15.578 -24.75 -17.812 1 97.94 334 ARG A C 1
ATOM 2544 O O . ARG A 1 334 ? -14.469 -25.297 -17.812 1 97.94 334 ARG A O 1
ATOM 2551 N N . VAL A 1 335 ? -16.594 -25.125 -17.062 1 95.25 335 VAL A N 1
ATOM 2552 C CA . VAL A 1 335 ? -16.484 -26.297 -16.203 1 95.25 335 VAL A CA 1
ATOM 2553 C C . VAL A 1 335 ? -16.25 -27.531 -17.062 1 95.25 335 VAL A C 1
ATOM 2555 O O . VAL A 1 335 ? -16.828 -27.688 -18.141 1 95.25 335 VAL A O 1
ATOM 2558 N N . GLN A 1 336 ? -15.266 -28.266 -16.609 1 86.94 336 GLN A N 1
ATOM 2559 C CA . GLN A 1 336 ? -15.008 -29.5 -17.359 1 86.94 336 GLN A CA 1
ATOM 2560 C C . GLN A 1 336 ? -16.125 -30.516 -17.156 1 86.94 336 GLN A C 1
ATOM 2562 O O . GLN A 1 336 ? -16.672 -30.625 -16.047 1 86.94 336 GLN A O 1
ATOM 2567 N N . ALA A 1 337 ? -16.703 -30.984 -18.266 1 69.94 337 ALA A N 1
ATOM 2568 C CA . ALA A 1 337 ? -17.734 -32 -18.234 1 69.94 337 ALA A CA 1
ATOM 2569 C C . ALA A 1 337 ? -17.266 -33.219 -17.422 1 69.94 337 ALA A C 1
ATOM 2571 O O . ALA A 1 337 ? -16.109 -33.625 -17.531 1 69.94 337 ALA A O 1
ATOM 2572 N N . SER A 1 338 ? -17.828 -33.5 -16.234 1 52.97 338 SER A N 1
ATOM 2573 C CA . SER A 1 338 ? -17.578 -34.781 -15.602 1 52.97 338 SER A CA 1
ATOM 2574 C C . SER A 1 338 ? -17.875 -35.938 -16.562 1 52.97 338 SER A C 1
ATOM 2576 O O . SER A 1 338 ? -18.734 -35.812 -17.438 1 52.97 338 SER A O 1
ATOM 2578 N N . MET B 1 1 ? -18.125 27.656 33.719 1 47.75 1 MET B N 1
ATOM 2579 C CA . MET B 1 1 ? -16.953 28.297 33.094 1 47.75 1 MET B CA 1
ATOM 2580 C C . MET B 1 1 ? -15.828 27.281 32.875 1 47.75 1 MET B C 1
ATOM 2582 O O . MET B 1 1 ? -15.516 26.5 33.781 1 47.75 1 MET B O 1
ATOM 2586 N N . LYS B 1 2 ? -15.445 27.016 31.703 1 64 2 LYS B N 1
ATOM 2587 C CA . LYS B 1 2 ? -14.406 26.016 31.469 1 64 2 LYS B CA 1
ATOM 2588 C C . LYS B 1 2 ? -13.062 26.469 32.062 1 64 2 LYS B C 1
ATOM 2590 O O . LYS B 1 2 ? -12.688 27.641 31.906 1 64 2 LYS B O 1
ATOM 2595 N N . VAL B 1 3 ? -12.555 25.594 32.938 1 74.94 3 VAL B N 1
ATOM 2596 C CA . VAL B 1 3 ? -11.281 25.891 33.594 1 74.94 3 VAL B CA 1
ATOM 2597 C C . VAL B 1 3 ? -10.203 26.141 32.531 1 74.94 3 VAL B C 1
ATOM 2599 O O . VAL B 1 3 ? -10.086 25.375 31.562 1 74.94 3 VAL B O 1
ATOM 2602 N N . THR B 1 4 ? -9.609 27.297 32.531 1 77.19 4 THR B N 1
ATOM 2603 C CA . THR B 1 4 ? -8.555 27.688 31.594 1 77.19 4 THR B CA 1
ATOM 2604 C C . THR B 1 4 ? -7.188 27.578 32.25 1 77.19 4 THR B C 1
ATOM 2606 O O . THR B 1 4 ? -7.09 27.375 33.469 1 77.19 4 THR B O 1
ATOM 2609 N N . ILE B 1 5 ? -6.215 27.734 31.375 1 81.56 5 ILE B N 1
ATOM 2610 C CA . ILE B 1 5 ? -4.844 27.719 31.875 1 81.56 5 ILE B CA 1
ATOM 2611 C C . ILE B 1 5 ? -4.652 28.875 32.844 1 81.56 5 ILE B C 1
ATOM 2613 O O . ILE B 1 5 ? -3.877 28.766 33.812 1 81.56 5 ILE B O 1
ATOM 2617 N N . ASN B 1 6 ? -5.402 29.969 32.656 1 84.81 6 ASN B N 1
ATOM 2618 C CA . ASN B 1 6 ? -5.359 31.109 33.562 1 84.81 6 ASN B CA 1
ATOM 2619 C C . ASN B 1 6 ? -5.883 30.719 34.938 1 84.81 6 ASN B C 1
ATOM 2621 O O . ASN B 1 6 ? -5.34 31.156 35.969 1 84.81 6 ASN B O 1
ATOM 2625 N N . ASP B 1 7 ? -6.848 29.938 34.969 1 86.44 7 ASP B N 1
ATOM 2626 C CA . ASP B 1 7 ? -7.422 29.484 36.219 1 86.44 7 ASP B CA 1
ATOM 2627 C C . ASP B 1 7 ? -6.445 28.594 36.969 1 86.44 7 ASP B C 1
ATOM 2629 O O . ASP B 1 7 ? -6.324 28.703 38.219 1 86.44 7 ASP B O 1
ATOM 2633 N N . VAL B 1 8 ? -5.785 27.75 36.156 1 88.69 8 VAL B N 1
ATOM 2634 C CA . VAL B 1 8 ? -4.785 26.859 36.75 1 88.69 8 VAL B CA 1
ATOM 2635 C C . VAL B 1 8 ? -3.648 27.703 37.344 1 88.69 8 VAL B C 1
ATOM 2637 O O . VAL B 1 8 ? -3.205 27.438 38.469 1 88.69 8 VAL B O 1
ATOM 2640 N N . ALA B 1 9 ? -3.26 28.625 36.594 1 91.12 9 ALA B N 1
ATOM 2641 C CA . ALA B 1 9 ? -2.186 29.5 37.031 1 91.12 9 ALA B CA 1
ATOM 2642 C C . ALA B 1 9 ? -2.568 30.234 38.312 1 91.12 9 ALA B C 1
ATOM 2644 O O . ALA B 1 9 ? -1.783 30.281 39.281 1 91.12 9 ALA B O 1
ATOM 2645 N N . LYS B 1 10 ? -3.717 30.734 38.375 1 90 10 LYS B N 1
ATOM 2646 C CA . LYS B 1 10 ? -4.223 31.453 39.531 1 90 10 LYS B CA 1
ATOM 2647 C C . LYS B 1 10 ? -4.324 30.531 40.75 1 90 10 LYS B C 1
ATOM 2649 O O . LYS B 1 10 ? -3.924 30.906 41.844 1 90 10 LYS B O 1
ATOM 2654 N N . TYR B 1 11 ? -4.805 29.375 40.438 1 91.12 11 TYR B N 1
ATOM 2655 C CA . TYR B 1 11 ? -4.988 28.406 41.5 1 91.12 11 TYR B CA 1
ATOM 2656 C C . TYR B 1 11 ? -3.648 27.953 42.062 1 91.12 11 TYR B C 1
ATOM 2658 O O . TYR B 1 11 ? -3.5 27.781 43.281 1 91.12 11 TYR B O 1
ATOM 2666 N N . ALA B 1 12 ? -2.748 27.734 41.188 1 90 12 ALA B N 1
ATOM 2667 C CA . ALA B 1 12 ? -1.432 27.219 41.562 1 90 12 ALA B CA 1
ATOM 2668 C C . ALA B 1 12 ? -0.526 28.344 42.062 1 90 12 ALA B C 1
ATOM 2670 O O . ALA B 1 12 ? 0.513 28.094 42.688 1 90 12 ALA B O 1
ATOM 2671 N N . GLY B 1 13 ? -0.929 29.609 41.844 1 90.62 13 GLY B N 1
ATOM 2672 C CA . GLY B 1 13 ? -0.125 30.766 42.25 1 90.62 13 GLY B CA 1
ATOM 2673 C C . GLY B 1 13 ? 1.124 30.938 41.406 1 90.62 13 GLY B C 1
ATOM 2674 O O . GLY B 1 13 ? 2.18 31.312 41.906 1 90.62 13 GLY B O 1
ATOM 2675 N N . VAL B 1 14 ? 1.021 30.484 40.219 1 90.5 14 VAL B N 1
ATOM 2676 C CA . VAL B 1 14 ? 2.148 30.625 39.281 1 90.5 14 VAL B CA 1
ATOM 2677 C C . VAL B 1 14 ? 1.707 31.359 38.031 1 90.5 14 VAL B C 1
ATOM 2679 O O . VAL B 1 14 ? 0.52 31.656 37.875 1 90.5 14 VAL B O 1
ATOM 2682 N N . SER B 1 15 ? 2.666 31.797 37.25 1 84.19 15 SER B N 1
ATOM 2683 C CA . SER B 1 15 ? 2.348 32.469 36 1 84.19 15 SER B CA 1
ATOM 2684 C C . SER B 1 15 ? 1.77 31.469 34.969 1 84.19 15 SER B C 1
ATOM 2686 O O . SER B 1 15 ? 1.983 30.25 35.094 1 84.19 15 SER B O 1
ATOM 2688 N N . ILE B 1 16 ? 1.12 31.953 33.969 1 84.31 16 ILE B N 1
ATOM 2689 C CA . ILE B 1 16 ? 0.587 31.141 32.875 1 84.31 16 ILE B CA 1
ATOM 2690 C C . ILE B 1 16 ? 1.73 30.438 32.156 1 84.31 16 ILE B C 1
ATOM 2692 O O . ILE B 1 16 ? 1.598 29.266 31.75 1 84.31 16 ILE B O 1
ATOM 2696 N N . LYS B 1 17 ? 2.859 31.109 32.094 1 81.31 17 LYS B N 1
ATOM 2697 C CA . LYS B 1 17 ? 4.043 30.547 31.453 1 81.31 17 LYS B CA 1
ATOM 2698 C C . LYS B 1 17 ? 4.547 29.328 32.219 1 81.31 17 LYS B C 1
ATOM 2700 O O . LYS B 1 17 ? 4.973 28.344 31.609 1 81.31 17 LYS B O 1
ATOM 2705 N N . THR B 1 18 ? 4.426 29.469 33.5 1 84.81 18 THR B N 1
ATOM 2706 C CA . THR B 1 18 ? 4.883 28.375 34.344 1 84.81 18 THR B CA 1
ATOM 2707 C C . THR B 1 18 ? 3.977 27.156 34.188 1 84.81 18 THR B C 1
ATOM 2709 O O . THR B 1 18 ? 4.457 26.016 34.094 1 84.81 18 THR B O 1
ATOM 2712 N N . VAL B 1 19 ? 2.65 27.344 34.094 1 82.88 19 VAL B N 1
ATOM 2713 C CA . VAL B 1 19 ? 1.716 26.25 33.875 1 82.88 19 VAL B CA 1
ATOM 2714 C C . VAL B 1 19 ? 1.993 25.578 32.531 1 82.88 19 VAL B C 1
ATOM 2716 O O . VAL B 1 19 ? 2.018 24.359 32.438 1 82.88 19 VAL B O 1
ATOM 2719 N N . SER B 1 20 ? 2.268 26.328 31.578 1 77.06 20 SER B N 1
ATOM 2720 C CA . SER B 1 20 ? 2.564 25.828 30.25 1 77.06 20 SER B CA 1
ATOM 2721 C C . SER B 1 20 ? 3.826 24.969 30.25 1 77.06 20 SER B C 1
ATOM 2723 O O . SER B 1 20 ? 3.848 23.891 29.656 1 77.06 20 SER B O 1
ATOM 2725 N N . ARG B 1 21 ? 4.773 25.5 31 1 78.06 21 ARG B N 1
ATOM 2726 C CA . ARG B 1 21 ? 6.035 24.766 31.062 1 78.06 21 ARG B CA 1
ATOM 2727 C C . ARG B 1 21 ? 5.848 23.422 31.766 1 78.06 21 ARG B C 1
ATOM 2729 O O . ARG B 1 21 ? 6.422 22.422 31.359 1 78.06 21 ARG B O 1
ATOM 2736 N N . VAL B 1 22 ? 5.035 23.453 32.75 1 80.19 22 VAL B N 1
ATOM 2737 C CA . VAL B 1 22 ? 4.801 22.234 33.531 1 80.19 22 VAL B CA 1
ATOM 2738 C C . VAL B 1 22 ? 3.992 21.25 32.688 1 80.19 22 VAL B C 1
ATOM 2740 O O . VAL B 1 22 ? 4.324 20.062 32.625 1 80.19 22 VAL B O 1
ATOM 2743 N N . THR B 1 23 ? 2.998 21.75 31.969 1 76.31 23 THR B N 1
ATOM 2744 C CA . THR B 1 23 ? 2.107 20.875 31.219 1 76.31 23 THR B CA 1
ATOM 2745 C C . THR B 1 23 ? 2.816 20.328 29.984 1 76.31 23 THR B C 1
ATOM 2747 O O . THR B 1 23 ? 2.443 19.266 29.469 1 76.31 23 THR B O 1
ATOM 2750 N N . ASN B 1 24 ? 3.828 21.016 29.578 1 68.19 24 ASN B N 1
ATOM 2751 C CA . ASN B 1 24 ? 4.621 20.562 28.438 1 68.19 24 ASN B CA 1
ATOM 2752 C C . ASN B 1 24 ? 5.852 19.781 28.891 1 68.19 24 ASN B C 1
ATOM 2754 O O . ASN B 1 24 ? 6.766 19.547 28.094 1 68.19 24 ASN B O 1
ATOM 2758 N N . ASN B 1 25 ? 5.891 19.5 30.047 1 70.38 25 ASN B N 1
ATOM 2759 C CA . ASN B 1 25 ? 6.945 18.719 30.672 1 70.38 25 ASN B CA 1
ATOM 2760 C C . ASN B 1 25 ? 8.328 19.312 30.406 1 70.38 25 ASN B C 1
ATOM 2762 O O . ASN B 1 25 ? 9.258 18.578 30.062 1 70.38 25 ASN B O 1
ATOM 2766 N N . GLU B 1 26 ? 8.398 20.594 30.516 1 67.75 26 GLU B N 1
ATOM 2767 C CA . GLU B 1 26 ? 9.695 21.25 30.375 1 67.75 26 GLU B CA 1
ATOM 2768 C C . GLU B 1 26 ? 10.617 20.922 31.547 1 67.75 26 GLU B C 1
ATOM 2770 O O . GLU B 1 26 ? 10.227 21.062 32.688 1 67.75 26 GLU B O 1
ATOM 2775 N N . PRO B 1 27 ? 11.773 20.422 31.234 1 71 27 PRO B N 1
ATOM 2776 C CA . PRO B 1 27 ? 12.672 19.938 32.281 1 71 27 PRO B CA 1
ATOM 2777 C C . PRO B 1 27 ? 13.141 21.031 33.219 1 71 27 PRO B C 1
ATOM 2779 O O . PRO B 1 27 ? 13.547 20.766 34.375 1 71 27 PRO B O 1
ATOM 2782 N N . SER B 1 28 ? 13.102 22.203 32.938 1 74.38 28 SER B N 1
ATOM 2783 C CA . SER B 1 28 ? 13.711 23.281 33.719 1 74.38 28 SER B CA 1
ATOM 2784 C C . SER B 1 28 ? 12.82 23.688 34.906 1 74.38 28 SER B C 1
ATOM 2786 O O . SER B 1 28 ? 13.219 24.484 35.75 1 74.38 28 SER B O 1
ATOM 2788 N N . VAL B 1 29 ? 11.773 23.047 35.031 1 79.75 29 VAL B N 1
ATOM 2789 C CA . VAL B 1 29 ? 10.844 23.469 36.062 1 79.75 29 VAL B CA 1
ATOM 2790 C C . VAL B 1 29 ? 11.094 22.672 37.344 1 79.75 29 VAL B C 1
ATOM 2792 O O . VAL B 1 29 ? 11.234 21.438 37.281 1 79.75 29 VAL B O 1
ATOM 2795 N N . LYS B 1 30 ? 11.234 23.375 38.531 1 86.62 30 LYS B N 1
ATOM 2796 C CA . LYS B 1 30 ? 11.492 22.719 39.812 1 86.62 30 LYS B CA 1
ATOM 2797 C C . LYS B 1 30 ? 10.344 21.797 40.188 1 86.62 30 LYS B C 1
ATOM 2799 O O . LYS B 1 30 ? 9.18 22.078 39.906 1 86.62 30 LYS B O 1
ATOM 2804 N N . GLN B 1 31 ? 10.758 20.734 40.812 1 84.62 31 GLN B N 1
ATOM 2805 C CA . GLN B 1 31 ? 9.797 19.703 41.188 1 84.62 31 GLN B CA 1
ATOM 2806 C C . GLN B 1 31 ? 8.656 20.266 42.031 1 84.62 31 GLN B C 1
ATOM 2808 O O . GLN B 1 31 ? 7.5 19.891 41.844 1 84.62 31 GLN B O 1
ATOM 2813 N N . ALA B 1 32 ? 8.969 21.125 42.938 1 87.19 32 ALA B N 1
ATOM 2814 C CA . ALA B 1 32 ? 7.949 21.734 43.812 1 87.19 32 ALA B CA 1
ATOM 2815 C C . ALA B 1 32 ? 6.891 22.453 43 1 87.19 32 ALA B C 1
ATOM 2817 O O . ALA B 1 32 ? 5.699 22.391 43.281 1 87.19 32 ALA B O 1
ATOM 2818 N N . THR B 1 33 ? 7.258 23.109 41.906 1 87.88 33 THR B N 1
ATOM 2819 C CA . THR B 1 33 ? 6.359 23.828 41 1 87.88 33 THR B CA 1
ATOM 2820 C C . THR B 1 33 ? 5.527 22.859 40.188 1 87.88 33 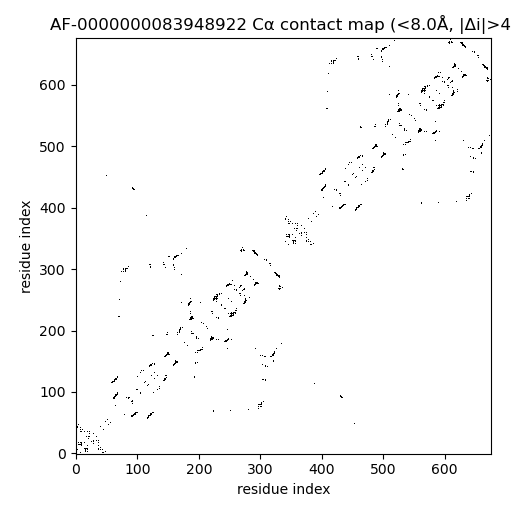THR B C 1
ATOM 2822 O O . THR B 1 33 ? 4.332 23.062 39.969 1 87.88 33 THR B O 1
ATOM 2825 N N . ILE B 1 34 ? 6.152 21.844 39.719 1 88.06 34 ILE B N 1
ATOM 2826 C CA . ILE B 1 34 ? 5.461 20.797 38.969 1 88.06 34 ILE B CA 1
ATOM 2827 C C . ILE B 1 34 ? 4.332 20.219 39.812 1 88.06 34 ILE B C 1
ATOM 2829 O O . ILE B 1 34 ? 3.199 20.078 39.344 1 88.06 34 ILE B O 1
ATOM 2833 N N . ASP B 1 35 ? 4.684 19.938 41 1 87.56 35 ASP B N 1
ATOM 2834 C CA . ASP B 1 35 ? 3.705 19.344 41.906 1 87.56 35 ASP B CA 1
ATOM 2835 C C . ASP B 1 35 ? 2.529 20.281 42.125 1 87.56 35 ASP B C 1
ATOM 2837 O O . ASP B 1 35 ? 1.373 19.859 42.156 1 87.56 35 ASP B O 1
ATOM 2841 N N . LYS B 1 36 ? 2.826 21.531 42.375 1 88.31 36 LYS B N 1
ATOM 2842 C CA . LYS B 1 36 ? 1.806 22.547 42.625 1 88.31 36 LYS B CA 1
ATOM 2843 C C . LYS B 1 36 ? 0.874 22.672 41.406 1 88.31 36 LYS B C 1
ATOM 2845 O O . LYS B 1 36 ? -0.347 22.75 41.594 1 88.31 36 LYS B O 1
ATOM 2850 N N . VAL B 1 37 ? 1.451 22.719 40.25 1 88.69 37 VAL B N 1
ATOM 2851 C CA . VAL B 1 37 ? 0.685 22.859 39.031 1 88.69 37 VAL B CA 1
ATOM 2852 C C . VAL B 1 37 ? -0.151 21.609 38.781 1 88.69 37 VAL B C 1
ATOM 2854 O O . VAL B 1 37 ? -1.335 21.688 38.469 1 88.69 37 VAL B O 1
ATOM 2857 N N . ASN B 1 38 ? 0.457 20.5 38.969 1 85.94 38 ASN B N 1
ATOM 2858 C CA . ASN B 1 38 ? -0.27 19.25 38.812 1 85.94 38 ASN B CA 1
ATOM 2859 C C . ASN B 1 38 ? -1.427 19.125 39.781 1 85.94 38 ASN B C 1
ATOM 2861 O O . ASN B 1 38 ? -2.5 18.641 39.438 1 85.94 38 ASN B O 1
ATOM 2865 N N . ALA B 1 39 ? -1.192 19.469 41.031 1 86 39 ALA B N 1
ATOM 2866 C CA . ALA B 1 39 ? -2.254 19.484 42.031 1 86 39 ALA B CA 1
ATOM 2867 C C . ALA B 1 39 ? -3.4 20.391 41.594 1 86 39 ALA B C 1
ATOM 2869 O O . ALA B 1 39 ? -4.574 20.047 41.75 1 86 39 ALA B O 1
ATOM 2870 N N . ALA B 1 40 ? -3.104 21.531 41.031 1 88.81 40 ALA B N 1
ATOM 2871 C CA . ALA B 1 40 ? -4.105 22.484 40.562 1 88.81 40 ALA B CA 1
ATOM 2872 C C . ALA B 1 40 ? -4.867 21.891 39.375 1 88.81 40 ALA B C 1
ATOM 2874 O O . ALA B 1 40 ? -6.09 22.031 39.281 1 88.81 40 ALA B O 1
ATOM 2875 N N . ILE B 1 41 ? -4.125 21.25 38.438 1 81.88 41 ILE B N 1
ATOM 2876 C CA . ILE B 1 41 ? -4.723 20.609 37.281 1 81.88 41 ILE B CA 1
ATOM 2877 C C . ILE B 1 41 ? -5.73 19.562 37.719 1 81.88 41 ILE B C 1
ATOM 2879 O O . ILE B 1 41 ? -6.852 19.5 37.219 1 81.88 41 ILE B O 1
ATOM 2883 N N . LYS B 1 42 ? -5.352 18.844 38.656 1 82.88 42 LYS B N 1
ATOM 2884 C CA . LYS B 1 42 ? -6.211 17.797 39.219 1 82.88 42 LYS B CA 1
ATOM 2885 C C . LYS B 1 42 ? -7.406 18.406 39.938 1 82.88 42 LYS B C 1
ATOM 2887 O O . LYS B 1 42 ? -8.539 17.953 39.781 1 82.88 42 LYS B O 1
ATOM 2892 N N . ALA B 1 43 ? -7.16 19.359 40.781 1 83.62 43 ALA B N 1
ATOM 2893 C CA . ALA B 1 43 ? -8.195 19.984 41.594 1 83.62 43 ALA B CA 1
ATOM 2894 C C . ALA B 1 43 ? -9.258 20.656 40.719 1 83.62 43 ALA B C 1
ATOM 2896 O O . ALA B 1 43 ? -10.445 20.625 41.031 1 83.62 43 ALA B O 1
ATOM 2897 N N . LEU B 1 44 ? -8.727 21.234 39.594 1 84.12 44 LEU B N 1
ATOM 2898 C CA . LEU B 1 44 ? -9.633 22 38.75 1 84.12 44 LEU B CA 1
ATOM 2899 C C . LEU B 1 44 ? -10.133 21.156 37.594 1 84.12 44 LEU B C 1
ATOM 2901 O O . LEU B 1 44 ? -10.938 21.609 36.781 1 84.12 44 LEU B O 1
ATOM 2905 N N . ASN B 1 45 ? -9.648 19.891 37.594 1 78.81 45 ASN B N 1
ATOM 2906 C CA . ASN B 1 45 ? -9.93 19 36.469 1 78.81 45 ASN B CA 1
ATOM 2907 C C . ASN B 1 45 ? -9.633 19.672 35.125 1 78.81 45 ASN B C 1
ATOM 2909 O O . ASN B 1 45 ? -10.461 19.641 34.219 1 78.81 45 ASN B O 1
ATOM 2913 N N . TYR B 1 46 ? -8.578 20.359 35.219 1 71.88 46 TYR B N 1
ATOM 2914 C CA . TYR B 1 46 ? -8.148 21.062 34.031 1 71.88 46 TYR B CA 1
ATOM 2915 C C . TYR B 1 46 ? -7.555 20.109 33 1 71.88 46 TYR B C 1
ATOM 2917 O O . TYR B 1 46 ? -6.715 19.266 33.344 1 71.88 46 TYR B O 1
ATOM 2925 N N . GLN B 1 47 ? -8.102 20.047 31.938 1 61.47 47 GLN B N 1
ATOM 2926 C CA . GLN B 1 47 ? -7.512 19.344 30.797 1 61.47 47 GLN B CA 1
ATOM 2927 C C . GLN B 1 47 ? -6.848 20.328 29.828 1 61.47 47 GLN B C 1
ATOM 2929 O O . GLN B 1 47 ? -7.504 21.234 29.328 1 61.47 47 GLN B O 1
ATOM 2934 N N . PRO B 1 48 ? -5.508 20.391 29.984 1 52.38 48 PRO B N 1
ATOM 2935 C CA . PRO B 1 48 ? -4.867 21.281 29.016 1 52.38 48 PRO B CA 1
ATOM 2936 C C . PRO B 1 48 ? -5.5 21.219 27.641 1 52.38 48 PRO B C 1
ATOM 2938 O O . PRO B 1 48 ? -5.848 20.125 27.172 1 52.38 48 PRO B O 1
ATOM 2941 N N . ASN B 1 49 ? -6.176 22.219 27.312 1 45.31 49 ASN B N 1
ATOM 2942 C CA . ASN B 1 49 ? -6.734 22.25 25.969 1 45.31 49 ASN B CA 1
ATOM 2943 C C . ASN B 1 49 ? -5.676 21.953 24.922 1 45.31 49 ASN B C 1
ATOM 2945 O O . ASN B 1 49 ? -4.707 22.703 24.766 1 45.31 49 ASN B O 1
ATOM 2949 N N . LEU B 1 50 ? -5.504 20.797 24.656 1 44.22 50 LEU B N 1
ATOM 2950 C CA . LEU B 1 50 ? -4.578 20.453 23.578 1 44.22 50 LEU B CA 1
ATOM 2951 C C . LEU B 1 50 ? -4.625 21.484 22.469 1 44.22 50 LEU B C 1
ATOM 2953 O O . LEU B 1 50 ? -3.596 21.797 21.859 1 44.22 50 LEU B O 1
ATOM 2957 N N . ALA B 1 51 ? -5.738 22.094 22.219 1 41.69 51 ALA B N 1
ATOM 2958 C CA . ALA B 1 51 ? -5.891 23.141 21.219 1 41.69 51 ALA B CA 1
ATOM 2959 C C . ALA B 1 51 ? -5.105 24.391 21.594 1 41.69 51 ALA B C 1
ATOM 2961 O O . ALA B 1 51 ? -4.492 25.031 20.734 1 41.69 51 ALA B O 1
ATOM 2962 N N . ALA B 1 52 ? -5.145 24.828 22.812 1 43.75 52 ALA B N 1
ATOM 2963 C CA . ALA B 1 52 ? -4.387 25.969 23.281 1 43.75 52 ALA B CA 1
ATOM 2964 C C . ALA B 1 52 ? -2.885 25.703 23.25 1 43.75 52 ALA B C 1
ATOM 2966 O O . ALA B 1 52 ? -2.092 26.594 22.938 1 43.75 52 ALA B O 1
ATOM 2967 N N . ARG B 1 53 ? -2.561 24.5 23.641 1 42.41 53 ARG B N 1
ATOM 2968 C CA . ARG B 1 53 ? -1.165 24.125 23.438 1 42.41 53 ARG B CA 1
ATOM 2969 C C . ARG B 1 53 ? -0.792 24.203 21.969 1 42.41 53 ARG B C 1
ATOM 2971 O O . ARG B 1 53 ? 0.321 24.594 21.625 1 42.41 53 ARG B O 1
ATOM 2978 N N . ASN B 1 54 ? -1.697 23.688 21.141 1 43.41 54 ASN B N 1
ATOM 2979 C CA . ASN B 1 54 ? -1.508 23.781 19.703 1 43.41 54 ASN B CA 1
ATOM 2980 C C . ASN B 1 54 ? -1.479 25.234 19.234 1 43.41 54 ASN B C 1
ATOM 2982 O O . ASN B 1 54 ? -0.778 25.578 18.281 1 43.41 54 ASN B O 1
ATOM 2986 N N . LEU B 1 55 ? -2.312 26.109 19.875 1 39.97 55 LEU B N 1
ATOM 2987 C CA . LEU B 1 55 ? -2.291 27.531 19.5 1 39.97 55 LEU B CA 1
ATOM 2988 C C . LEU B 1 55 ? -0.939 28.156 19.828 1 39.97 55 LEU B C 1
ATOM 2990 O O . LEU B 1 55 ? -0.44 28.984 19.062 1 39.97 55 LEU B O 1
ATOM 2994 N N . ALA B 1 56 ? -0.554 27.984 21.031 1 39.41 56 ALA B N 1
ATOM 2995 C CA . ALA B 1 56 ? 0.733 28.578 21.375 1 39.41 56 ALA B CA 1
ATOM 2996 C C . ALA B 1 56 ? 1.888 27.766 20.797 1 39.41 56 ALA B C 1
ATOM 2998 O O . ALA B 1 56 ? 3.008 28.281 20.672 1 39.41 56 ALA B O 1
ATOM 2999 N N . ALA B 1 57 ? 1.716 26.406 20.75 1 44.41 57 ALA B N 1
ATOM 3000 C CA . ALA B 1 57 ? 2.84 25.594 20.297 1 44.41 57 ALA B CA 1
ATOM 3001 C C . ALA B 1 57 ? 3.01 25.688 18.781 1 44.41 57 ALA B C 1
ATOM 3003 O O . ALA B 1 57 ? 2.037 25.562 18.047 1 44.41 57 ALA B O 1
ATOM 3004 N N . THR B 1 58 ? 3.99 26.328 18.359 1 48.31 58 THR B N 1
ATOM 3005 C CA . THR B 1 58 ? 4.5 26.625 17.016 1 48.31 58 THR B CA 1
ATOM 3006 C C . THR B 1 58 ? 4.398 25.391 16.109 1 48.31 58 THR B C 1
ATOM 3008 O O . THR B 1 58 ? 4.336 25.516 14.891 1 48.31 58 THR B O 1
ATOM 3011 N N . SER B 1 59 ? 4.57 24.188 16.562 1 55.91 59 SER B N 1
ATOM 3012 C CA . SER B 1 59 ? 4.566 23.031 15.688 1 55.91 59 SER B CA 1
ATOM 3013 C C . SER B 1 59 ? 3.357 22.141 15.953 1 55.91 59 SER B C 1
ATOM 3015 O O . SER B 1 59 ? 2.908 22.016 17.094 1 55.91 59 SER B O 1
ATOM 3017 N N . SER B 1 60 ? 2.613 21.781 14.875 1 71.88 60 SER B N 1
ATOM 3018 C CA . SER B 1 60 ? 1.558 20.781 14.953 1 71.88 60 SER B CA 1
ATOM 3019 C C . SER B 1 60 ? 2.123 19.406 15.32 1 71.88 60 SER B C 1
ATOM 3021 O O . SER B 1 60 ? 3.322 19.172 15.172 1 71.88 60 SER B O 1
ATOM 3023 N N . TYR B 1 61 ? 1.562 18.562 16.188 1 87.12 61 TYR B N 1
ATOM 3024 C CA . TYR B 1 61 ? 1.916 17.188 16.484 1 87.12 61 TYR B CA 1
ATOM 3025 C C . TYR B 1 61 ? 1.673 16.297 15.281 1 87.12 61 TYR B C 1
ATOM 3027 O O . TYR B 1 61 ? 1.037 15.242 15.398 1 87.12 61 TYR B O 1
ATOM 3035 N N . VAL B 1 62 ? 2.262 16.797 14.086 1 92.44 62 VAL B N 1
ATOM 3036 C CA . VAL B 1 62 ? 2.131 16.047 12.844 1 92.44 62 VAL B CA 1
ATOM 3037 C C . VAL B 1 62 ? 3.516 15.766 12.266 1 92.44 62 VAL B C 1
ATOM 3039 O O . VAL B 1 62 ? 4.34 16.672 12.141 1 92.44 62 VAL B O 1
ATOM 3042 N N . ILE B 1 63 ? 3.824 14.516 12.016 1 96.44 63 ILE B N 1
ATOM 3043 C CA . ILE B 1 63 ? 5.031 14.07 11.32 1 96.44 63 ILE B CA 1
ATOM 3044 C C . ILE B 1 63 ? 4.734 13.883 9.836 1 96.44 63 ILE B C 1
ATOM 3046 O O . ILE B 1 63 ? 3.697 13.32 9.469 1 96.44 63 ILE B O 1
ATOM 3050 N N . GLY B 1 64 ? 5.598 14.414 9 1 97.75 64 GLY B N 1
ATOM 3051 C CA . GLY B 1 64 ? 5.461 14.227 7.562 1 97.75 64 GLY B CA 1
ATOM 3052 C C . GLY B 1 64 ? 6.305 13.086 7.027 1 97.75 64 GLY B C 1
ATOM 3053 O O . GLY B 1 64 ? 7.449 12.906 7.445 1 97.75 64 GLY B O 1
ATOM 3054 N N . PHE B 1 65 ? 5.691 12.289 6.219 1 98.56 65 PHE B N 1
ATOM 3055 C CA . PHE B 1 65 ? 6.398 11.266 5.461 1 98.56 65 PHE B CA 1
ATOM 3056 C C . PHE B 1 65 ? 6.484 11.648 3.986 1 98.56 65 PHE B C 1
ATOM 3058 O O . PHE B 1 65 ? 5.469 11.664 3.285 1 98.56 65 PHE B O 1
ATOM 3065 N N . VAL B 1 66 ? 7.723 11.938 3.475 1 98.06 66 VAL B N 1
ATOM 3066 C CA . VAL B 1 66 ? 7.969 12.391 2.109 1 98.06 66 VAL B CA 1
ATOM 3067 C C . VAL B 1 66 ? 8.68 11.289 1.323 1 98.06 66 VAL B C 1
ATOM 3069 O O . VAL B 1 66 ? 9.742 10.812 1.733 1 98.06 66 VAL B O 1
ATOM 3072 N N . TYR B 1 67 ? 8.078 10.898 0.175 1 96.81 67 TYR B N 1
ATOM 3073 C CA . TYR B 1 67 ? 8.641 9.758 -0.54 1 96.81 67 TYR B CA 1
ATOM 3074 C C . TYR B 1 67 ? 8.328 9.844 -2.029 1 96.81 67 TYR B C 1
ATOM 3076 O O . TYR B 1 67 ? 7.359 10.492 -2.432 1 96.81 67 TYR B O 1
ATOM 3084 N N . ASP B 1 68 ? 9.227 9.305 -2.766 1 93.88 68 ASP B N 1
ATOM 3085 C CA . ASP B 1 68 ? 9.07 9.062 -4.195 1 93.88 68 ASP B CA 1
ATOM 3086 C C . ASP B 1 68 ? 9.258 7.582 -4.527 1 93.88 68 ASP B C 1
ATOM 3088 O O . ASP B 1 68 ? 10.312 7.184 -5.035 1 93.88 68 ASP B O 1
ATOM 3092 N N . ASN B 1 69 ? 8.336 6.719 -4.121 1 84.56 69 ASN B N 1
ATOM 3093 C CA . ASN B 1 69 ? 8.359 5.27 -4.281 1 84.56 69 ASN B CA 1
ATOM 3094 C C . ASN B 1 69 ? 6.988 4.727 -4.684 1 84.56 69 ASN B C 1
ATOM 3096 O O . ASN B 1 69 ? 6.012 4.902 -3.955 1 84.56 69 ASN B O 1
ATOM 3100 N N . PRO B 1 70 ? 6.965 4.121 -5.742 1 78.88 70 PRO B N 1
ATOM 3101 C CA . PRO B 1 70 ? 5.664 3.65 -6.223 1 78.88 70 PRO B CA 1
ATOM 3102 C C . PRO B 1 70 ? 5.25 2.322 -5.594 1 78.88 70 PRO B C 1
ATOM 3104 O O . PRO B 1 70 ? 4.141 1.838 -5.84 1 78.88 70 PRO B O 1
ATOM 3107 N N . ASN B 1 71 ? 6.152 1.682 -4.855 1 88.38 71 ASN B N 1
ATOM 3108 C CA . ASN B 1 71 ? 5.879 0.345 -4.336 1 88.38 71 ASN B CA 1
ATOM 3109 C C . ASN B 1 71 ? 4.945 0.391 -3.131 1 88.38 71 ASN B C 1
ATOM 3111 O O . ASN B 1 71 ? 5.328 0.878 -2.064 1 88.38 71 ASN B O 1
ATOM 3115 N N . ALA B 1 72 ? 3.797 -0.23 -3.25 1 92.06 72 ALA B N 1
ATOM 3116 C CA . ALA B 1 72 ? 2.75 -0.156 -2.232 1 92.06 72 ALA B CA 1
ATOM 3117 C C . ALA B 1 72 ? 3.211 -0.794 -0.926 1 92.06 72 ALA B C 1
ATOM 3119 O O . ALA B 1 72 ? 2.979 -0.248 0.155 1 92.06 72 ALA B O 1
ATOM 3120 N N . TYR B 1 73 ? 3.893 -1.913 -1.03 1 91.31 73 TYR B N 1
ATOM 3121 C CA . TYR B 1 73 ? 4.281 -2.646 0.17 1 91.31 73 TYR B CA 1
ATOM 3122 C C . TYR B 1 73 ? 5.359 -1.896 0.941 1 91.31 73 TYR B C 1
ATOM 3124 O O . TYR B 1 73 ? 5.352 -1.877 2.174 1 91.31 73 TYR B O 1
ATOM 3132 N N . TYR B 1 74 ? 6.289 -1.259 0.223 1 93.31 74 TYR B N 1
ATOM 3133 C CA . TYR B 1 74 ? 7.293 -0.428 0.879 1 93.31 74 TYR B CA 1
ATOM 3134 C C . TYR B 1 74 ? 6.641 0.734 1.618 1 93.31 74 TYR B C 1
ATOM 3136 O O . TYR B 1 74 ? 6.941 0.98 2.789 1 93.31 74 TYR B O 1
ATOM 3144 N N . ILE B 1 75 ? 5.727 1.392 0.968 1 96.12 75 ILE B N 1
ATOM 3145 C CA . ILE B 1 75 ? 5.082 2.588 1.5 1 96.12 75 ILE B CA 1
ATOM 3146 C C . ILE B 1 75 ? 4.281 2.229 2.748 1 96.12 75 ILE B C 1
ATOM 3148 O O . ILE B 1 75 ? 4.371 2.914 3.77 1 96.12 75 ILE B O 1
ATOM 3152 N N . ILE B 1 76 ? 3.592 1.179 2.68 1 96.31 76 ILE B N 1
ATOM 3153 C CA . ILE B 1 76 ? 2.742 0.78 3.797 1 96.31 76 ILE B CA 1
ATOM 3154 C C . ILE B 1 76 ? 3.609 0.372 4.984 1 96.31 76 ILE B C 1
ATOM 3156 O O . ILE B 1 76 ? 3.289 0.688 6.133 1 96.31 76 ILE B O 1
ATOM 3160 N N . ASP B 1 77 ? 4.711 -0.33 4.766 1 96 77 ASP B N 1
ATOM 3161 C CA . ASP B 1 77 ? 5.633 -0.682 5.84 1 96 77 ASP B CA 1
ATOM 3162 C C . ASP B 1 77 ? 6.188 0.568 6.516 1 96 77 ASP B C 1
ATOM 3164 O O . ASP B 1 77 ? 6.25 0.639 7.746 1 96 77 ASP B O 1
ATOM 3168 N N . MET B 1 78 ? 6.598 1.479 5.668 1 97.44 78 MET B N 1
ATOM 3169 C CA . MET B 1 78 ? 7.129 2.732 6.195 1 97.44 78 MET B CA 1
ATOM 3170 C C . MET B 1 78 ? 6.074 3.467 7.016 1 97.44 78 MET B C 1
ATOM 3172 O O . MET B 1 78 ? 6.352 3.926 8.125 1 97.44 78 MET B O 1
ATOM 3176 N N . GLN B 1 79 ? 4.867 3.555 6.465 1 98 79 GLN B N 1
ATOM 3177 C CA . GLN B 1 79 ? 3.773 4.223 7.16 1 98 79 GLN B CA 1
ATOM 3178 C C . GLN B 1 79 ? 3.49 3.562 8.508 1 98 79 GLN B C 1
ATOM 3180 O O . GLN B 1 79 ? 3.367 4.242 9.523 1 98 79 GLN B O 1
ATOM 3185 N N . ASN B 1 80 ? 3.436 2.279 8.492 1 97.25 80 ASN B N 1
ATOM 3186 C CA . ASN B 1 80 ? 3.168 1.547 9.727 1 97.25 80 ASN B CA 1
ATOM 3187 C C . ASN B 1 80 ? 4.266 1.771 10.758 1 97.25 80 ASN B C 1
ATOM 3189 O O . ASN B 1 80 ? 3.984 1.923 11.945 1 97.25 80 ASN B O 1
ATOM 3193 N N . GLY B 1 81 ? 5.496 1.712 10.328 1 98.12 81 GLY B N 1
ATOM 3194 C CA . GLY B 1 81 ? 6.609 1.975 11.227 1 98.12 81 GLY B CA 1
ATOM 3195 C C . GLY B 1 81 ? 6.57 3.365 11.836 1 98.12 81 GLY B C 1
ATOM 3196 O O . GLY B 1 81 ? 6.75 3.527 13.039 1 98.12 81 GLY B O 1
ATOM 3197 N N . ILE B 1 82 ? 6.297 4.375 10.984 1 98.44 82 ILE B N 1
ATOM 3198 C CA . ILE B 1 82 ? 6.211 5.754 11.445 1 98.44 82 ILE B CA 1
ATOM 3199 C C . ILE B 1 82 ? 5.062 5.891 12.445 1 98.44 82 ILE B C 1
ATOM 3201 O O . ILE B 1 82 ? 5.234 6.469 13.523 1 98.44 82 ILE B O 1
ATOM 3205 N N . LEU B 1 83 ? 3.932 5.34 12.102 1 97.75 83 LEU B N 1
ATOM 3206 C CA . LEU B 1 83 ? 2.744 5.422 12.953 1 97.75 83 LEU B CA 1
ATOM 3207 C C . LEU B 1 83 ? 2.984 4.734 14.289 1 97.75 83 LEU B C 1
ATOM 3209 O O . LEU B 1 83 ? 2.465 5.176 15.32 1 97.75 83 LEU B O 1
ATOM 3213 N N . SER B 1 84 ? 3.723 3.648 14.289 1 97.12 84 SER B N 1
ATOM 3214 C CA . SER B 1 84 ? 4.043 2.947 15.523 1 97.12 84 SER B CA 1
ATOM 3215 C C . SER B 1 84 ? 4.805 3.852 16.484 1 97.12 84 SER B C 1
ATOM 3217 O O . SER B 1 84 ? 4.578 3.807 17.703 1 97.12 84 SER B O 1
ATOM 3219 N N . ALA B 1 85 ? 5.684 4.664 15.961 1 96.25 85 ALA B N 1
ATOM 3220 C CA . ALA B 1 85 ? 6.441 5.605 16.781 1 96.25 85 ALA B CA 1
ATOM 3221 C C . ALA B 1 85 ? 5.562 6.766 17.234 1 96.25 85 ALA B C 1
ATOM 3223 O O . ALA B 1 85 ? 5.781 7.332 18.312 1 96.25 85 ALA B O 1
ATOM 3224 N N . CYS B 1 86 ? 4.586 7.059 16.391 1 94.19 86 CYS B N 1
ATOM 3225 C CA . CYS B 1 86 ? 3.713 8.195 16.672 1 94.19 86 CYS B CA 1
ATOM 3226 C C . CYS B 1 86 ? 2.678 7.84 17.734 1 94.19 86 CYS B C 1
ATOM 3228 O O . CYS B 1 86 ? 2.295 8.688 18.531 1 94.19 86 CYS B O 1
ATOM 3230 N N . ARG B 1 87 ? 2.484 6.539 17.625 1 83.19 87 ARG B N 1
ATOM 3231 C CA . ARG B 1 87 ? 1.431 6.043 18.5 1 83.19 87 ARG B CA 1
ATOM 3232 C C . ARG B 1 87 ? 1.78 6.285 19.969 1 83.19 87 ARG B C 1
ATOM 3234 O O . ARG B 1 87 ? 2.934 6.121 20.375 1 83.19 87 ARG B O 1
ATOM 3241 N N . ASP B 1 88 ? 1.088 6.91 20.766 1 80.31 88 ASP B N 1
ATOM 3242 C CA . ASP B 1 88 ? 1.115 7.137 22.219 1 80.31 88 ASP B CA 1
ATOM 3243 C C . ASP B 1 88 ? 1.8 8.461 22.547 1 80.31 88 ASP B C 1
ATOM 3245 O O . ASP B 1 88 ? 1.807 8.891 23.703 1 80.31 88 ASP B O 1
ATOM 3249 N N . LYS B 1 89 ? 2.48 8.961 21.453 1 86.81 89 LYS B N 1
ATOM 3250 C CA . LYS B 1 89 ? 3.143 10.242 21.703 1 86.81 89 LYS B CA 1
ATOM 3251 C C . LYS B 1 89 ? 2.291 11.406 21.203 1 86.81 89 LYS B C 1
ATOM 3253 O O . LYS B 1 89 ? 2.723 12.562 21.25 1 86.81 89 LYS B O 1
ATOM 3258 N N . GLY B 1 90 ? 1.173 10.992 20.641 1 86.69 90 GLY B N 1
ATOM 3259 C CA . GLY B 1 90 ? 0.194 12 20.281 1 86.69 90 GLY B CA 1
ATOM 3260 C C . GLY B 1 90 ? 0.46 12.617 18.906 1 86.69 90 GLY B C 1
ATOM 3261 O O . GLY B 1 90 ? -0.097 13.672 18.578 1 86.69 90 GLY B O 1
ATOM 3262 N N . TYR B 1 91 ? 1.399 12.047 18.109 1 92.44 91 TYR B N 1
ATOM 3263 C CA . TYR B 1 91 ? 1.688 12.547 16.781 1 92.44 91 TYR B CA 1
ATOM 3264 C C . TYR B 1 91 ? 0.787 11.891 15.742 1 92.44 91 TYR B C 1
ATOM 3266 O O . TYR B 1 91 ? 0.41 10.727 15.883 1 92.44 91 TYR B O 1
ATOM 3274 N N . GLU B 1 92 ? 0.399 12.68 14.766 1 94.69 92 GLU B N 1
ATOM 3275 C CA . GLU B 1 92 ? -0.286 12.164 13.586 1 94.69 92 GLU B CA 1
ATOM 3276 C C . GLU B 1 92 ? 0.659 12.094 12.383 1 94.69 92 GLU B C 1
ATOM 3278 O O . GLU B 1 92 ? 1.759 12.648 12.422 1 94.69 92 GLU B O 1
ATOM 3283 N N . LEU B 1 93 ? 0.223 11.375 11.359 1 97.62 93 LEU B N 1
ATOM 3284 C CA . LEU B 1 93 ? 1.082 11.195 10.195 1 97.62 93 LEU B CA 1
ATOM 3285 C C . LEU B 1 93 ? 0.458 11.836 8.953 1 97.62 93 LEU B C 1
ATOM 3287 O O . LEU B 1 93 ? -0.664 11.492 8.578 1 97.62 93 LEU B O 1
ATOM 3291 N N . LEU B 1 94 ? 1.177 12.773 8.375 1 97.25 94 LEU B N 1
ATOM 3292 C CA . LEU B 1 94 ? 0.878 13.352 7.07 1 97.25 94 LEU B CA 1
ATOM 3293 C C . LEU B 1 94 ? 1.741 12.711 5.988 1 97.25 94 LEU B C 1
ATOM 3295 O O . LEU B 1 94 ? 2.949 12.547 6.168 1 97.25 94 LEU B O 1
ATOM 3299 N N . ILE B 1 95 ? 1.099 12.242 4.871 1 97.94 95 ILE B N 1
ATOM 3300 C CA . ILE B 1 95 ? 1.881 11.633 3.799 1 97.94 95 ILE B CA 1
ATOM 3301 C C . ILE B 1 95 ? 1.962 12.594 2.611 1 97.94 95 ILE B C 1
ATOM 3303 O O . ILE B 1 95 ? 1.001 13.312 2.316 1 97.94 95 ILE B O 1
ATOM 3307 N N . HIS B 1 96 ? 3.137 12.625 1.977 1 97 96 HIS B N 1
ATOM 3308 C CA . HIS B 1 96 ? 3.379 13.531 0.863 1 97 96 HIS B CA 1
ATOM 3309 C C . HIS B 1 96 ? 4.195 12.852 -0.234 1 97 96 HIS B C 1
ATOM 3311 O O . HIS B 1 96 ? 5.383 13.133 -0.393 1 97 96 HIS B O 1
ATOM 3317 N N . PRO B 1 97 ? 3.51 11.984 -1.041 1 96.62 97 PRO B N 1
ATOM 3318 C CA . PRO B 1 97 ? 4.203 11.5 -2.236 1 96.62 97 PRO B CA 1
ATOM 3319 C C . PRO B 1 97 ? 4.555 12.617 -3.211 1 96.62 97 PRO B C 1
ATOM 3321 O O . PRO B 1 97 ? 3.771 13.555 -3.389 1 96.62 97 PRO B O 1
ATOM 3324 N N . CYS B 1 98 ? 5.75 12.516 -3.797 1 95.44 98 CYS B N 1
ATOM 3325 C CA . CYS B 1 98 ? 6.191 13.57 -4.703 1 95.44 98 CYS B CA 1
ATOM 3326 C C . CYS B 1 98 ? 7.074 13 -5.809 1 95.44 98 CYS B C 1
ATOM 3328 O O . CYS B 1 98 ? 7.395 11.812 -5.805 1 95.44 98 CYS B O 1
ATOM 3330 N N . ASP B 1 99 ? 7.273 13.82 -6.746 1 94.25 99 ASP B N 1
ATOM 3331 C CA . ASP B 1 99 ? 8.273 13.57 -7.777 1 94.25 99 ASP B CA 1
ATOM 3332 C C . ASP B 1 99 ? 9.609 14.227 -7.414 1 94.25 99 ASP B C 1
ATOM 3334 O O . ASP B 1 99 ? 9.766 15.438 -7.555 1 94.25 99 ASP B O 1
ATOM 3338 N N . ALA B 1 100 ? 10.539 13.375 -7.027 1 93.81 100 ALA B N 1
ATOM 3339 C CA . ALA B 1 100 ? 11.82 13.875 -6.535 1 93.81 100 ALA B CA 1
ATOM 3340 C C . ALA B 1 100 ? 12.57 14.625 -7.633 1 93.81 100 ALA B C 1
ATOM 3342 O O . ALA B 1 100 ? 13.445 15.445 -7.344 1 93.81 100 ALA B O 1
ATOM 3343 N N . LYS B 1 101 ? 12.242 14.414 -8.875 1 91.5 101 LYS B N 1
ATOM 3344 C CA . LYS B 1 101 ? 12.953 15.016 -10 1 91.5 101 LYS B CA 1
ATOM 3345 C C . LYS B 1 101 ? 12.305 16.328 -10.422 1 91.5 101 LYS B C 1
ATOM 3347 O O . LYS B 1 101 ? 12.828 17.047 -11.289 1 91.5 101 LYS B O 1
ATOM 3352 N N . ALA B 1 102 ? 11.195 16.656 -9.805 1 94.06 102 ALA B N 1
ATOM 3353 C CA . ALA B 1 102 ? 10.477 17.875 -10.195 1 94.06 102 ALA B CA 1
ATOM 3354 C C . ALA B 1 102 ? 11.305 19.109 -9.891 1 94.06 102 ALA B C 1
ATOM 3356 O O . ALA B 1 102 ? 11.938 19.203 -8.844 1 94.06 102 ALA B O 1
ATOM 3357 N N . ASP B 1 103 ? 11.328 20.141 -10.742 1 93.56 103 ASP B N 1
ATOM 3358 C CA . ASP B 1 103 ? 12.094 21.375 -10.586 1 93.56 103 ASP B CA 1
ATOM 3359 C C . ASP B 1 103 ? 11.68 22.125 -9.32 1 93.56 103 ASP B C 1
ATOM 3361 O O . ASP B 1 103 ? 12.508 22.75 -8.664 1 93.56 103 ASP B O 1
ATOM 3365 N N . GLY B 1 104 ? 10.508 22.062 -8.938 1 94.88 104 GLY B N 1
ATOM 3366 C CA . GLY B 1 104 ? 10.008 22.812 -7.805 1 94.88 104 GLY B CA 1
ATOM 3367 C C . GLY B 1 104 ? 9.906 22 -6.531 1 94.88 104 GLY B C 1
ATOM 3368 O O . GLY B 1 104 ? 9.211 22.391 -5.59 1 94.88 104 GLY B O 1
ATOM 3369 N N . ILE B 1 105 ? 10.734 20.953 -6.484 1 96.94 105 ILE B N 1
ATOM 3370 C CA . ILE B 1 105 ? 10.578 20 -5.379 1 96.94 105 ILE B CA 1
ATOM 3371 C C . ILE B 1 105 ? 10.984 20.672 -4.07 1 96.94 105 ILE B C 1
ATOM 3373 O O . ILE B 1 105 ? 10.344 20.469 -3.035 1 96.94 105 ILE B O 1
ATOM 3377 N N . CYS B 1 106 ? 12.047 21.5 -4.035 1 97.62 106 CYS B N 1
ATOM 3378 C CA . CYS B 1 106 ? 12.508 22.188 -2.828 1 97.62 106 CYS B CA 1
ATOM 3379 C C . CYS B 1 106 ? 11.438 23.141 -2.297 1 97.62 106 CYS B C 1
ATOM 3381 O O . CYS B 1 106 ? 11.125 23.109 -1.107 1 97.62 106 CYS B O 1
ATOM 3383 N N . GLU B 1 107 ? 10.914 23.906 -3.188 1 95.62 107 GLU B N 1
ATOM 3384 C CA . GLU B 1 107 ? 9.859 24.844 -2.805 1 95.62 107 GLU B CA 1
ATOM 3385 C C . GLU B 1 107 ? 8.617 24.109 -2.318 1 95.62 107 GLU B C 1
ATOM 3387 O O . GLU B 1 107 ? 7.988 24.516 -1.339 1 95.62 107 GLU B O 1
ATOM 3392 N N . GLN B 1 108 ? 8.289 23.078 -2.992 1 94.31 108 GLN B N 1
ATOM 3393 C CA . GLN B 1 108 ? 7.141 22.266 -2.613 1 94.31 108 GLN B CA 1
ATOM 3394 C C . GLN B 1 108 ? 7.273 21.75 -1.18 1 94.31 108 GLN B C 1
ATOM 3396 O O . GLN B 1 108 ? 6.34 21.875 -0.383 1 94.31 108 GLN B O 1
ATOM 3401 N N . LEU B 1 109 ? 8.414 21.234 -0.866 1 97 109 LEU B N 1
ATOM 3402 C CA . LEU B 1 109 ? 8.625 20.625 0.445 1 97 109 LEU B CA 1
ATOM 3403 C C . LEU B 1 109 ? 8.68 21.688 1.533 1 97 109 LEU B C 1
ATOM 3405 O O . LEU B 1 109 ? 8.094 21.516 2.607 1 97 109 LEU B O 1
ATOM 3409 N N . THR B 1 110 ? 9.352 22.844 1.274 1 95.88 110 THR B N 1
ATOM 3410 C CA . THR B 1 110 ? 9.453 23.891 2.285 1 95.88 110 THR B CA 1
ATOM 3411 C C . THR B 1 110 ? 8.086 24.516 2.547 1 95.88 110 THR B C 1
ATOM 3413 O O . THR B 1 110 ? 7.754 24.828 3.689 1 95.88 110 THR B O 1
ATOM 3416 N N . THR B 1 111 ? 7.297 24.656 1.476 1 91.31 111 THR B N 1
ATOM 3417 C CA . THR B 1 111 ? 5.941 25.188 1.612 1 91.31 111 THR B CA 1
ATOM 3418 C C . THR B 1 111 ? 5.074 24.234 2.447 1 91.31 111 THR B C 1
ATOM 3420 O O . THR B 1 111 ? 4.355 24.688 3.344 1 91.31 111 THR B O 1
ATOM 3423 N N . MET B 1 112 ? 5.184 22.984 2.174 1 90.88 112 MET B N 1
ATOM 3424 C CA . MET B 1 112 ? 4.406 21.984 2.902 1 90.88 112 MET B CA 1
ATOM 3425 C C . MET B 1 112 ? 4.766 21.984 4.387 1 90.88 112 MET B C 1
ATOM 3427 O O . MET B 1 112 ? 3.881 21.938 5.242 1 90.88 112 MET B O 1
ATOM 3431 N N . VAL B 1 113 ? 6.043 22.047 4.691 1 92.94 113 VAL B N 1
ATOM 3432 C CA . VAL B 1 113 ? 6.516 22.047 6.07 1 92.94 113 VAL B CA 1
ATOM 3433 C C . VAL B 1 113 ? 5.953 23.25 6.816 1 92.94 113 VAL B C 1
ATOM 3435 O O . VAL B 1 113 ? 5.449 23.125 7.934 1 92.94 113 VAL B O 1
ATOM 3438 N N . LYS B 1 114 ? 5.992 24.406 6.184 1 87.06 114 LYS B N 1
ATOM 3439 C CA . LYS B 1 114 ? 5.543 25.656 6.801 1 87.06 114 LYS B CA 1
ATOM 3440 C C . LYS B 1 114 ? 4.023 25.672 6.949 1 87.06 114 LYS B C 1
ATOM 3442 O O . LYS B 1 114 ? 3.506 25.984 8.023 1 87.06 114 LYS B O 1
ATOM 3447 N N . HIS B 1 115 ? 3.404 25.266 5.891 1 82.44 115 HIS B N 1
ATOM 3448 C CA . HIS B 1 115 ? 1.949 25.359 5.863 1 82.44 115 HIS B CA 1
ATOM 3449 C C . HIS B 1 115 ? 1.308 24.375 6.828 1 82.44 115 HIS B C 1
ATOM 3451 O O . HIS B 1 115 ? 0.32 24.688 7.492 1 82.44 115 HIS B O 1
ATOM 3457 N N . ALA B 1 116 ? 1.84 23.25 6.887 1 83.88 116 ALA B N 1
ATOM 3458 C CA . ALA B 1 116 ? 1.261 22.219 7.75 1 83.88 116 ALA B CA 1
ATOM 3459 C C . ALA B 1 116 ? 1.859 22.281 9.148 1 83.88 116 ALA B C 1
ATOM 3461 O O . ALA B 1 116 ? 1.438 21.547 10.047 1 83.88 116 ALA B O 1
ATOM 3462 N N . ARG B 1 117 ? 2.857 23.141 9.352 1 86.06 117 ARG B N 1
ATOM 3463 C CA . ARG B 1 117 ? 3.527 23.297 10.641 1 86.06 117 ARG B CA 1
ATOM 3464 C C . ARG B 1 117 ? 4.016 21.953 11.172 1 86.06 117 ARG B C 1
ATOM 3466 O O . ARG B 1 117 ? 3.746 21.609 12.32 1 86.06 117 ARG B O 1
ATOM 3473 N N . LEU B 1 118 ? 4.707 21.25 10.359 1 91.69 118 LEU B N 1
ATOM 3474 C CA . LEU B 1 118 ? 5.133 19.891 10.68 1 91.69 118 LEU B CA 1
ATOM 3475 C C . LEU B 1 118 ? 6.145 19.891 11.82 1 91.69 118 LEU B C 1
ATOM 3477 O O . LEU B 1 118 ? 7.039 20.734 11.859 1 91.69 118 LEU B O 1
ATOM 3481 N N . ALA B 1 119 ? 5.961 18.953 12.711 1 91.62 119 ALA B N 1
ATOM 3482 C CA . ALA B 1 119 ? 6.906 18.75 13.805 1 91.62 119 ALA B CA 1
ATOM 3483 C C . ALA B 1 119 ? 8.211 18.125 13.305 1 91.62 119 ALA B C 1
ATOM 3485 O O . ALA B 1 119 ? 9.258 18.297 13.922 1 91.62 119 ALA B O 1
ATOM 3486 N N . GLY B 1 120 ? 8.156 17.438 12.273 1 95.5 120 GLY B N 1
ATOM 3487 C CA . GLY B 1 120 ? 9.312 16.797 11.672 1 95.5 120 GLY B CA 1
ATOM 3488 C C . GLY B 1 120 ? 8.977 16.047 10.391 1 95.5 120 GLY B C 1
ATOM 3489 O O . GLY B 1 120 ? 7.805 15.836 10.078 1 95.5 120 GLY B O 1
ATOM 3490 N N . LEU B 1 121 ? 10.102 15.641 9.664 1 97.25 121 LEU B N 1
ATOM 3491 C CA . LEU B 1 121 ? 9.977 14.922 8.406 1 97.25 121 LEU B CA 1
ATOM 3492 C C . LEU B 1 121 ? 10.789 13.633 8.438 1 97.25 121 LEU B C 1
ATOM 3494 O O . LEU B 1 121 ? 11.914 13.609 8.938 1 97.25 121 LEU B O 1
ATOM 3498 N N . VAL B 1 122 ? 10.156 12.609 7.988 1 98.25 122 VAL B N 1
ATOM 3499 C CA . VAL B 1 122 ? 10.891 11.398 7.625 1 98.25 122 VAL B CA 1
ATOM 3500 C C . VAL B 1 122 ? 11.164 11.391 6.121 1 98.25 122 VAL B C 1
ATOM 3502 O O . VAL B 1 122 ? 10.227 11.344 5.316 1 98.25 122 VAL B O 1
ATOM 3505 N N . LEU B 1 123 ? 12.438 11.453 5.75 1 97.94 123 LEU B N 1
ATOM 3506 C CA . LEU B 1 123 ? 12.844 11.484 4.352 1 97.94 123 LEU B CA 1
ATOM 3507 C C . LEU B 1 123 ? 13.375 10.125 3.906 1 97.94 123 LEU B C 1
ATOM 3509 O O . LEU B 1 123 ? 14.172 9.5 4.613 1 97.94 123 LEU B O 1
ATOM 3513 N N . THR B 1 124 ? 12.898 9.703 2.789 1 96.81 124 THR B N 1
ATOM 3514 C CA . THR B 1 124 ? 13.398 8.469 2.188 1 96.81 124 THR B CA 1
ATOM 3515 C C . THR B 1 124 ? 14.07 8.758 0.846 1 96.81 124 THR B C 1
ATOM 3517 O O . THR B 1 124 ? 13.898 9.844 0.281 1 96.81 124 THR B O 1
ATOM 3520 N N . PRO B 1 125 ? 14.836 7.789 0.336 1 93.81 125 PRO B N 1
ATOM 3521 C CA . PRO B 1 125 ? 15.461 8 -0.97 1 93.81 125 PRO B CA 1
ATOM 3522 C C . PRO B 1 125 ? 14.445 8.188 -2.092 1 93.81 125 PRO B C 1
ATOM 3524 O O . PRO B 1 125 ? 13.352 7.613 -2.045 1 93.81 125 PRO B O 1
ATOM 3527 N N . PRO B 1 126 ? 14.797 9.055 -3.133 1 93.38 126 PRO B N 1
ATOM 3528 C CA . PRO B 1 126 ? 16.094 9.727 -3.273 1 93.38 126 PRO B CA 1
ATOM 3529 C C . PRO B 1 126 ? 16.141 11.07 -2.553 1 93.38 126 PRO B C 1
ATOM 3531 O O . PRO B 1 126 ? 17.188 11.727 -2.529 1 93.38 126 PRO B O 1
ATOM 3534 N N . LEU B 1 127 ? 15.047 11.516 -1.936 1 96.12 127 LEU B N 1
ATOM 3535 C CA . LEU B 1 127 ? 14.984 12.82 -1.293 1 96.12 127 LEU B CA 1
ATOM 3536 C C . LEU B 1 127 ? 15.977 12.914 -0.138 1 96.12 127 LEU B C 1
ATOM 3538 O O . LEU B 1 127 ? 16.625 13.938 0.046 1 96.12 127 LEU B O 1
ATOM 3542 N N . SER B 1 128 ? 16.141 11.844 0.601 1 96.19 128 SER B N 1
ATOM 3543 C CA . SER B 1 128 ? 16.984 11.805 1.786 1 96.19 128 SER B CA 1
ATOM 3544 C C . SER B 1 128 ? 18.469 11.898 1.412 1 96.19 128 SER B C 1
ATOM 3546 O O . SER B 1 128 ? 19.312 12.117 2.277 1 96.19 128 SER B O 1
ATOM 3548 N N . GLU B 1 129 ? 18.703 11.766 0.137 1 93.75 129 GLU B N 1
ATOM 3549 C CA . GLU B 1 129 ? 20.078 11.734 -0.336 1 93.75 129 GLU B CA 1
ATOM 3550 C C . GLU B 1 129 ? 20.391 12.938 -1.22 1 93.75 129 GLU B C 1
ATOM 3552 O O . GLU B 1 129 ? 21.516 13.094 -1.698 1 93.75 129 GLU B O 1
ATOM 3557 N N . ASP B 1 130 ? 19.484 13.797 -1.439 1 94.56 130 ASP B N 1
ATOM 3558 C CA . ASP B 1 130 ? 19.625 14.938 -2.338 1 94.56 130 ASP B CA 1
ATOM 3559 C C . ASP B 1 130 ? 20.094 16.188 -1.579 1 94.56 130 ASP B C 1
ATOM 3561 O O . ASP B 1 130 ? 19.328 16.75 -0.794 1 94.56 130 ASP B O 1
ATOM 3565 N N . PRO B 1 131 ? 21.281 16.688 -1.88 1 94.81 131 PRO B N 1
ATOM 3566 C CA . PRO B 1 131 ? 21.812 17.844 -1.134 1 94.81 131 PRO B CA 1
ATOM 3567 C C . PRO B 1 131 ? 20.969 19.094 -1.311 1 94.81 131 PRO B C 1
ATOM 3569 O O . PRO B 1 131 ? 20.891 19.922 -0.398 1 94.81 131 PRO B O 1
ATOM 3572 N N . LYS B 1 132 ? 20.344 19.25 -2.465 1 96.69 132 LYS B N 1
ATOM 3573 C CA . LYS B 1 132 ? 19.5 20.422 -2.697 1 96.69 132 LYS B CA 1
ATOM 3574 C C . LYS B 1 132 ? 18.281 20.406 -1.776 1 96.69 132 LYS B C 1
ATOM 3576 O O . LYS B 1 132 ? 17.922 21.438 -1.218 1 96.69 132 LYS B O 1
ATOM 3581 N N . VAL B 1 133 ? 17.719 19.281 -1.644 1 97.25 133 VAL B N 1
ATOM 3582 C CA . VAL B 1 133 ? 16.547 19.125 -0.779 1 97.25 133 VAL B CA 1
ATOM 3583 C C . VAL B 1 133 ? 16.938 19.391 0.672 1 97.25 133 VAL B C 1
ATOM 3585 O O . VAL B 1 133 ? 16.25 20.125 1.383 1 97.25 133 VAL B O 1
ATOM 3588 N N . LEU B 1 134 ? 18.062 18.812 1.087 1 96.94 134 LEU B N 1
ATOM 3589 C CA . LEU B 1 134 ? 18.516 18.953 2.465 1 96.94 134 LEU B CA 1
ATOM 3590 C C . LEU B 1 134 ? 18.844 20.406 2.783 1 96.94 134 LEU B C 1
ATOM 3592 O O . LEU B 1 134 ? 18.469 20.922 3.842 1 96.94 134 LEU B O 1
ATOM 3596 N N . SER B 1 135 ? 19.469 21.062 1.858 1 97.06 135 SER B N 1
ATOM 3597 C CA . SER B 1 135 ? 19.812 22.469 2.045 1 97.06 135 SER B CA 1
ATOM 3598 C C . SER B 1 135 ? 18.562 23.328 2.168 1 97.06 135 SER B C 1
ATOM 3600 O O . SER B 1 135 ? 18.516 24.25 2.992 1 97.06 135 SER B O 1
ATOM 3602 N N . ALA B 1 136 ? 17.609 23.078 1.312 1 97.75 136 ALA B N 1
ATOM 3603 C CA . ALA B 1 136 ? 16.359 23.828 1.343 1 97.75 136 ALA B CA 1
ATOM 3604 C C . ALA B 1 136 ? 15.648 23.656 2.68 1 97.75 136 ALA B C 1
ATOM 3606 O O . ALA B 1 136 ? 15.109 24.625 3.236 1 97.75 136 ALA B O 1
ATOM 3607 N N . LEU B 1 137 ? 15.625 22.453 3.207 1 97.44 137 LEU B N 1
ATOM 3608 C CA . LEU B 1 137 ? 14.984 22.172 4.484 1 97.44 137 LEU B CA 1
ATOM 3609 C C . LEU B 1 137 ? 15.742 22.812 5.637 1 97.44 137 LEU B C 1
ATOM 3611 O O . LEU B 1 137 ? 15.141 23.344 6.566 1 97.44 137 LEU B O 1
ATOM 3615 N N . ASP B 1 138 ? 17.062 22.797 5.574 1 95.88 138 ASP B N 1
ATOM 3616 C CA . ASP B 1 138 ? 17.891 23.438 6.59 1 95.88 138 ASP B CA 1
ATOM 3617 C C . ASP B 1 138 ? 17.656 24.938 6.625 1 95.88 138 ASP B C 1
ATOM 3619 O O . ASP B 1 138 ? 17.656 25.547 7.695 1 95.88 138 ASP B O 1
ATOM 3623 N N . ALA B 1 139 ? 17.484 25.484 5.504 1 95.81 139 ALA B N 1
ATOM 3624 C CA . ALA B 1 139 ? 17.344 26.938 5.379 1 95.81 139 ALA B CA 1
ATOM 3625 C C . ALA B 1 139 ? 16.109 27.438 6.141 1 95.81 139 ALA B C 1
ATOM 3627 O O . ALA B 1 139 ? 16.078 28.578 6.598 1 95.81 139 ALA B O 1
ATOM 3628 N N . ILE B 1 140 ? 15.148 26.578 6.309 1 93.69 140 ILE B N 1
ATOM 3629 C CA . ILE B 1 140 ? 13.945 27 7.008 1 93.69 140 ILE B CA 1
ATOM 3630 C C . ILE B 1 140 ? 13.922 26.406 8.414 1 93.69 140 ILE B C 1
ATOM 3632 O O . ILE B 1 140 ? 12.906 26.484 9.109 1 93.69 140 ILE B O 1
ATOM 3636 N N . GLY B 1 141 ? 15 25.75 8.797 1 93.81 141 GLY B N 1
ATOM 3637 C CA . GLY B 1 141 ? 15.109 25.172 10.125 1 93.81 141 GLY B CA 1
ATOM 3638 C C . GLY B 1 141 ? 14.219 23.969 10.336 1 93.81 141 GLY B C 1
ATOM 3639 O O . GLY B 1 141 ? 13.781 23.703 11.453 1 93.81 141 GLY B O 1
ATOM 3640 N N . ALA B 1 142 ? 13.945 23.234 9.289 1 94 142 ALA B N 1
ATOM 3641 C CA . ALA B 1 142 ? 13.102 22.047 9.391 1 94 142 ALA B CA 1
ATOM 3642 C C . ALA B 1 142 ? 13.805 20.938 10.164 1 94 142 ALA B C 1
ATOM 3644 O O . ALA B 1 142 ? 15.008 20.734 10.008 1 94 142 ALA B O 1
ATOM 3645 N N . ASN B 1 143 ? 13.055 20.297 11.023 1 93.94 143 ASN B N 1
ATOM 3646 C CA . ASN B 1 143 ? 13.492 19.062 11.672 1 93.94 143 ASN B CA 1
ATOM 3647 C C . ASN B 1 143 ? 13.234 17.844 10.797 1 93.94 143 ASN B C 1
ATOM 3649 O O . ASN B 1 143 ? 12.117 17.641 10.328 1 93.94 143 ASN B O 1
ATOM 3653 N N . TYR B 1 144 ? 14.305 17.047 10.508 1 96.19 144 TYR B N 1
ATOM 3654 C CA . TYR B 1 144 ? 14.062 15.875 9.672 1 96.19 144 TYR B CA 1
ATOM 3655 C C . TYR B 1 144 ? 15.047 14.766 10 1 96.19 144 TYR B C 1
ATOM 3657 O O . TYR B 1 144 ? 16.109 15.016 10.578 1 96.19 144 TYR B O 1
ATOM 3665 N N . VAL B 1 145 ? 14.648 13.547 9.766 1 96.69 145 VAL B N 1
ATOM 3666 C CA . VAL B 1 145 ? 15.5 12.367 9.828 1 96.69 145 VAL B CA 1
ATOM 3667 C C . VAL B 1 145 ? 15.609 11.734 8.438 1 96.69 145 VAL B C 1
ATOM 3669 O O . VAL B 1 145 ? 14.664 11.781 7.652 1 96.69 145 VAL B O 1
ATOM 3672 N N . ARG B 1 146 ? 16.781 11.195 8.141 1 96.25 146 ARG B N 1
ATOM 3673 C CA . ARG B 1 146 ? 17.047 10.586 6.844 1 96.25 146 ARG B CA 1
ATOM 3674 C C . ARG B 1 146 ? 17.156 9.07 6.957 1 96.25 146 ARG B C 1
ATOM 3676 O O . ARG B 1 146 ? 17.797 8.562 7.883 1 96.25 146 ARG B O 1
ATOM 3683 N N . ILE B 1 147 ? 16.469 8.367 6.156 1 96.62 147 ILE B N 1
ATOM 3684 C CA . ILE B 1 147 ? 16.734 6.961 5.883 1 96.62 147 ILE B CA 1
ATOM 3685 C C . ILE B 1 147 ? 17.516 6.828 4.57 1 96.62 147 ILE B C 1
ATOM 3687 O O . ILE B 1 147 ? 17.078 7.328 3.533 1 96.62 147 ILE B O 1
ATOM 3691 N N . MET B 1 148 ? 18.688 6.219 4.57 1 94.44 148 MET B N 1
ATOM 3692 C CA . MET B 1 148 ? 19.516 6.195 3.375 1 94.44 148 MET B CA 1
ATOM 3693 C C . MET B 1 148 ? 20.344 4.914 3.316 1 94.44 148 MET B C 1
ATOM 3695 O O . MET B 1 148 ? 20.531 4.246 4.332 1 94.44 148 MET B O 1
ATOM 3699 N N . ALA B 1 149 ? 20.781 4.656 2.146 1 94 149 ALA B N 1
ATOM 3700 C CA . ALA B 1 149 ? 21.734 3.564 1.979 1 94 149 ALA B CA 1
ATOM 3701 C C . ALA B 1 149 ? 23.109 3.965 2.484 1 94 149 ALA B C 1
ATOM 3703 O O . ALA B 1 149 ? 23.562 5.086 2.25 1 94 149 ALA B O 1
ATOM 3704 N N . GLY B 1 150 ? 23.766 3.041 3.229 1 92.31 150 GLY B N 1
ATOM 3705 C CA . GLY B 1 150 ? 25.125 3.301 3.686 1 92.31 150 GLY B CA 1
ATOM 3706 C C . GLY B 1 150 ? 25.609 2.293 4.711 1 92.31 150 GLY B C 1
ATOM 3707 O O . GLY B 1 150 ? 24.797 1.589 5.324 1 92.31 150 GLY B O 1
ATOM 3708 N N . ASP B 1 151 ? 26.891 2.277 4.852 1 91.81 151 ASP B N 1
ATOM 3709 C CA . ASP B 1 151 ? 27.484 1.309 5.77 1 91.81 151 ASP B CA 1
ATOM 3710 C C . ASP B 1 151 ? 28.328 2.008 6.836 1 91.81 151 ASP B C 1
ATOM 3712 O O . ASP B 1 151 ? 29 1.351 7.629 1 91.81 151 ASP B O 1
ATOM 3716 N N . ARG B 1 152 ? 28.359 3.324 6.828 1 89.62 152 ARG B N 1
ATOM 3717 C CA . ARG B 1 152 ? 29.141 4.07 7.812 1 89.62 152 ARG B CA 1
ATOM 3718 C C . ARG B 1 152 ? 28.5 5.422 8.102 1 89.62 152 ARG B C 1
ATOM 3720 O O . ARG B 1 152 ? 27.969 6.074 7.199 1 89.62 152 ARG B O 1
ATOM 3727 N N . VAL B 1 153 ? 28.516 5.727 9.289 1 85.5 153 VAL B N 1
ATOM 3728 C CA . VAL B 1 153 ? 28.062 7.047 9.711 1 85.5 153 VAL B CA 1
ATOM 3729 C C . VAL B 1 153 ? 29.219 8.047 9.625 1 85.5 153 VAL B C 1
ATOM 3731 O O . VAL B 1 153 ? 30.297 7.785 10.141 1 85.5 153 VAL B O 1
ATOM 3734 N N . LYS B 1 154 ? 28.922 9.125 8.906 1 83.62 154 LYS B N 1
ATOM 3735 C CA . LYS B 1 154 ? 29.922 10.18 8.82 1 83.62 154 LYS B CA 1
ATOM 3736 C C . LYS B 1 154 ? 29.578 11.336 9.758 1 83.62 154 LYS B C 1
ATOM 3738 O O . LYS B 1 154 ? 28.469 11.398 10.289 1 83.62 154 LYS B O 1
ATOM 3743 N N . ALA B 1 155 ? 30.562 12.219 9.898 1 76.81 155 ALA B N 1
ATOM 3744 C CA . ALA B 1 155 ? 30.391 13.352 10.797 1 76.81 155 ALA B CA 1
ATOM 3745 C C . ALA B 1 155 ? 29.25 14.258 10.328 1 76.81 155 ALA B C 1
ATOM 3747 O O . ALA B 1 155 ? 28.516 14.82 11.141 1 76.81 155 ALA B O 1
ATOM 3748 N N . ASP B 1 156 ? 29.016 14.266 9.055 1 79.31 156 ASP B N 1
ATOM 3749 C CA . ASP B 1 156 ? 28.031 15.188 8.492 1 79.31 156 ASP B CA 1
ATOM 3750 C C . ASP B 1 156 ? 26.734 14.469 8.141 1 79.31 156 ASP B C 1
ATOM 3752 O O . ASP B 1 156 ? 25.875 15.023 7.461 1 79.31 156 ASP B O 1
ATOM 3756 N N . THR B 1 157 ? 26.562 13.344 8.586 1 81.25 157 THR B N 1
ATOM 3757 C CA . THR B 1 157 ? 25.391 12.547 8.219 1 81.25 157 THR B CA 1
ATOM 3758 C C . THR B 1 157 ? 24.125 13.141 8.836 1 81.25 157 THR B C 1
ATOM 3760 O O . THR B 1 157 ? 23.062 13.086 8.227 1 81.25 157 THR B O 1
ATOM 3763 N N . GLY B 1 158 ? 24.188 13.836 9.922 1 86.5 158 GLY B N 1
ATOM 3764 C CA . GLY B 1 158 ? 23 14.32 10.609 1 86.5 158 GLY B CA 1
ATOM 3765 C C . GLY B 1 158 ? 22.156 13.195 11.18 1 86.5 158 GLY B C 1
ATOM 3766 O O . GLY B 1 158 ? 22.656 12.094 11.43 1 86.5 158 GLY B O 1
ATOM 3767 N N . LEU B 1 159 ? 20.922 13.461 11.547 1 92 159 LEU B N 1
ATOM 3768 C CA . LEU B 1 159 ? 20 12.469 12.078 1 92 159 LEU B CA 1
ATOM 3769 C C . LEU B 1 159 ? 19.578 11.484 11 1 92 159 LEU B C 1
ATOM 3771 O O . LEU B 1 159 ? 18.875 11.852 10.047 1 92 159 LEU B O 1
ATOM 3775 N N . ALA B 1 160 ? 20.078 10.195 11.141 1 94.25 160 ALA B N 1
ATOM 3776 C CA . ALA B 1 160 ? 19.844 9.266 10.031 1 94.25 160 ALA B CA 1
ATOM 3777 C C . ALA B 1 160 ? 19.828 7.824 10.523 1 94.25 160 ALA B C 1
ATOM 3779 O O . ALA B 1 160 ? 20.375 7.516 11.578 1 94.25 160 ALA B O 1
ATOM 3780 N N . VAL B 1 161 ? 19.125 7.008 9.859 1 95.88 161 VAL B N 1
ATOM 3781 C CA . VAL B 1 161 ? 19.234 5.555 9.898 1 95.88 161 VAL B CA 1
ATOM 3782 C C . VAL B 1 161 ? 19.766 5.039 8.562 1 95.88 161 VAL B C 1
ATOM 3784 O O . VAL B 1 161 ? 19.281 5.422 7.5 1 95.88 161 VAL B O 1
ATOM 3787 N N . LEU B 1 162 ? 20.781 4.246 8.641 1 96.25 162 LEU B N 1
ATOM 3788 C CA . LEU B 1 162 ? 21.422 3.732 7.43 1 96.25 162 LEU B CA 1
ATOM 3789 C C . LEU B 1 162 ? 21.047 2.27 7.203 1 96.25 162 LEU B C 1
ATOM 3791 O O . LEU B 1 162 ? 20.828 1.525 8.164 1 96.25 162 LEU B O 1
ATOM 3795 N N . VAL B 1 163 ? 20.906 1.888 5.977 1 97.19 163 VAL B N 1
ATOM 3796 C CA . VAL B 1 163 ? 20.719 0.503 5.551 1 97.19 163 VAL B CA 1
ATOM 3797 C C . VAL B 1 163 ? 21.938 0.047 4.746 1 97.19 163 VAL B C 1
ATOM 3799 O O . VAL B 1 163 ? 22.297 0.677 3.748 1 97.19 163 VAL B O 1
ATOM 3802 N N . ASN B 1 164 ? 22.594 -0.988 5.172 1 97.75 164 ASN B N 1
ATOM 3803 C CA . ASN B 1 164 ? 23.75 -1.533 4.48 1 97.75 164 ASN B CA 1
ATOM 3804 C C . ASN B 1 164 ? 23.328 -2.426 3.312 1 97.75 164 ASN B C 1
ATOM 3806 O O . ASN B 1 164 ? 23.547 -3.641 3.35 1 97.75 164 ASN B O 1
ATOM 3810 N N . ASP B 1 165 ? 22.859 -1.827 2.254 1 97.62 165 ASP B N 1
ATOM 3811 C CA . ASP B 1 165 ? 22.359 -2.504 1.057 1 97.62 165 ASP B CA 1
ATOM 3812 C C . ASP B 1 165 ? 23.453 -3.377 0.433 1 97.62 165 ASP B C 1
ATOM 3814 O O . ASP B 1 165 ? 23.172 -4.477 -0.052 1 97.62 165 ASP B O 1
ATOM 3818 N N . ARG B 1 166 ? 24.625 -2.883 0.435 1 98 166 ARG B N 1
ATOM 3819 C CA . ARG B 1 166 ? 25.719 -3.588 -0.214 1 98 166 ARG B CA 1
ATOM 3820 C C . ARG B 1 166 ? 25.938 -4.957 0.42 1 98 166 ARG B C 1
ATOM 3822 O O . ARG B 1 166 ? 26.047 -5.965 -0.284 1 98 166 ARG B O 1
ATOM 3829 N N . SER B 1 167 ? 25.969 -4.969 1.696 1 98.25 167 SER B N 1
ATOM 3830 C CA . SER B 1 167 ? 26.188 -6.227 2.404 1 98.25 167 SER B CA 1
ATOM 3831 C C . SER B 1 167 ? 25.109 -7.238 2.07 1 98.25 167 SER B C 1
ATOM 3833 O O . SER B 1 167 ? 25.391 -8.422 1.863 1 98.25 167 SER B O 1
ATOM 3835 N N . GLY B 1 168 ? 23.844 -6.789 2.053 1 98.5 168 GLY B N 1
ATOM 3836 C CA . GLY B 1 168 ? 22.766 -7.668 1.67 1 98.5 168 GLY B CA 1
ATOM 3837 C C . GLY B 1 168 ? 22.891 -8.211 0.258 1 98.5 168 GLY B C 1
ATOM 3838 O O . GLY B 1 168 ? 22.641 -9.391 0.013 1 98.5 168 GLY B O 1
ATOM 3839 N N . ALA B 1 169 ? 23.328 -7.332 -0.62 1 98.75 169 ALA B N 1
ATOM 3840 C CA . ALA B 1 169 ? 23.469 -7.715 -2.023 1 98.75 169 ALA B CA 1
ATOM 3841 C C . ALA B 1 169 ? 24.625 -8.688 -2.209 1 98.75 169 ALA B C 1
ATOM 3843 O O . ALA B 1 169 ? 24.547 -9.625 -3.01 1 98.75 169 ALA B O 1
ATOM 3844 N N . VAL B 1 170 ? 25.719 -8.5 -1.49 1 98.81 170 VAL B N 1
ATOM 3845 C CA . VAL B 1 170 ? 26.828 -9.445 -1.515 1 98.81 170 VAL B CA 1
ATOM 3846 C C . VAL B 1 170 ? 26.328 -10.828 -1.081 1 98.81 170 VAL B C 1
ATOM 3848 O O . VAL B 1 170 ? 26.594 -11.82 -1.757 1 98.81 170 VAL B O 1
ATOM 3851 N N . ALA B 1 171 ? 25.609 -10.852 -0.017 1 98.88 171 ALA B N 1
ATOM 3852 C CA . ALA B 1 171 ? 25.203 -12.109 0.599 1 98.88 171 ALA B CA 1
ATOM 3853 C C . ALA B 1 171 ? 24.266 -12.891 -0.327 1 98.88 171 ALA B C 1
ATOM 3855 O O . ALA B 1 171 ? 24.422 -14.109 -0.483 1 98.88 171 ALA B O 1
ATOM 3856 N N . ILE B 1 172 ? 23.312 -12.195 -0.98 1 98.88 172 ILE B N 1
ATOM 3857 C CA . ILE B 1 172 ? 22.328 -12.898 -1.786 1 98.88 172 ILE B CA 1
ATOM 3858 C C . ILE B 1 172 ? 22.953 -13.359 -3.096 1 98.88 172 ILE B C 1
ATOM 3860 O O . ILE B 1 172 ? 22.609 -14.422 -3.623 1 98.88 172 ILE B O 1
ATOM 3864 N N . THR B 1 173 ? 23.844 -12.539 -3.621 1 98.94 173 THR B N 1
ATOM 3865 C CA . THR B 1 173 ? 24.578 -12.953 -4.816 1 98.94 173 THR B CA 1
ATOM 3866 C C . THR B 1 173 ? 25.484 -14.141 -4.512 1 98.94 173 THR B C 1
ATOM 3868 O O . THR B 1 173 ? 25.562 -15.086 -5.301 1 98.94 173 THR B O 1
ATOM 3871 N N . GLN B 1 174 ? 26.156 -14.109 -3.379 1 98.88 174 GLN B N 1
ATOM 3872 C CA . GLN B 1 174 ? 27 -15.219 -2.947 1 98.88 174 GLN B CA 1
ATOM 3873 C C . GLN B 1 174 ? 26.203 -16.516 -2.838 1 98.88 174 GLN B C 1
ATOM 3875 O O . GLN B 1 174 ? 26.688 -17.578 -3.188 1 98.88 174 GLN B O 1
ATOM 3880 N N . HIS B 1 175 ? 25 -16.375 -2.324 1 98.88 175 HIS B N 1
ATOM 3881 C CA . HIS B 1 175 ? 24.109 -17.516 -2.234 1 98.88 175 HIS B CA 1
ATOM 3882 C C . HIS B 1 175 ? 23.938 -18.203 -3.594 1 98.88 175 HIS B C 1
ATOM 3884 O O . HIS B 1 175 ? 24.031 -19.422 -3.697 1 98.88 175 HIS B O 1
ATOM 3890 N N . LEU B 1 176 ? 23.719 -17.406 -4.656 1 98.88 176 LEU B N 1
ATOM 3891 C CA . LEU B 1 176 ? 23.562 -17.953 -6 1 98.88 176 LEU B CA 1
ATOM 3892 C C . LEU B 1 176 ? 24.859 -18.578 -6.488 1 98.88 176 LEU B C 1
ATOM 3894 O O . LEU B 1 176 ? 24.844 -19.641 -7.121 1 98.88 176 LEU B O 1
ATOM 3898 N N . ILE B 1 177 ? 26 -17.984 -6.184 1 98.75 177 ILE B N 1
ATOM 3899 C CA . ILE B 1 177 ? 27.312 -18.516 -6.574 1 98.75 177 ILE B CA 1
ATOM 3900 C C . ILE B 1 177 ? 27.547 -19.844 -5.879 1 98.75 177 ILE B C 1
ATOM 3902 O O . ILE B 1 177 ? 28.031 -20.797 -6.5 1 98.75 177 ILE B O 1
ATOM 3906 N N . ASP B 1 178 ? 27.188 -19.891 -4.605 1 98.75 178 ASP B N 1
ATOM 3907 C CA . ASP B 1 178 ? 27.344 -21.109 -3.832 1 98.75 178 ASP B CA 1
ATOM 3908 C C . ASP B 1 178 ? 26.484 -22.234 -4.414 1 98.75 178 ASP B C 1
ATOM 3910 O O . ASP B 1 178 ? 26.828 -23.422 -4.266 1 98.75 178 ASP B O 1
ATOM 3914 N N . LEU B 1 179 ? 25.406 -21.906 -5.059 1 98.56 179 LEU B N 1
ATOM 3915 C CA . LEU B 1 179 ? 24.531 -22.875 -5.695 1 98.56 179 LEU B CA 1
ATOM 3916 C C . LEU B 1 1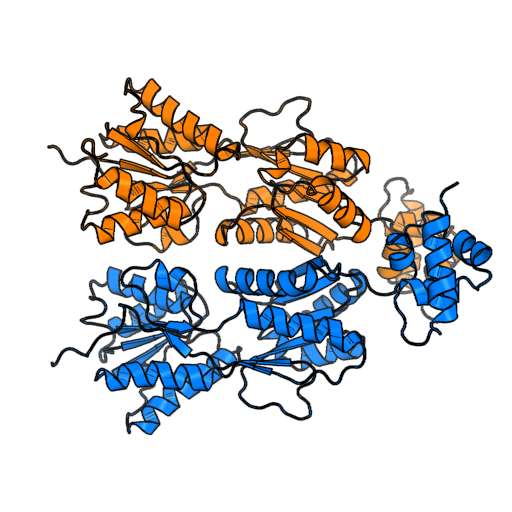79 ? 25.062 -23.297 -7.059 1 98.56 179 LEU B C 1
ATOM 3918 O O . LEU B 1 179 ? 24.469 -24.141 -7.738 1 98.56 179 LEU B O 1
ATOM 3922 N N . GLY B 1 180 ? 26.156 -22.656 -7.543 1 98.31 180 GLY B N 1
ATOM 3923 C CA . GLY B 1 180 ? 26.844 -23.094 -8.75 1 98.31 180 GLY B CA 1
ATOM 3924 C C . GLY B 1 180 ? 26.625 -22.156 -9.93 1 98.31 180 GLY B C 1
ATOM 3925 O O . GLY B 1 180 ? 27.156 -22.391 -11.016 1 98.31 180 GLY B O 1
ATOM 3926 N N . HIS B 1 181 ? 25.891 -21.078 -9.719 1 98.19 181 HIS B N 1
ATOM 3927 C CA . HIS B 1 181 ? 25.625 -20.156 -10.812 1 98.19 181 HIS B CA 1
ATOM 3928 C C . HIS B 1 181 ? 26.859 -19.312 -11.133 1 98.19 181 HIS B C 1
ATOM 3930 O O . HIS B 1 181 ? 27.547 -18.844 -10.227 1 98.19 181 HIS B O 1
ATOM 3936 N N . ARG B 1 182 ? 27.109 -19.156 -12.414 1 97.25 182 ARG B N 1
ATOM 3937 C CA . ARG B 1 182 ? 28.25 -18.359 -12.859 1 97.25 182 ARG B CA 1
ATOM 3938 C C . ARG B 1 182 ? 27.812 -17.219 -13.758 1 97.25 182 ARG B C 1
ATOM 3940 O O . ARG B 1 182 ? 28.453 -16.172 -13.805 1 97.25 182 ARG B O 1
ATOM 3947 N N . GLN B 1 183 ? 26.75 -17.469 -14.516 1 96.81 183 GLN B N 1
ATOM 3948 C CA . GLN B 1 183 ? 26.109 -16.422 -15.305 1 96.81 183 GLN B CA 1
ATOM 3949 C C . GLN B 1 183 ? 24.891 -15.852 -14.586 1 96.81 183 GLN B C 1
ATOM 3951 O O . GLN B 1 183 ? 23.781 -16.344 -14.766 1 96.81 183 GLN B O 1
ATOM 3956 N N . ILE B 1 184 ? 25.188 -14.844 -13.805 1 98.44 184 ILE B N 1
ATOM 3957 C CA . ILE B 1 184 ? 24.172 -14.25 -12.953 1 98.44 184 ILE B CA 1
ATOM 3958 C C . ILE B 1 184 ? 23.859 -12.836 -13.438 1 98.44 184 ILE B C 1
ATOM 3960 O O . ILE B 1 184 ? 24.75 -12 -13.578 1 98.44 184 ILE B O 1
ATOM 3964 N N . ALA B 1 185 ? 22.609 -12.578 -13.742 1 98.81 185 ALA B N 1
ATOM 3965 C CA . ALA B 1 185 ? 22.203 -11.266 -14.211 1 98.81 185 ALA B CA 1
ATOM 3966 C C . ALA B 1 185 ? 21.719 -10.391 -13.047 1 98.81 185 ALA B C 1
ATOM 3968 O O . ALA B 1 185 ? 21.422 -10.898 -11.969 1 98.81 185 ALA B O 1
ATOM 3969 N N . PHE B 1 186 ? 21.703 -9.094 -13.32 1 98.81 186 PHE B N 1
ATOM 3970 C CA . PHE B 1 186 ? 21.234 -8.086 -12.383 1 98.81 186 PHE B CA 1
ATOM 3971 C C . PHE B 1 186 ? 20.172 -7.191 -13.031 1 98.81 186 PHE B C 1
ATOM 3973 O O . PHE B 1 186 ? 20.438 -6.555 -14.055 1 98.81 186 PHE B O 1
ATOM 3980 N N . LEU B 1 187 ? 18.984 -7.227 -12.422 1 98.81 187 LEU B N 1
ATOM 3981 C CA . LEU B 1 187 ? 17.938 -6.293 -12.836 1 98.81 187 LEU B CA 1
ATOM 3982 C C . LEU B 1 187 ? 17.906 -5.07 -11.922 1 98.81 187 LEU B C 1
ATOM 3984 O O . LEU B 1 187 ? 17.531 -5.176 -10.75 1 98.81 187 LEU B O 1
ATOM 3988 N N . SER B 1 188 ? 18.188 -3.924 -12.5 1 98.25 188 SER B N 1
ATOM 3989 C CA . SER B 1 188 ? 18.438 -2.705 -11.742 1 98.25 188 SER B CA 1
ATOM 3990 C C . SER B 1 188 ? 17.156 -1.929 -11.492 1 98.25 188 SER B C 1
ATOM 3992 O O . SER B 1 188 ? 16.203 -2.018 -12.281 1 98.25 188 SER B O 1
ATOM 3994 N N . GLY B 1 189 ? 17.094 -1.259 -10.32 1 95.25 189 GLY B N 1
ATOM 3995 C CA . GLY B 1 189 ? 16.141 -0.173 -10.141 1 95.25 189 GLY B CA 1
ATOM 3996 C C . GLY B 1 189 ? 16.641 1.152 -10.688 1 95.25 189 GLY B C 1
ATOM 3997 O O . GLY B 1 189 ? 17.578 1.188 -11.484 1 95.25 189 GLY B O 1
ATOM 3998 N N . ASP B 1 190 ? 15.945 2.221 -10.258 1 91.94 190 ASP B N 1
ATOM 3999 C CA . ASP B 1 190 ? 16.391 3.545 -10.688 1 91.94 190 ASP B CA 1
ATOM 4000 C C . ASP B 1 190 ? 17.781 3.869 -10.125 1 91.94 190 ASP B C 1
ATOM 4002 O O . ASP B 1 190 ? 17.984 3.838 -8.914 1 91.94 190 ASP B O 1
ATOM 4006 N N . TYR B 1 191 ? 18.641 4.277 -11.023 1 91.19 191 TYR B N 1
ATOM 4007 C CA . TYR B 1 191 ? 20.031 4.512 -10.641 1 91.19 191 TYR B CA 1
ATOM 4008 C C . TYR B 1 191 ? 20.156 5.754 -9.758 1 91.19 191 TYR B C 1
ATOM 4010 O O . TYR B 1 191 ? 21.156 5.934 -9.062 1 91.19 191 TYR B O 1
ATOM 4018 N N . HIS B 1 192 ? 19.172 6.582 -9.719 1 87.5 192 HIS B N 1
ATOM 4019 C CA . HIS B 1 192 ? 19.188 7.781 -8.891 1 87.5 192 HIS B CA 1
ATOM 4020 C C . HIS B 1 192 ? 19.094 7.43 -7.41 1 87.5 192 HIS B C 1
ATOM 4022 O O . HIS B 1 192 ? 19.406 8.25 -6.547 1 87.5 192 HIS B O 1
ATOM 4028 N N . HIS B 1 193 ? 18.703 6.246 -7.121 1 90.19 193 HIS B N 1
ATOM 4029 C CA . HIS B 1 193 ? 18.656 5.766 -5.742 1 90.19 193 HIS B CA 1
ATOM 4030 C C . HIS B 1 193 ? 20 5.207 -5.305 1 90.19 193 HIS B C 1
ATOM 4032 O O . HIS B 1 193 ? 20.562 4.344 -5.977 1 90.19 193 HIS B O 1
ATOM 4038 N N . GLN B 1 194 ? 20.5 5.688 -4.188 1 92.94 194 GLN B N 1
ATOM 4039 C CA . GLN B 1 194 ? 21.766 5.164 -3.658 1 92.94 194 GLN B CA 1
ATOM 4040 C C . GLN B 1 194 ? 21.656 3.674 -3.348 1 92.94 194 GLN B C 1
ATOM 4042 O O . GLN B 1 194 ? 22.625 2.934 -3.49 1 92.94 194 GLN B O 1
ATOM 4047 N N . SER B 1 195 ? 20.469 3.246 -2.936 1 94.25 195 SER B N 1
ATOM 4048 C CA . SER B 1 195 ? 20.25 1.826 -2.678 1 94.25 195 SER B CA 1
ATOM 4049 C C . SER B 1 195 ? 20.547 0.987 -3.912 1 94.25 195 SER B C 1
ATOM 4051 O O . SER B 1 195 ? 21.156 -0.079 -3.809 1 94.25 195 SER B O 1
ATOM 4053 N N . THR B 1 196 ? 20.109 1.435 -5.098 1 96.44 196 THR B N 1
ATOM 4054 C CA . THR B 1 196 ? 20.391 0.741 -6.352 1 96.44 196 THR B CA 1
ATOM 4055 C C . THR B 1 196 ? 21.891 0.617 -6.578 1 96.44 196 THR B C 1
ATOM 4057 O O . THR B 1 196 ? 22.391 -0.463 -6.91 1 96.44 196 THR B O 1
ATOM 4060 N N . LYS B 1 197 ? 22.609 1.672 -6.371 1 96.94 197 LYS B N 1
ATOM 4061 C CA . LYS B 1 197 ? 24.062 1.683 -6.57 1 96.94 197 LYS B CA 1
ATOM 4062 C C . LYS B 1 197 ? 24.75 0.712 -5.617 1 96.94 197 LYS B C 1
ATOM 4064 O O . LYS B 1 197 ? 25.625 -0.053 -6.031 1 96.94 197 LYS B O 1
ATOM 4069 N N . GLU B 1 198 ? 24.328 0.767 -4.418 1 97.56 198 GLU B N 1
ATOM 4070 C CA . GLU B 1 198 ? 24.938 -0.095 -3.408 1 97.56 198 GLU B CA 1
ATOM 4071 C C . GLU B 1 198 ? 24.625 -1.564 -3.678 1 97.56 198 GLU B C 1
ATOM 4073 O O . GLU B 1 198 ? 25.484 -2.43 -3.482 1 97.56 198 GLU B O 1
ATOM 4078 N N . ARG B 1 199 ? 23.422 -1.878 -4.047 1 98.38 199 ARG B N 1
ATOM 4079 C CA . ARG B 1 199 ? 23.062 -3.26 -4.348 1 98.38 199 ARG B CA 1
ATOM 4080 C C . ARG B 1 199 ? 23.797 -3.762 -5.578 1 98.38 199 ARG B C 1
ATOM 4082 O O . ARG B 1 199 ? 24.281 -4.898 -5.605 1 98.38 199 ARG B O 1
ATOM 4089 N N . LEU B 1 200 ? 23.922 -2.896 -6.574 1 98.56 200 LEU B N 1
ATOM 4090 C CA . LEU B 1 200 ? 24.719 -3.252 -7.746 1 98.56 200 LEU B CA 1
ATOM 4091 C C . LEU B 1 200 ? 26.172 -3.514 -7.363 1 98.56 200 LEU B C 1
ATOM 4093 O O . LEU B 1 200 ? 26.781 -4.488 -7.82 1 98.56 200 LEU B O 1
ATOM 4097 N N . GLU B 1 201 ? 26.688 -2.641 -6.566 1 98.31 201 GLU B N 1
ATOM 4098 C CA . GLU B 1 201 ? 28.078 -2.818 -6.141 1 98.31 201 GLU B CA 1
ATOM 4099 C C . GLU B 1 201 ? 28.234 -4.094 -5.32 1 98.31 201 GLU B C 1
ATOM 4101 O O . GLU B 1 201 ? 29.281 -4.75 -5.387 1 98.31 201 GLU B O 1
ATOM 4106 N N . GLY B 1 202 ? 27.25 -4.414 -4.492 1 98.75 202 GLY B N 1
ATOM 4107 C CA . GLY B 1 202 ? 27.281 -5.68 -3.773 1 98.75 202 GLY B CA 1
ATOM 4108 C C . GLY B 1 202 ? 27.281 -6.887 -4.691 1 98.75 202 GLY B C 1
ATOM 4109 O O . GLY B 1 202 ? 28.031 -7.84 -4.477 1 98.75 202 GLY B O 1
ATOM 4110 N N . TYR B 1 203 ? 26.453 -6.836 -5.699 1 98.81 203 TYR B N 1
ATOM 4111 C CA . TYR B 1 203 ? 26.438 -7.848 -6.754 1 98.81 203 TYR B CA 1
ATOM 4112 C C . TYR B 1 203 ? 27.797 -7.992 -7.398 1 98.81 203 TYR B C 1
ATOM 4114 O O . TYR B 1 203 ? 28.328 -9.102 -7.5 1 98.81 203 TYR B O 1
ATOM 4122 N N . ARG B 1 204 ? 28.422 -6.93 -7.715 1 98.75 204 ARG B N 1
ATOM 4123 C CA . ARG B 1 204 ? 29.734 -6.906 -8.352 1 98.75 204 ARG B CA 1
ATOM 4124 C C . ARG B 1 204 ? 30.812 -7.461 -7.422 1 98.75 204 ARG B C 1
ATOM 4126 O O . ARG B 1 204 ? 31.688 -8.219 -7.852 1 98.75 204 ARG B O 1
ATOM 4133 N N . GLN B 1 205 ? 30.75 -7.023 -6.242 1 98.75 205 GLN B N 1
ATOM 4134 C CA . GLN B 1 205 ? 31.734 -7.469 -5.258 1 98.75 205 GLN B CA 1
ATOM 4135 C C . GLN B 1 205 ? 31.688 -8.984 -5.086 1 98.75 205 GLN B C 1
ATOM 4137 O O . GLN B 1 205 ? 32.75 -9.625 -5 1 98.75 205 GLN B O 1
ATOM 4142 N N . ALA B 1 206 ? 30.484 -9.531 -4.977 1 98.81 206 ALA B N 1
ATOM 4143 C CA . ALA B 1 206 ? 30.344 -10.984 -4.855 1 98.81 206 ALA B CA 1
ATOM 4144 C C . ALA B 1 206 ? 30.969 -11.695 -6.051 1 98.81 206 ALA B C 1
ATOM 4146 O O . ALA B 1 206 ? 31.641 -12.719 -5.891 1 98.81 206 ALA B O 1
ATOM 4147 N N . LEU B 1 207 ? 30.766 -11.156 -7.266 1 98.75 207 LEU B N 1
ATOM 4148 C CA . LEU B 1 207 ? 31.391 -11.727 -8.453 1 98.75 207 LEU B CA 1
ATOM 4149 C C . LEU B 1 207 ? 32.906 -11.672 -8.352 1 98.75 207 LEU B C 1
ATOM 4151 O O . LEU B 1 207 ? 33.594 -12.688 -8.531 1 98.75 207 LEU B O 1
ATOM 4155 N N . ARG B 1 208 ? 33.375 -10.523 -7.98 1 98.44 208 ARG B N 1
ATOM 4156 C CA . ARG B 1 208 ? 34.812 -10.32 -7.887 1 98.44 208 ARG B CA 1
ATOM 4157 C C . ARG B 1 208 ? 35.438 -11.258 -6.848 1 98.44 208 ARG B C 1
ATOM 4159 O O . ARG B 1 208 ? 36.5 -11.859 -7.094 1 98.44 208 ARG B O 1
ATOM 4166 N N . ASP B 1 209 ? 34.781 -11.352 -5.766 1 98.5 209 ASP B N 1
ATOM 4167 C CA . ASP B 1 209 ? 35.281 -12.172 -4.668 1 98.5 209 ASP B CA 1
ATOM 4168 C C . ASP B 1 209 ? 35.375 -13.641 -5.078 1 98.5 209 ASP B C 1
ATOM 4170 O O . ASP B 1 209 ? 36.062 -14.43 -4.43 1 98.5 209 ASP B O 1
ATOM 4174 N N . ASN B 1 210 ? 34.719 -14.039 -6.078 1 98.56 210 ASN B N 1
ATOM 4175 C CA . ASN B 1 210 ? 34.688 -15.438 -6.516 1 98.56 210 ASN B CA 1
ATOM 4176 C C . ASN B 1 210 ? 35.344 -15.602 -7.898 1 98.56 210 ASN B C 1
ATOM 4178 O O . ASN B 1 210 ? 35.094 -16.594 -8.578 1 98.56 210 ASN B O 1
ATOM 4182 N N . ASP B 1 211 ? 36 -14.562 -8.406 1 98.25 211 ASP B N 1
ATOM 4183 C CA . ASP B 1 211 ? 36.75 -14.547 -9.656 1 98.25 211 ASP B CA 1
ATOM 4184 C C . ASP B 1 211 ? 35.844 -14.758 -10.859 1 98.25 211 ASP B C 1
ATOM 4186 O O . ASP B 1 211 ? 36.188 -15.523 -11.766 1 98.25 211 ASP B O 1
ATOM 4190 N N . LEU B 1 212 ? 34.656 -14.227 -10.742 1 97.88 212 LEU B N 1
ATOM 4191 C CA . LEU B 1 212 ? 33.719 -14.234 -11.859 1 97.88 212 LEU B CA 1
ATOM 4192 C C . LEU B 1 212 ? 33.719 -12.891 -12.578 1 97.88 212 LEU B C 1
ATOM 4194 O O . LEU B 1 212 ? 33.812 -11.844 -11.938 1 97.88 212 LEU B O 1
ATOM 4198 N N . ASP B 1 213 ? 33.594 -12.93 -13.891 1 94.69 213 ASP B N 1
ATOM 4199 C CA . ASP B 1 213 ? 33.625 -11.711 -14.688 1 94.69 213 ASP B CA 1
ATOM 4200 C C . ASP B 1 213 ? 32.219 -11.094 -14.758 1 94.69 213 ASP B C 1
ATOM 4202 O O . ASP B 1 213 ? 31.219 -11.812 -14.859 1 94.69 213 ASP B O 1
ATOM 4206 N N . GLU B 1 214 ? 32.281 -9.828 -14.641 1 94.19 214 GLU B N 1
ATOM 4207 C CA . GLU B 1 214 ? 31.062 -9.086 -14.914 1 94.19 214 GLU B CA 1
ATOM 4208 C C . GLU B 1 214 ? 30.781 -9.008 -16.422 1 94.19 214 GLU B C 1
ATOM 4210 O O . GLU B 1 214 ? 31.719 -8.805 -17.203 1 94.19 214 GLU B O 1
ATOM 4215 N N . SER B 1 215 ? 29.656 -9.289 -16.828 1 94.5 215 SER B N 1
ATOM 4216 C CA . SER B 1 215 ? 29.219 -9.094 -18.203 1 94.5 215 SER B CA 1
ATOM 4217 C C . SER B 1 215 ? 28.234 -7.934 -18.328 1 94.5 215 SER B C 1
ATOM 4219 O O . SER B 1 215 ? 27.109 -8.008 -17.828 1 94.5 215 SER B O 1
ATOM 4221 N N . PRO B 1 216 ? 28.578 -6.902 -19 1 94.69 216 PRO B N 1
ATOM 4222 C CA . PRO B 1 216 ? 27.688 -5.742 -19.109 1 94.69 216 PRO B CA 1
ATOM 4223 C C . PRO B 1 216 ? 26.312 -6.109 -19.656 1 94.69 216 PRO B C 1
ATOM 4225 O O . PRO B 1 216 ? 25.312 -5.48 -19.281 1 94.69 216 PRO B O 1
ATOM 4228 N N . GLU B 1 217 ? 26.25 -7.141 -20.453 1 95.06 217 GLU B N 1
ATOM 4229 C CA . GLU B 1 217 ? 24.984 -7.551 -21.062 1 95.06 217 GLU B CA 1
ATOM 4230 C C . GLU B 1 217 ? 24.047 -8.172 -20.016 1 95.06 217 GLU B C 1
ATOM 4232 O O . GLU B 1 217 ? 22.844 -8.289 -20.25 1 95.06 217 GLU B O 1
ATOM 4237 N N . LEU B 1 218 ? 24.641 -8.531 -18.875 1 97.38 218 LEU B N 1
ATOM 4238 C CA . LEU B 1 218 ? 23.859 -9.18 -17.844 1 97.38 218 LEU B CA 1
ATOM 4239 C C . LEU B 1 218 ? 23.391 -8.164 -16.797 1 97.38 218 LEU B C 1
ATOM 4241 O O . LEU B 1 218 ? 22.688 -8.516 -15.852 1 97.38 218 LEU B O 1
ATOM 4245 N N . ILE B 1 219 ? 23.75 -6.93 -16.969 1 97.94 219 ILE B N 1
ATOM 4246 C CA . ILE B 1 219 ? 23.25 -5.84 -16.125 1 97.94 219 ILE B CA 1
ATOM 4247 C C . ILE B 1 219 ? 22.234 -5.016 -16.906 1 97.94 219 ILE B C 1
ATOM 4249 O O . ILE B 1 219 ? 22.578 -4.328 -17.859 1 97.94 219 ILE B O 1
ATOM 4253 N N . VAL B 1 220 ? 21 -5.098 -16.5 1 98.06 220 VAL B N 1
ATOM 4254 C CA . VAL B 1 220 ? 19.906 -4.441 -17.219 1 98.06 220 VAL B CA 1
ATOM 4255 C C . VAL B 1 220 ? 19.391 -3.252 -16.406 1 98.06 220 VAL B C 1
ATOM 4257 O O . VAL B 1 220 ? 18.969 -3.414 -15.266 1 98.06 220 VAL B O 1
ATOM 4260 N N . GLU B 1 221 ? 19.469 -2.078 -16.984 1 97.25 221 GLU B N 1
ATOM 4261 C CA . GLU B 1 221 ? 18.938 -0.88 -16.344 1 97.25 221 GLU B CA 1
ATOM 4262 C C . GLU B 1 221 ? 17.406 -0.926 -16.281 1 97.25 221 GLU B C 1
ATOM 4264 O O . GLU B 1 221 ? 16.766 -1.555 -17.109 1 97.25 221 GLU B O 1
ATOM 4269 N N . GLY B 1 222 ? 16.891 -0.287 -15.227 1 96.25 222 GLY B N 1
ATOM 4270 C CA . GLY B 1 222 ? 15.445 -0.295 -15.086 1 96.25 222 GLY B CA 1
ATOM 4271 C C . GLY B 1 222 ? 14.945 0.64 -14 1 96.25 222 GLY B C 1
ATOM 4272 O O . GLY B 1 222 ? 15.594 1.643 -13.695 1 96.25 222 GLY B O 1
ATOM 4273 N N . GLU B 1 223 ? 13.656 0.325 -13.57 1 94.25 223 GLU B N 1
ATOM 4274 C CA . GLU B 1 223 ? 12.945 1.049 -12.516 1 94.25 223 GLU B CA 1
ATOM 4275 C C . GLU B 1 223 ? 12.391 0.091 -11.469 1 94.25 223 GLU B C 1
ATOM 4277 O O . GLU B 1 223 ? 12.273 -1.111 -11.711 1 94.25 223 GLU B O 1
ATOM 4282 N N . TYR B 1 224 ? 12.125 0.69 -10.32 1 92.75 224 TYR B N 1
ATOM 4283 C CA . TYR B 1 224 ? 11.523 -0.115 -9.258 1 92.75 224 TYR B CA 1
ATOM 4284 C C . TYR B 1 224 ? 10.062 -0.419 -9.562 1 92.75 224 TYR B C 1
ATOM 4286 O O . TYR B 1 224 ? 9.164 0.063 -8.875 1 92.75 224 TYR B O 1
ATOM 4294 N N . SER B 1 225 ? 9.859 -1.228 -10.523 1 92.56 225 SER B N 1
ATOM 4295 C CA . SER B 1 225 ? 8.492 -1.554 -10.914 1 92.56 225 SER B CA 1
ATOM 4296 C C . SER B 1 225 ? 8.391 -2.982 -11.438 1 92.56 225 SER B C 1
ATOM 4298 O O . SER B 1 225 ? 9.383 -3.557 -11.891 1 92.56 225 SER B O 1
ATOM 4300 N N . PHE B 1 226 ? 7.191 -3.471 -11.367 1 94.19 226 PHE B N 1
ATOM 4301 C CA . PHE B 1 226 ? 6.867 -4.781 -11.93 1 94.19 226 PHE B CA 1
ATOM 4302 C C . PHE B 1 226 ? 7.164 -4.82 -13.422 1 94.19 226 PHE B C 1
ATOM 4304 O O . PHE B 1 226 ? 7.793 -5.762 -13.906 1 94.19 226 PHE B O 1
ATOM 4311 N N . GLU B 1 227 ? 6.793 -3.818 -14.148 1 95.06 227 GLU B N 1
ATOM 4312 C CA . GLU B 1 227 ? 6.953 -3.732 -15.602 1 95.06 227 GLU B CA 1
ATOM 4313 C C . GLU B 1 227 ? 8.422 -3.771 -16 1 95.06 227 GLU B C 1
ATOM 4315 O O . GLU B 1 227 ? 8.789 -4.438 -16.969 1 95.06 227 GLU B O 1
ATOM 4320 N N . SER B 1 228 ? 9.203 -3.082 -15.234 1 97 228 SER B N 1
ATOM 4321 C CA . SER B 1 228 ? 10.633 -3.1 -15.492 1 97 228 SER B CA 1
ATOM 4322 C C . SER B 1 228 ? 11.211 -4.504 -15.336 1 97 228 SER B C 1
ATOM 4324 O O . SER B 1 228 ? 12.086 -4.91 -16.094 1 97 228 SER B O 1
ATOM 4326 N N . GLY B 1 229 ? 10.742 -5.234 -14.328 1 98 229 GLY B N 1
ATOM 4327 C CA . GLY B 1 229 ? 11.148 -6.617 -14.141 1 98 229 GLY B CA 1
ATOM 4328 C C . GLY B 1 229 ? 10.773 -7.508 -15.312 1 98 229 GLY B C 1
ATOM 4329 O O . GLY B 1 229 ? 11.578 -8.328 -15.766 1 98 229 GLY B O 1
ATOM 4330 N N . VAL B 1 230 ? 9.586 -7.301 -15.82 1 97.5 230 VAL B N 1
ATOM 4331 C CA . VAL B 1 230 ? 9.102 -8.078 -16.953 1 97.5 230 VAL B CA 1
ATOM 4332 C C . VAL B 1 230 ? 9.984 -7.82 -18.172 1 97.5 230 VAL B C 1
ATOM 4334 O O . VAL B 1 230 ? 10.508 -8.758 -18.781 1 97.5 230 VAL B O 1
ATOM 4337 N N . GLU B 1 231 ? 10.172 -6.582 -18.5 1 98.25 231 GLU B N 1
ATOM 4338 C CA . GLU B 1 231 ? 10.922 -6.203 -19.688 1 98.25 231 GLU B CA 1
ATOM 4339 C C . GLU B 1 231 ? 12.375 -6.641 -19.594 1 98.25 231 GLU B C 1
ATOM 4341 O O . GLU B 1 231 ? 12.945 -7.152 -20.562 1 98.25 231 GLU B O 1
ATOM 4346 N N . GLY B 1 232 ? 12.922 -6.414 -18.438 1 98.38 232 GLY B N 1
ATOM 4347 C CA . GLY B 1 232 ? 14.305 -6.805 -18.234 1 98.38 232 GLY B CA 1
ATOM 4348 C C . GLY B 1 232 ? 14.523 -8.305 -18.344 1 98.38 232 GLY B C 1
ATOM 4349 O O . GLY B 1 232 ? 15.477 -8.75 -18.969 1 98.38 232 GLY B O 1
ATOM 4350 N N . ALA B 1 233 ? 13.695 -9.086 -17.719 1 98.5 233 ALA B N 1
ATOM 4351 C CA . ALA B 1 233 ? 13.812 -10.539 -17.781 1 98.5 233 ALA B CA 1
ATOM 4352 C C . ALA B 1 233 ? 13.609 -11.055 -19.203 1 98.5 233 ALA B C 1
ATOM 4354 O O . ALA B 1 233 ? 14.328 -11.961 -19.641 1 98.5 233 ALA B O 1
ATOM 4355 N N . LYS B 1 234 ? 12.68 -10.484 -19.906 1 97.88 234 LYS B N 1
ATOM 4356 C CA . LYS B 1 234 ? 12.453 -10.875 -21.297 1 97.88 234 LYS B CA 1
ATOM 4357 C C . LYS B 1 234 ? 13.695 -10.633 -22.141 1 97.88 234 LYS B C 1
ATOM 4359 O O . LYS B 1 234 ? 14.07 -11.469 -22.953 1 97.88 234 LYS B O 1
ATOM 4364 N N . LYS B 1 235 ? 14.258 -9.492 -21.953 1 97.25 235 LYS B N 1
ATOM 4365 C CA . LYS B 1 235 ? 15.484 -9.148 -22.672 1 97.25 235 LYS B CA 1
ATOM 4366 C C . LYS B 1 235 ? 16.578 -10.172 -22.406 1 97.25 235 LYS B C 1
ATOM 4368 O O . LYS B 1 235 ? 17.25 -10.633 -23.328 1 97.25 235 LYS B O 1
ATOM 4373 N N . LEU B 1 236 ? 16.734 -10.539 -21.172 1 97.75 236 LEU B N 1
ATOM 4374 C CA . LEU B 1 236 ? 17.766 -11.484 -20.766 1 97.75 236 LEU B CA 1
ATOM 4375 C C . LEU B 1 236 ? 17.5 -12.867 -21.359 1 97.75 236 LEU B C 1
ATOM 4377 O O . LEU B 1 236 ? 18.422 -13.547 -21.812 1 97.75 236 LEU B O 1
ATOM 4381 N N . LEU B 1 237 ? 16.266 -13.305 -21.375 1 96.38 237 LEU B N 1
ATOM 4382 C CA . LEU B 1 237 ? 15.891 -14.656 -21.781 1 96.38 237 LEU B CA 1
ATOM 4383 C C . LEU B 1 237 ? 15.953 -14.812 -23.297 1 96.38 237 LEU B C 1
ATOM 4385 O O . LEU B 1 237 ? 16.109 -15.922 -23.797 1 96.38 237 LEU B O 1
ATOM 4389 N N . LYS B 1 238 ? 15.875 -13.711 -23.984 1 93.44 238 LYS B N 1
ATOM 4390 C CA . LYS B 1 238 ? 15.93 -13.734 -25.453 1 93.44 238 LYS B CA 1
ATOM 4391 C C . LYS B 1 238 ? 17.375 -13.609 -25.953 1 93.44 238 LYS B C 1
ATOM 4393 O O . LYS B 1 238 ? 17.656 -13.859 -27.125 1 93.44 238 LYS B O 1
ATOM 4398 N N . GLY B 1 239 ? 18.203 -13.219 -25.094 1 89.75 239 GLY B N 1
ATOM 4399 C CA . GLY B 1 239 ? 19.594 -13 -25.484 1 89.75 239 GLY B CA 1
ATOM 4400 C C . GLY B 1 239 ? 20.359 -14.289 -25.688 1 89.75 239 GLY B C 1
ATOM 4401 O O . GLY B 1 239 ? 19.891 -15.367 -25.297 1 89.75 239 GLY B O 1
ATOM 4402 N N . ALA B 1 240 ? 21.547 -14.195 -26.281 1 87.94 240 ALA B N 1
ATOM 4403 C CA . ALA B 1 240 ? 22.422 -15.328 -26.594 1 87.94 240 ALA B CA 1
ATOM 4404 C C . ALA B 1 240 ? 23.078 -15.867 -25.312 1 87.94 240 ALA B C 1
ATOM 4406 O O . ALA B 1 240 ? 23.297 -17.078 -25.188 1 87.94 240 ALA B O 1
ATOM 4407 N N . ASN B 1 241 ? 23.359 -15 -24.438 1 89.06 241 ASN B N 1
ATOM 4408 C CA . ASN B 1 241 ? 23.969 -15.367 -23.156 1 89.06 241 ASN B CA 1
ATOM 4409 C C . ASN B 1 241 ? 22.938 -15.398 -22.031 1 89.06 241 ASN B C 1
ATOM 4411 O O . ASN B 1 241 ? 22.938 -14.523 -21.156 1 89.06 241 ASN B O 1
ATOM 4415 N N . ARG B 1 242 ? 22.203 -16.5 -21.969 1 93.88 242 ARG B N 1
ATOM 4416 C CA . ARG B 1 242 ? 21.125 -16.609 -20.984 1 93.88 242 ARG B CA 1
ATOM 4417 C C . ARG B 1 242 ? 21.688 -16.859 -19.594 1 93.88 242 ARG B C 1
ATOM 4419 O O . ARG B 1 242 ? 22.516 -17.766 -19.406 1 93.88 242 ARG B O 1
ATOM 4426 N N . PRO B 1 243 ? 21.312 -16.047 -18.703 1 97.44 243 PRO B N 1
ATOM 4427 C CA . PRO B 1 243 ? 21.75 -16.328 -17.328 1 97.44 243 PRO B CA 1
ATOM 4428 C C . PRO B 1 243 ? 21.047 -17.531 -16.719 1 97.44 243 PRO B C 1
ATOM 4430 O O . PRO B 1 243 ? 19.953 -17.906 -17.156 1 97.44 243 PRO B O 1
ATOM 4433 N N . SER B 1 244 ? 21.719 -18.141 -15.781 1 97.56 244 SER B N 1
ATOM 4434 C CA . SER B 1 244 ? 21.094 -19.203 -15 1 97.56 244 SER B CA 1
ATOM 4435 C C . SER B 1 244 ? 20.484 -18.656 -13.711 1 97.56 244 SER B C 1
ATOM 4437 O O . SER B 1 244 ? 19.766 -19.359 -13 1 97.56 244 SER B O 1
ATOM 4439 N N . ALA B 1 245 ? 20.766 -17.344 -13.398 1 98.62 245 ALA B N 1
ATOM 4440 C CA . ALA B 1 245 ? 20.203 -16.703 -12.211 1 98.62 245 ALA B CA 1
ATOM 4441 C C . ALA B 1 245 ? 20.047 -15.195 -12.414 1 98.62 245 ALA B C 1
ATOM 4443 O O . ALA B 1 245 ? 20.797 -14.594 -13.195 1 98.62 245 ALA B O 1
ATOM 4444 N N . ILE B 1 246 ? 19.047 -14.641 -11.734 1 98.88 246 ILE B N 1
ATOM 4445 C CA . ILE B 1 246 ? 18.812 -13.203 -11.758 1 98.88 246 ILE B CA 1
ATOM 4446 C C . ILE B 1 246 ? 18.75 -12.664 -10.328 1 98.88 246 ILE B C 1
ATOM 4448 O O . ILE B 1 246 ? 18.047 -13.219 -9.477 1 98.88 246 ILE B O 1
ATOM 4452 N N . VAL B 1 247 ? 19.531 -11.672 -10.062 1 98.94 247 VAL B N 1
ATOM 4453 C CA . VAL B 1 247 ? 19.375 -10.836 -8.883 1 98.94 247 VAL B CA 1
ATOM 4454 C C . VAL B 1 247 ? 18.562 -9.594 -9.227 1 98.94 247 VAL B C 1
ATOM 4456 O O . VAL B 1 247 ? 19 -8.742 -10 1 98.94 247 VAL B O 1
ATOM 4459 N N . ALA B 1 248 ? 17.375 -9.523 -8.688 1 98.88 248 ALA B N 1
ATOM 4460 C CA . ALA B 1 248 ? 16.531 -8.336 -8.875 1 98.88 248 ALA B CA 1
ATOM 4461 C C . ALA B 1 248 ? 16.734 -7.348 -7.727 1 98.88 248 ALA B C 1
ATOM 4463 O O . ALA B 1 248 ? 16.844 -7.746 -6.566 1 98.88 248 ALA B O 1
ATOM 4464 N N . CYS B 1 249 ? 16.688 -6.113 -7.992 1 97.94 249 CYS B N 1
ATOM 4465 C CA . CYS B 1 249 ? 16.969 -5.055 -7.031 1 97.94 249 CYS B CA 1
ATOM 4466 C C . CYS B 1 249 ? 15.93 -5.043 -5.914 1 97.94 249 CYS B C 1
ATOM 4468 O O . CYS B 1 249 ? 16.188 -4.539 -4.82 1 97.94 249 CYS B O 1
ATOM 4470 N N . ASN B 1 250 ? 14.727 -5.445 -6.176 1 97.25 250 ASN B N 1
ATOM 4471 C CA . ASN B 1 250 ? 13.75 -5.68 -5.117 1 97.25 250 ASN B CA 1
ATOM 4472 C C . ASN B 1 250 ? 12.703 -6.715 -5.531 1 97.25 250 ASN B C 1
ATOM 4474 O O . ASN B 1 250 ? 12.75 -7.23 -6.648 1 97.25 250 ASN B O 1
ATOM 4478 N N . ASP B 1 251 ? 11.82 -6.996 -4.613 1 97.12 251 ASP B N 1
ATOM 4479 C CA . ASP B 1 251 ? 10.844 -8.062 -4.812 1 97.12 251 ASP B CA 1
ATOM 4480 C C . ASP B 1 251 ? 9.867 -7.707 -5.934 1 97.12 251 ASP B C 1
ATOM 4482 O O . ASP B 1 251 ? 9.359 -8.594 -6.621 1 97.12 251 ASP B O 1
ATOM 4486 N N . GLU B 1 252 ? 9.594 -6.418 -6.148 1 95.62 252 GLU B N 1
ATOM 4487 C CA . GLU B 1 252 ? 8.695 -6.004 -7.223 1 95.62 252 GLU B CA 1
ATOM 4488 C C . GLU B 1 252 ? 9.289 -6.312 -8.594 1 95.62 252 GLU B C 1
ATOM 4490 O O . GLU B 1 252 ? 8.594 -6.805 -9.484 1 95.62 252 GLU B O 1
ATOM 4495 N N . ILE B 1 253 ? 10.508 -5.984 -8.742 1 97.44 253 ILE B N 1
ATOM 4496 C CA . ILE B 1 253 ? 11.219 -6.301 -9.977 1 97.44 253 ILE B CA 1
ATOM 4497 C C . ILE B 1 253 ? 11.312 -7.816 -10.148 1 97.44 253 ILE B C 1
ATOM 4499 O O . ILE B 1 253 ? 11.094 -8.336 -11.242 1 97.44 253 ILE B O 1
ATOM 4503 N N . ALA B 1 254 ? 11.602 -8.523 -9.047 1 98.38 254 ALA B N 1
ATOM 4504 C CA . ALA B 1 254 ? 11.672 -9.984 -9.078 1 98.38 254 ALA B CA 1
ATOM 4505 C C . ALA B 1 254 ? 10.328 -10.586 -9.492 1 98.38 254 ALA B C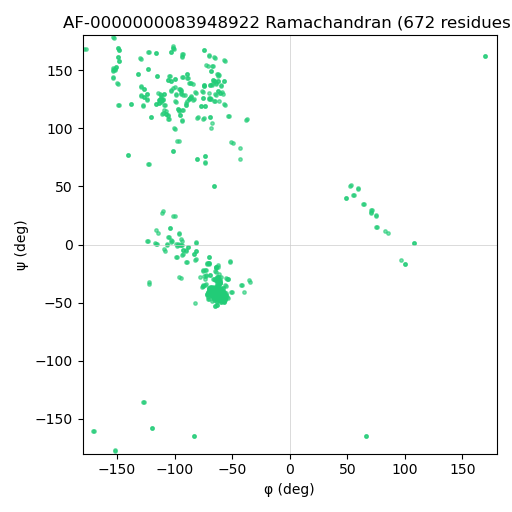 1
ATOM 4507 O O . ALA B 1 254 ? 10.281 -11.578 -10.219 1 98.38 254 ALA B O 1
ATOM 4508 N N . ALA B 1 255 ? 9.258 -10 -8.992 1 95.88 255 ALA B N 1
ATOM 4509 C CA . ALA B 1 255 ? 7.922 -10.445 -9.383 1 95.88 255 ALA B CA 1
ATOM 4510 C C . ALA B 1 255 ? 7.73 -10.359 -10.891 1 95.88 255 ALA B C 1
ATOM 4512 O O . ALA B 1 255 ? 7.168 -11.266 -11.508 1 95.88 255 ALA B O 1
ATOM 4513 N N . GLY B 1 256 ? 8.172 -9.219 -11.469 1 97.12 256 GLY B N 1
ATOM 4514 C CA . GLY B 1 256 ? 8.117 -9.078 -12.914 1 97.12 256 GLY B CA 1
ATOM 4515 C C . GLY B 1 256 ? 8.93 -10.133 -13.641 1 97.12 256 GLY B C 1
ATOM 4516 O O . GLY B 1 256 ? 8.484 -10.672 -14.664 1 97.12 256 GLY B O 1
ATOM 4517 N N . ALA B 1 257 ? 10.07 -10.453 -13.117 1 98.5 257 ALA B N 1
ATOM 4518 C CA . ALA B 1 257 ? 10.922 -11.477 -13.711 1 98.5 257 ALA B CA 1
ATOM 4519 C C . ALA B 1 257 ? 10.266 -12.852 -13.641 1 98.5 257 ALA B C 1
ATOM 4521 O O . ALA B 1 257 ? 10.312 -13.617 -14.609 1 98.5 257 ALA B O 1
ATOM 4522 N N . LEU B 1 258 ? 9.68 -13.195 -12.461 1 97.12 258 LEU B N 1
ATOM 4523 C CA . LEU B 1 258 ? 8.945 -14.445 -12.305 1 97.12 258 LEU B CA 1
ATOM 4524 C C . LEU B 1 258 ? 7.844 -14.562 -13.352 1 97.12 258 LEU B C 1
ATOM 4526 O O . LEU B 1 258 ? 7.68 -15.609 -13.977 1 97.12 258 LEU B O 1
ATOM 4530 N N . PHE B 1 259 ? 7.172 -13.477 -13.539 1 94.94 259 PHE B N 1
ATOM 4531 C CA . PHE B 1 259 ? 6.074 -13.43 -14.5 1 94.94 259 PHE B CA 1
ATOM 4532 C C . PHE B 1 259 ? 6.582 -13.664 -15.914 1 94.94 259 PHE B C 1
ATOM 4534 O O . PHE B 1 259 ? 6.012 -14.469 -16.656 1 94.94 259 PHE B O 1
ATOM 4541 N N . ALA B 1 260 ? 7.59 -12.992 -16.297 1 96.75 260 ALA B N 1
ATOM 4542 C CA . ALA B 1 260 ? 8.172 -13.125 -17.641 1 96.75 260 ALA B CA 1
ATOM 4543 C C . ALA B 1 260 ? 8.648 -14.555 -17.891 1 96.75 260 ALA B C 1
ATOM 4545 O O . ALA B 1 260 ? 8.445 -15.102 -18.969 1 96.75 260 ALA B O 1
ATOM 4546 N N . ALA B 1 261 ? 9.312 -15.148 -16.891 1 96.56 261 ALA B N 1
ATOM 4547 C CA . ALA B 1 261 ? 9.789 -16.531 -17.016 1 96.56 261 ALA B CA 1
ATOM 4548 C C . ALA B 1 261 ? 8.641 -17.484 -17.297 1 96.56 261 ALA B C 1
ATOM 4550 O O . ALA B 1 261 ? 8.75 -18.375 -18.141 1 96.56 261 ALA B O 1
ATOM 4551 N N . ARG B 1 262 ? 7.605 -17.281 -16.594 1 91.38 262 ARG B N 1
ATOM 4552 C CA . ARG B 1 262 ? 6.43 -18.125 -16.781 1 91.38 262 ARG B CA 1
ATOM 4553 C C . ARG B 1 262 ? 5.875 -17.984 -18.203 1 91.38 262 ARG B C 1
ATOM 4555 O O . ARG B 1 262 ? 5.539 -18.984 -18.844 1 91.38 262 ARG B O 1
ATOM 4562 N N . LEU B 1 263 ? 5.785 -16.797 -18.672 1 90.44 263 LEU B N 1
ATOM 4563 C CA . LEU B 1 263 ? 5.281 -16.516 -20.016 1 90.44 263 LEU B CA 1
ATOM 4564 C C . LEU B 1 263 ? 6.156 -17.188 -21.062 1 90.44 263 LEU B C 1
ATOM 4566 O O . LEU B 1 263 ? 5.66 -17.641 -22.094 1 90.44 263 LEU B O 1
ATOM 4570 N N . GLU B 1 264 ? 7.387 -17.297 -20.734 1 93.81 264 GLU B N 1
ATOM 4571 C CA . GLU B 1 264 ? 8.344 -17.844 -21.703 1 93.81 264 GLU B CA 1
ATOM 4572 C C . GLU B 1 264 ? 8.531 -19.344 -21.5 1 93.81 264 GLU B C 1
ATOM 4574 O O . GLU B 1 264 ? 9.336 -19.984 -22.188 1 93.81 264 GLU B O 1
ATOM 4579 N N . GLY B 1 265 ? 7.863 -19.891 -20.562 1 92.94 265 GLY B N 1
ATOM 4580 C CA . GLY B 1 265 ? 7.922 -21.328 -20.312 1 92.94 265 GLY B CA 1
ATOM 4581 C C . GLY B 1 265 ? 9.211 -21.766 -19.641 1 92.94 265 GLY B C 1
ATOM 4582 O O . GLY B 1 265 ? 9.672 -22.891 -19.844 1 92.94 265 GLY B O 1
ATOM 4583 N N . VAL B 1 266 ? 9.867 -20.859 -18.922 1 95.81 266 VAL B N 1
ATOM 4584 C CA . VAL B 1 266 ? 11.102 -21.156 -18.203 1 95.81 266 VAL B CA 1
ATOM 4585 C C . VAL B 1 266 ? 10.789 -21.594 -16.781 1 95.81 266 VAL B C 1
ATOM 4587 O O . VAL B 1 266 ? 10.117 -20.875 -16.031 1 95.81 266 VAL B O 1
ATOM 4590 N N . ASP B 1 267 ? 11.328 -22.688 -16.375 1 95.25 267 ASP B N 1
ATOM 4591 C CA . ASP B 1 267 ? 11.023 -23.234 -15.062 1 95.25 267 ASP B CA 1
ATOM 4592 C C . ASP B 1 267 ? 11.859 -22.562 -13.977 1 95.25 267 ASP B C 1
ATOM 4594 O O . ASP B 1 267 ? 13.078 -22.453 -14.109 1 95.25 267 ASP B O 1
ATOM 4598 N N . ILE B 1 268 ? 11.242 -22.156 -12.961 1 96.62 268 ILE B N 1
ATOM 4599 C CA . ILE B 1 268 ? 11.891 -21.609 -11.766 1 96.62 268 ILE B CA 1
ATOM 4600 C C . ILE B 1 268 ? 11.688 -22.578 -10.594 1 96.62 268 ILE B C 1
ATOM 4602 O O . ILE B 1 268 ? 10.562 -22.953 -10.289 1 96.62 268 ILE B O 1
ATOM 4606 N N . PRO B 1 269 ? 12.688 -23 -9.977 1 96.81 269 PRO B N 1
ATOM 4607 C CA . PRO B 1 269 ? 14.055 -22.469 -10.055 1 96.81 269 PRO B CA 1
ATOM 4608 C C . PRO B 1 269 ? 14.969 -23.328 -10.93 1 96.81 269 PRO B C 1
ATOM 4610 O O . PRO B 1 269 ? 16.156 -23.047 -11.047 1 96.81 269 PRO B O 1
ATOM 4613 N N . THR B 1 270 ? 14.492 -24.359 -11.555 1 96.12 270 THR B N 1
ATOM 4614 C CA . THR B 1 270 ? 15.352 -25.391 -12.117 1 96.12 270 THR B CA 1
ATOM 4615 C C . THR B 1 270 ? 16.125 -24.859 -13.312 1 96.12 270 THR B C 1
ATOM 4617 O O . THR B 1 270 ? 17.312 -25.156 -13.461 1 96.12 270 THR B O 1
ATOM 4620 N N . GLU B 1 271 ? 15.531 -24.078 -14.156 1 96.69 271 GLU B N 1
ATOM 4621 C CA . GLU B 1 271 ? 16.203 -23.531 -15.328 1 96.69 271 GLU B CA 1
ATOM 4622 C C . GLU B 1 271 ? 16.734 -22.125 -15.047 1 96.69 271 GLU B C 1
ATOM 4624 O O . GLU B 1 271 ? 17.719 -21.688 -15.656 1 96.69 271 GLU B O 1
ATOM 4629 N N . LEU B 1 272 ? 16.062 -21.453 -14.133 1 98.25 272 LEU B N 1
ATOM 4630 C CA . LEU B 1 272 ? 16.422 -20.078 -13.797 1 98.25 272 LEU B CA 1
ATOM 4631 C C . LEU B 1 272 ? 16.094 -19.781 -12.336 1 98.25 272 LEU B C 1
ATOM 4633 O O . LEU B 1 272 ? 14.953 -19.891 -11.906 1 98.25 272 LEU B O 1
ATOM 4637 N N . SER B 1 273 ? 17.156 -19.422 -11.57 1 98.81 273 SER B N 1
ATOM 4638 C CA . SER B 1 273 ? 16.938 -18.922 -10.211 1 98.81 273 SER B CA 1
ATOM 4639 C C . SER B 1 273 ? 16.688 -17.422 -10.211 1 98.81 273 SER B C 1
ATOM 4641 O O . SER B 1 273 ? 17.312 -16.688 -10.969 1 98.81 273 SER B O 1
ATOM 4643 N N . ILE B 1 274 ? 15.742 -17 -9.391 1 98.88 274 ILE B N 1
ATOM 4644 C CA . ILE B 1 274 ? 15.445 -15.57 -9.242 1 98.88 274 ILE B CA 1
ATOM 4645 C C . ILE B 1 274 ? 15.438 -15.195 -7.766 1 98.88 274 ILE B C 1
ATOM 4647 O O . ILE B 1 274 ? 14.797 -15.867 -6.953 1 98.88 274 ILE B O 1
ATOM 4651 N N . VAL B 1 275 ? 16.172 -14.188 -7.395 1 98.94 275 VAL B N 1
ATOM 4652 C CA . VAL B 1 275 ? 16.156 -13.68 -6.027 1 98.94 275 VAL B CA 1
ATOM 4653 C C . VAL B 1 275 ? 15.797 -12.195 -6.027 1 98.94 275 VAL B C 1
ATOM 4655 O O . VAL B 1 275 ? 16.016 -11.492 -7.02 1 98.94 275 VAL B O 1
ATOM 4658 N N . GLY B 1 276 ? 15.195 -11.789 -4.949 1 98.69 276 GLY B N 1
ATOM 4659 C CA . GLY B 1 276 ? 14.789 -10.398 -4.805 1 98.69 276 GLY B CA 1
ATOM 4660 C C . GLY B 1 276 ? 15.438 -9.711 -3.619 1 98.69 276 GLY B C 1
ATOM 4661 O O . GLY B 1 276 ? 16.547 -10.07 -3.217 1 98.69 276 GLY B O 1
ATOM 4662 N N . PHE B 1 277 ? 14.859 -8.68 -3.139 1 98.31 277 PHE B N 1
ATOM 4663 C CA . PHE B 1 277 ? 15.305 -7.848 -2.029 1 98.31 277 PHE B CA 1
ATOM 4664 C C . PHE B 1 277 ? 14.125 -7.164 -1.352 1 98.31 277 PHE B C 1
ATOM 4666 O O . PHE B 1 277 ? 13.148 -6.809 -2.012 1 98.31 277 PHE B O 1
ATOM 4673 N N . GLU B 1 278 ? 14.141 -6.988 0.019 1 96.75 278 GLU B N 1
ATOM 4674 C CA . GLU B 1 278 ? 13.234 -6.207 0.856 1 96.75 278 GLU B CA 1
ATOM 4675 C C . GLU B 1 278 ? 12.203 -7.102 1.535 1 96.75 278 GLU B C 1
ATOM 4677 O O . GLU B 1 278 ? 11.5 -6.668 2.449 1 96.75 278 GLU B O 1
ATOM 4682 N N . ASP B 1 279 ? 12.039 -8.32 1.043 1 97.5 279 ASP B N 1
ATOM 4683 C CA . ASP B 1 279 ? 11.18 -9.297 1.703 1 97.5 279 ASP B CA 1
ATOM 4684 C C . ASP B 1 279 ? 9.75 -8.781 1.817 1 97.5 279 ASP B C 1
ATOM 4686 O O . ASP B 1 279 ? 9.164 -8.789 2.904 1 97.5 279 ASP B O 1
ATOM 4690 N N . SER B 1 280 ? 9.242 -8.273 0.686 1 94.38 280 SER B N 1
ATOM 4691 C CA . SER B 1 280 ? 7.844 -7.852 0.649 1 94.38 280 SER B CA 1
ATOM 4692 C C . SER B 1 280 ? 6.902 -9.039 0.824 1 94.38 280 SER B C 1
ATOM 4694 O O . SER B 1 280 ? 7.301 -10.188 0.639 1 94.38 280 SER B O 1
ATOM 4696 N N . PRO B 1 281 ? 5.598 -8.789 1.205 1 89.81 281 PRO B N 1
ATOM 4697 C CA . PRO B 1 281 ? 4.633 -9.883 1.336 1 89.81 281 PRO B CA 1
ATOM 4698 C C . PRO B 1 281 ? 4.539 -10.742 0.074 1 89.81 281 PRO B C 1
ATOM 4700 O O . PRO B 1 281 ? 4.316 -11.945 0.16 1 89.81 281 PRO B O 1
ATOM 4703 N N . PHE B 1 282 ? 4.773 -10.148 -0.973 1 88.44 282 PHE B N 1
ATOM 4704 C CA . PHE B 1 282 ? 4.742 -10.852 -2.252 1 88.44 282 PHE B CA 1
ATOM 4705 C C . PHE B 1 282 ? 5.688 -12.047 -2.238 1 88.44 282 PHE B C 1
ATOM 4707 O O . PHE B 1 282 ? 5.387 -13.086 -2.828 1 88.44 282 PHE B O 1
ATOM 4714 N N . SER B 1 283 ? 6.777 -11.938 -1.585 1 94.81 283 SER B N 1
ATOM 4715 C CA . SER B 1 283 ? 7.812 -12.969 -1.616 1 94.81 283 SER B CA 1
ATOM 4716 C C . SER B 1 283 ? 7.32 -14.273 -0.996 1 94.81 283 SER B C 1
ATOM 4718 O O . SER B 1 283 ? 7.793 -15.352 -1.352 1 94.81 283 SER B O 1
ATOM 4720 N N . ARG B 1 284 ? 6.301 -14.164 -0.143 1 92.56 284 ARG B N 1
ATOM 4721 C CA . ARG B 1 284 ? 5.734 -15.336 0.518 1 92.56 284 ARG B CA 1
ATOM 4722 C C . ARG B 1 284 ? 4.473 -15.812 -0.199 1 92.56 284 ARG B C 1
ATOM 4724 O O . ARG B 1 284 ? 3.984 -16.922 0.061 1 92.56 284 ARG B O 1
ATOM 4731 N N . GLN B 1 285 ? 3.975 -15.016 -1.117 1 88.38 285 GLN B N 1
ATOM 4732 C CA . GLN B 1 285 ? 2.664 -15.273 -1.708 1 88.38 285 GLN B CA 1
ATOM 4733 C C . GLN B 1 285 ? 2.795 -15.734 -3.156 1 88.38 285 GLN B C 1
ATOM 4735 O O . GLN B 1 285 ? 1.812 -16.156 -3.77 1 88.38 285 GLN B O 1
ATOM 4740 N N . THR B 1 286 ? 4 -15.742 -3.635 1 89.31 286 THR B N 1
ATOM 4741 C CA . THR B 1 286 ? 4.25 -16.125 -5.02 1 89.31 286 THR B CA 1
ATOM 4742 C C . THR B 1 286 ? 4.582 -17.609 -5.117 1 89.31 286 THR B C 1
ATOM 4744 O O . THR B 1 286 ? 4.762 -18.281 -4.098 1 89.31 286 THR B O 1
ATOM 4747 N N . TRP B 1 287 ? 4.473 -18.094 -6.43 1 85.44 287 TRP B N 1
ATOM 4748 C CA . TRP B 1 287 ? 4.961 -19.438 -6.738 1 85.44 287 TRP B CA 1
ATOM 4749 C C . TRP B 1 287 ? 5.988 -19.391 -7.863 1 85.44 287 TRP B C 1
ATOM 4751 O O . TRP B 1 287 ? 5.691 -18.938 -8.969 1 85.44 287 TRP B O 1
ATOM 4761 N N . PRO B 1 288 ? 7.188 -20.094 -7.562 1 92.56 288 PRO B N 1
ATOM 4762 C CA . PRO B 1 288 ? 7.68 -20.484 -6.238 1 92.56 288 PRO B CA 1
ATOM 4763 C C . PRO B 1 288 ? 7.828 -19.297 -5.289 1 92.56 288 PRO B C 1
ATOM 4765 O O . PRO B 1 288 ? 7.895 -18.156 -5.73 1 92.56 288 PRO B O 1
ATOM 4768 N N . LYS B 1 289 ? 7.828 -19.594 -3.973 1 95.12 289 LYS B N 1
ATOM 4769 C CA . LYS B 1 289 ? 8.156 -18.547 -3.004 1 95.12 289 LYS B CA 1
ATOM 4770 C C . LYS B 1 289 ? 9.531 -17.953 -3.289 1 95.12 289 LYS B C 1
ATOM 4772 O O . LYS B 1 289 ? 10.484 -18.672 -3.582 1 95.12 289 LYS B O 1
ATOM 4777 N N . LEU B 1 290 ? 9.594 -16.703 -3.131 1 98.06 290 LEU B N 1
ATOM 4778 C CA . LEU B 1 290 ? 10.734 -15.961 -3.652 1 98.06 290 LEU B CA 1
ATOM 4779 C C . LEU B 1 290 ? 11.844 -15.875 -2.609 1 98.06 290 LEU B C 1
ATOM 4781 O O . LEU B 1 290 ? 1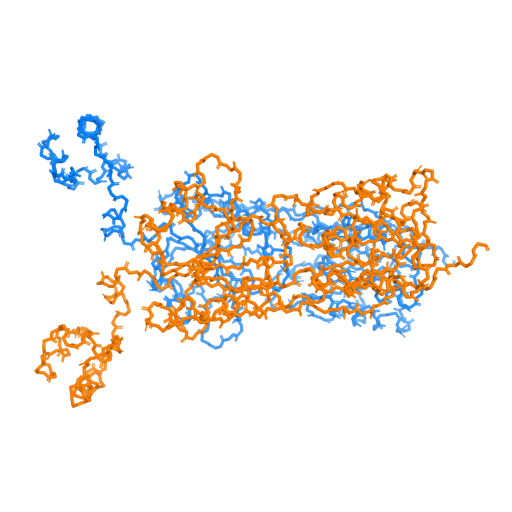1.625 -15.383 -1.501 1 98.06 290 LEU B O 1
ATOM 4785 N N . THR B 1 291 ? 13.031 -16.391 -2.914 1 98.88 291 THR B N 1
ATOM 4786 C CA . THR B 1 291 ? 14.242 -16.062 -2.17 1 98.88 291 THR B CA 1
ATOM 4787 C C . THR B 1 291 ? 14.539 -14.57 -2.246 1 98.88 291 THR B C 1
ATOM 4789 O O . THR B 1 291 ? 14.469 -13.969 -3.322 1 98.88 291 THR B O 1
ATOM 4792 N N . THR B 1 292 ? 14.789 -13.969 -1.094 1 98.81 292 THR B N 1
ATOM 4793 C CA . THR B 1 292 ? 14.938 -12.516 -1.06 1 98.81 292 THR B CA 1
ATOM 4794 C C . THR B 1 292 ? 15.859 -12.094 0.08 1 98.81 292 THR B C 1
ATOM 4796 O O . THR B 1 292 ? 16.609 -12.914 0.609 1 98.81 292 THR B O 1
ATOM 4799 N N . VAL B 1 293 ? 16.047 -10.789 0.277 1 98.81 293 VAL B N 1
ATOM 4800 C CA . VAL B 1 293 ? 16.812 -10.211 1.378 1 98.81 293 VAL B CA 1
ATOM 4801 C C . VAL B 1 293 ? 15.883 -9.43 2.303 1 98.81 293 VAL B C 1
ATOM 4803 O O . VAL B 1 293 ? 15.148 -8.547 1.853 1 98.81 293 VAL B O 1
ATOM 4806 N N . HIS B 1 294 ? 15.906 -9.789 3.516 1 98.44 294 HIS B N 1
ATOM 4807 C CA . HIS B 1 294 ? 15.016 -9.156 4.484 1 98.44 294 HIS B CA 1
ATOM 4808 C C . HIS B 1 294 ? 15.562 -7.809 4.938 1 98.44 294 HIS B C 1
ATOM 4810 O O . HIS B 1 294 ? 16.625 -7.738 5.547 1 98.44 294 HIS B O 1
ATOM 4816 N N . GLN B 1 295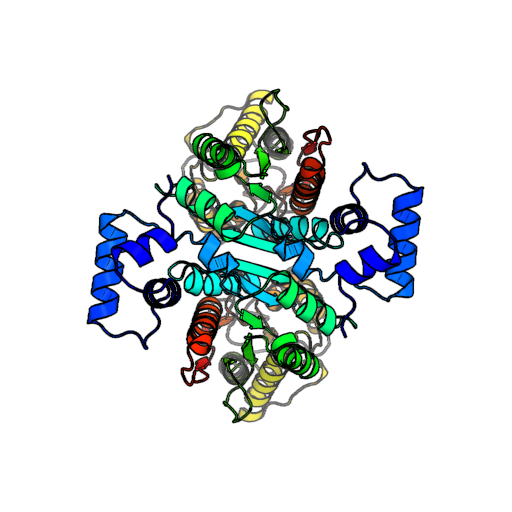 ? 14.969 -6.758 4.57 1 96.75 295 GLN B N 1
ATOM 4817 C CA . GLN B 1 295 ? 15.133 -5.402 5.09 1 96.75 295 GLN B CA 1
ATOM 4818 C C . GLN B 1 295 ? 13.953 -4.996 5.957 1 96.75 295 GLN B C 1
ATOM 4820 O O . GLN B 1 295 ? 12.852 -4.758 5.449 1 96.75 295 GLN B O 1
ATOM 4825 N N . PRO B 1 296 ? 14.094 -4.906 7.27 1 96.25 296 PRO B N 1
ATOM 4826 C CA . PRO B 1 296 ? 12.953 -4.629 8.148 1 96.25 296 PRO B CA 1
ATOM 4827 C C . PRO B 1 296 ? 12.492 -3.178 8.078 1 96.25 296 PRO B C 1
ATOM 4829 O O . PRO B 1 296 ? 12.672 -2.416 9.031 1 96.25 296 PRO B O 1
ATOM 4832 N N . ASN B 1 297 ? 11.797 -2.816 7.023 1 96.81 297 ASN B N 1
ATOM 4833 C CA . ASN B 1 297 ? 11.414 -1.444 6.711 1 96.81 297 ASN B CA 1
ATOM 4834 C C . ASN B 1 297 ? 10.539 -0.839 7.809 1 96.81 297 ASN B C 1
ATOM 4836 O O . ASN B 1 297 ? 10.68 0.341 8.133 1 96.81 297 ASN B O 1
ATOM 4840 N N . GLY B 1 298 ? 9.594 -1.613 8.352 1 97 298 GLY B N 1
ATOM 4841 C CA . GLY B 1 298 ? 8.789 -1.124 9.461 1 97 298 GLY B CA 1
ATOM 4842 C C . GLY B 1 298 ? 9.617 -0.703 10.656 1 97 298 GLY B C 1
ATOM 4843 O O . GLY B 1 298 ? 9.406 0.378 11.211 1 97 298 GLY B O 1
ATOM 4844 N N . LYS B 1 299 ? 10.539 -1.561 11.039 1 97.38 299 LYS B N 1
ATOM 4845 C CA . LYS B 1 299 ? 11.414 -1.271 12.172 1 97.38 299 LYS B CA 1
ATOM 4846 C C . LYS B 1 299 ? 12.312 -0.074 11.883 1 97.38 299 LYS B C 1
ATOM 4848 O O . LYS B 1 299 ? 12.547 0.762 12.758 1 97.38 299 LYS B O 1
ATOM 4853 N N . ILE B 1 300 ? 12.844 0.009 10.719 1 97.31 300 ILE B N 1
ATOM 4854 C CA . ILE B 1 300 ? 13.688 1.117 10.289 1 97.31 300 ILE B CA 1
ATOM 4855 C C . ILE B 1 300 ? 12.922 2.432 10.422 1 97.31 300 ILE B C 1
ATOM 4857 O O . ILE B 1 300 ? 13.43 3.391 11.016 1 97.31 300 ILE B O 1
ATOM 4861 N N . ALA B 1 301 ? 11.711 2.48 9.914 1 98.06 301 ALA B N 1
ATOM 4862 C CA . ALA B 1 301 ? 10.883 3.682 9.961 1 98.06 301 ALA B CA 1
ATOM 4863 C C . ALA B 1 301 ? 10.539 4.059 11.398 1 98.06 301 ALA B C 1
ATOM 4865 O O . ALA B 1 301 ? 10.531 5.238 11.75 1 98.06 301 ALA B O 1
ATOM 4866 N N . GLN B 1 302 ? 10.219 3.064 12.188 1 97.62 302 GLN B N 1
ATOM 4867 C CA . GLN B 1 302 ? 9.906 3.297 13.594 1 97.62 302 GLN B CA 1
ATOM 4868 C C . GLN B 1 302 ? 11.078 3.943 14.32 1 97.62 302 GLN B C 1
ATOM 4870 O O . GLN B 1 302 ? 10.914 4.961 14.992 1 97.62 302 GLN B O 1
ATOM 4875 N N . ILE B 1 303 ? 12.281 3.393 14.172 1 96.06 303 ILE B N 1
ATOM 4876 C CA . ILE B 1 303 ? 13.477 3.881 14.852 1 96.06 303 ILE B CA 1
ATOM 4877 C C . ILE B 1 303 ? 13.82 5.281 14.344 1 96.06 303 ILE B C 1
ATOM 4879 O O . ILE B 1 303 ? 14.133 6.172 15.141 1 96.06 303 ILE B O 1
ATOM 4883 N N . ALA B 1 304 ? 13.727 5.48 13.039 1 96.75 304 ALA B N 1
ATOM 4884 C CA . ALA B 1 304 ? 13.992 6.797 12.469 1 96.75 304 ALA B CA 1
ATOM 4885 C C . ALA B 1 304 ? 13.07 7.852 13.062 1 96.75 304 ALA B C 1
ATOM 4887 O O . ALA B 1 304 ? 13.516 8.938 13.445 1 96.75 304 ALA B O 1
ATOM 4888 N N . THR B 1 305 ? 11.82 7.523 13.164 1 96.88 305 THR B N 1
ATOM 4889 C CA . THR B 1 305 ? 10.828 8.461 13.672 1 96.88 305 THR B CA 1
ATOM 4890 C C . THR B 1 305 ? 11.039 8.719 15.156 1 96.88 305 THR B C 1
ATOM 4892 O O . THR B 1 305 ? 10.875 9.852 15.625 1 96.88 305 THR B O 1
ATOM 4895 N N . GLU B 1 306 ? 11.367 7.668 15.898 1 94.31 306 GLU B N 1
ATOM 4896 C CA . GLU B 1 306 ? 11.672 7.832 17.312 1 94.31 306 GLU B CA 1
ATOM 4897 C C . GLU B 1 306 ? 12.852 8.781 17.516 1 94.31 306 GLU B C 1
ATOM 4899 O O . GLU B 1 306 ? 12.828 9.633 18.406 1 94.31 306 GLU B O 1
ATOM 4904 N N . LEU B 1 307 ? 13.891 8.633 16.672 1 92.88 307 LEU B N 1
ATOM 4905 C CA . LEU B 1 307 ? 15.031 9.547 16.703 1 92.88 307 LEU B CA 1
ATOM 4906 C C . LEU B 1 307 ? 14.594 10.977 16.406 1 92.88 307 LEU B C 1
ATOM 4908 O O . LEU B 1 307 ? 15.031 11.914 17.078 1 92.88 307 LEU B O 1
ATOM 4912 N N . LEU B 1 308 ? 13.734 11.133 15.438 1 94.19 308 LEU B N 1
ATOM 4913 C CA . LEU B 1 308 ? 13.234 12.438 15.016 1 94.19 308 LEU B CA 1
ATOM 4914 C C . LEU B 1 308 ? 12.5 13.133 16.156 1 94.19 308 LEU B C 1
ATOM 4916 O O . LEU B 1 308 ? 12.727 14.32 16.406 1 94.19 308 LEU B O 1
ATOM 4920 N N . ILE B 1 309 ? 11.617 12.414 16.797 1 90.88 309 ILE B N 1
ATOM 4921 C CA . ILE B 1 309 ? 10.797 12.969 17.875 1 90.88 309 ILE B CA 1
ATOM 4922 C C . ILE B 1 309 ? 11.664 13.281 19.078 1 90.88 309 ILE B C 1
ATOM 4924 O O . ILE B 1 309 ? 11.469 14.297 19.75 1 90.88 309 ILE B O 1
ATOM 4928 N N . ALA B 1 310 ? 12.664 12.422 19.328 1 85.25 310 ALA B N 1
ATOM 4929 C CA . ALA B 1 310 ? 13.562 12.625 20.453 1 85.25 310 ALA B CA 1
ATOM 4930 C C . ALA B 1 310 ? 14.477 13.828 20.234 1 85.25 310 ALA B C 1
ATOM 4932 O O . ALA B 1 310 ? 14.875 14.5 21.188 1 85.25 310 ALA B O 1
ATOM 4933 N N . ASN B 1 311 ? 15.094 13.898 18.984 1 69.56 311 ASN B N 1
ATOM 4934 C CA . ASN B 1 311 ? 16.016 14.969 18.625 1 69.56 311 ASN B CA 1
ATOM 4935 C C . ASN B 1 311 ? 15.43 16.344 18.922 1 69.56 311 ASN B C 1
ATOM 4937 O O . ASN B 1 311 ? 16.156 17.281 19.234 1 69.56 311 ASN B O 1
ATOM 4941 N N . ARG B 1 312 ? 14.289 16.516 18.672 1 56.88 312 ARG B N 1
ATOM 4942 C CA . ARG B 1 312 ? 13.672 17.781 19.047 1 56.88 312 ARG B CA 1
ATOM 4943 C C . ARG B 1 312 ? 13.914 18.109 20.516 1 56.88 312 ARG B C 1
ATOM 4945 O O . ARG B 1 312 ? 13.945 19.281 20.891 1 56.88 312 ARG B O 1
ATOM 4952 N N . ARG B 1 313 ? 14.375 17 21.234 1 49.16 313 ARG B N 1
ATOM 4953 C CA . ARG B 1 313 ? 14.594 17.188 22.656 1 49.16 313 ARG B CA 1
ATOM 4954 C C . ARG B 1 313 ? 16.078 17.141 23 1 49.16 313 ARG B C 1
ATOM 4956 O O . ARG B 1 313 ? 16.453 16.875 24.141 1 49.16 313 ARG B O 1
ATOM 4963 N N . GLU B 1 314 ? 17.094 17.484 22.125 1 52.38 314 GLU B N 1
ATOM 4964 C CA . GLU B 1 314 ? 18.516 17.781 22.266 1 52.38 314 GLU B CA 1
ATOM 4965 C C . GLU B 1 314 ? 19.312 16.516 22.484 1 52.38 314 GLU B C 1
ATOM 4967 O O . GLU B 1 314 ? 20.422 16.547 23.047 1 52.38 314 GLU B O 1
ATOM 4972 N N . GLN B 1 315 ? 18.797 15.32 22.234 1 49.81 315 GLN B N 1
ATOM 4973 C CA . GLN B 1 315 ? 19.609 14.156 22.531 1 49.81 315 GLN B CA 1
ATOM 4974 C C . GLN B 1 315 ? 20.469 13.766 21.328 1 49.81 315 GLN B C 1
ATOM 4976 O O . GLN B 1 315 ? 20.047 13.914 20.188 1 49.81 315 GLN B O 1
ATOM 4981 N N . SER B 1 316 ? 21.797 13.703 21.5 1 52.41 316 SER B N 1
ATOM 4982 C CA . SER B 1 316 ? 22.75 13.266 20.484 1 52.41 316 SER B CA 1
ATOM 4983 C C . SER B 1 316 ? 22.234 12.031 19.75 1 52.41 316 SER B C 1
ATOM 4985 O O . SER B 1 316 ? 22.031 10.984 20.359 1 52.41 316 SER B O 1
ATOM 4987 N N . ALA B 1 317 ? 21.453 12.203 18.828 1 56.75 317 ALA B N 1
ATOM 4988 C CA . ALA B 1 317 ? 20.781 11.117 18.125 1 56.75 317 ALA B CA 1
ATOM 4989 C C . ALA B 1 317 ? 21.766 10.289 17.312 1 56.75 317 ALA B C 1
ATOM 4991 O O . ALA B 1 317 ? 22.609 10.844 16.594 1 56.75 317 ALA B O 1
ATOM 4992 N N . ARG B 1 318 ? 22.188 9.07 17.859 1 62.19 318 ARG B N 1
ATOM 4993 C CA . ARG B 1 318 ? 23.094 8.141 17.188 1 62.19 318 ARG B CA 1
ATOM 4994 C C . ARG B 1 318 ? 22.422 7.496 15.984 1 62.19 318 ARG B C 1
ATOM 4996 O O . ARG B 1 318 ? 21.25 7.102 16.047 1 62.19 318 ARG B O 1
ATOM 5003 N N . ALA B 1 319 ? 23.094 7.637 14.812 1 76.81 319 ALA B N 1
ATOM 5004 C CA . ALA B 1 319 ? 22.719 6.91 13.602 1 76.81 319 ALA B CA 1
ATOM 5005 C C . ALA B 1 319 ? 22.781 5.402 13.828 1 76.81 319 ALA B C 1
ATOM 5007 O O . ALA B 1 319 ? 23.625 4.922 14.602 1 76.81 319 ALA B O 1
ATOM 5008 N N . GLU B 1 320 ? 21.766 4.73 13.453 1 87.75 320 GLU B N 1
ATOM 5009 C CA . GLU B 1 320 ? 21.719 3.273 13.469 1 87.75 320 GLU B CA 1
ATOM 5010 C C . GLU B 1 320 ? 21.891 2.699 12.062 1 87.75 320 GLU B C 1
ATOM 5012 O O . GLU B 1 320 ? 21.453 3.307 11.078 1 87.75 320 GLU B O 1
ATOM 5017 N N . ILE B 1 321 ? 22.625 1.618 12.008 1 93.25 321 ILE B N 1
ATOM 5018 C CA . ILE B 1 321 ? 22.828 0.945 10.734 1 93.25 321 ILE B CA 1
ATOM 5019 C C . ILE B 1 321 ? 22.141 -0.417 10.75 1 93.25 321 ILE B C 1
ATOM 5021 O O . ILE B 1 321 ? 22.359 -1.219 11.656 1 93.25 321 ILE B O 1
ATOM 5025 N N . PHE B 1 322 ? 21.312 -0.661 9.812 1 95.94 322 PHE B N 1
ATOM 5026 C CA . PHE B 1 322 ? 20.656 -1.953 9.633 1 95.94 322 PHE B CA 1
ATOM 5027 C C . PHE B 1 322 ? 21.328 -2.746 8.523 1 95.94 322 PHE B C 1
ATOM 5029 O O . PHE B 1 322 ? 21.641 -2.197 7.461 1 95.94 322 PHE B O 1
ATOM 5036 N N . THR B 1 323 ? 21.547 -3.969 8.789 1 96.44 323 THR B N 1
ATOM 5037 C CA . THR B 1 323 ? 22.109 -4.863 7.773 1 96.44 323 THR B CA 1
ATOM 5038 C C . THR B 1 323 ? 21.062 -5.875 7.316 1 96.44 323 THR B C 1
ATOM 5040 O O . THR B 1 323 ? 20.672 -6.77 8.078 1 96.44 323 THR B O 1
ATOM 5043 N N . PRO B 1 324 ? 20.625 -5.773 6.047 1 97.25 324 PRO B N 1
ATOM 5044 C CA . PRO B 1 324 ? 19.656 -6.75 5.543 1 97.25 324 PRO B CA 1
ATOM 5045 C C . PRO B 1 324 ? 20.234 -8.156 5.426 1 97.25 324 PRO B C 1
ATOM 5047 O O . PRO B 1 324 ? 21.453 -8.312 5.266 1 97.25 324 PRO B O 1
ATOM 5050 N N . GLU B 1 325 ? 19.359 -9.188 5.516 1 98.06 325 GLU B N 1
ATOM 5051 C CA . GLU B 1 325 ? 19.828 -10.57 5.527 1 98.06 325 GLU B CA 1
ATOM 5052 C C . GLU B 1 325 ? 19.031 -11.422 4.535 1 98.06 325 GLU B C 1
ATOM 5054 O O . GLU B 1 325 ? 17.812 -11.266 4.398 1 98.06 325 GLU B O 1
ATOM 5059 N N . PRO B 1 326 ? 19.734 -12.391 3.959 1 98.62 326 PRO B N 1
ATOM 5060 C CA . PRO B 1 326 ? 19.031 -13.266 3.018 1 98.62 326 PRO B CA 1
ATOM 5061 C C . PRO B 1 326 ? 17.984 -14.133 3.697 1 98.62 326 PRO B C 1
ATOM 5063 O O . PRO B 1 326 ? 18.172 -14.586 4.828 1 98.62 326 PRO B O 1
ATOM 5066 N N . VAL B 1 327 ? 16.906 -14.328 3.072 1 98.81 327 VAL B N 1
ATOM 5067 C CA . VAL B 1 327 ? 15.867 -15.289 3.398 1 98.81 327 VAL B CA 1
ATOM 5068 C C . VAL B 1 327 ? 15.664 -16.25 2.232 1 98.81 327 VAL B C 1
ATOM 5070 O O . VAL B 1 327 ? 15.125 -15.875 1.193 1 98.81 327 VAL B O 1
ATOM 5073 N N . ILE B 1 328 ? 16.078 -17.469 2.439 1 98.81 328 ILE B N 1
ATOM 5074 C CA . ILE B 1 328 ? 16.094 -18.453 1.364 1 98.81 328 ILE B CA 1
ATOM 5075 C C . ILE B 1 328 ? 14.727 -19.141 1.297 1 98.81 328 ILE B C 1
ATOM 5077 O O . ILE B 1 328 ? 14.211 -19.625 2.312 1 98.81 328 ILE B O 1
ATOM 5081 N N . ARG B 1 329 ? 14.141 -19.078 0.032 1 98.06 329 ARG B N 1
ATOM 5082 C CA . ARG B 1 329 ? 12.891 -19.781 -0.219 1 98.06 329 ARG B CA 1
ATOM 5083 C C . ARG B 1 329 ? 13 -20.672 -1.449 1 98.06 329 ARG B C 1
ATOM 5085 O O . ARG B 1 329 ? 14 -21.375 -1.631 1 98.06 329 ARG B O 1
ATOM 5092 N N . ASP B 1 330 ? 11.984 -20.672 -2.352 1 97.12 330 ASP B N 1
ATOM 5093 C CA . ASP B 1 330 ? 11.891 -21.75 -3.318 1 97.12 330 ASP B CA 1
ATOM 5094 C C . ASP B 1 330 ? 12.289 -21.281 -4.715 1 97.12 330 ASP B C 1
ATOM 5096 O O . ASP B 1 330 ? 12.328 -22.078 -5.656 1 97.12 330 ASP B O 1
ATOM 5100 N N . SER B 1 331 ? 12.656 -20.016 -4.855 1 98.44 331 SER B N 1
ATOM 5101 C CA . SER B 1 331 ? 12.883 -19.5 -6.199 1 98.44 331 SER B CA 1
ATOM 5102 C C . SER B 1 331 ? 14.359 -19.594 -6.586 1 98.44 331 SER B C 1
ATOM 5104 O O . SER B 1 331 ? 14.766 -19.094 -7.637 1 98.44 331 SER B O 1
ATOM 5106 N N . SER B 1 332 ? 15.227 -20.188 -5.746 1 98.69 332 SER B N 1
ATOM 5107 C CA . SER B 1 332 ? 16.625 -20.422 -6.059 1 98.69 332 SER B CA 1
ATOM 5108 C C . SER B 1 332 ? 17.031 -21.859 -5.797 1 98.69 332 SER B C 1
ATOM 5110 O O . SER B 1 332 ? 16.578 -22.484 -4.832 1 98.69 332 SER B O 1
ATOM 5112 N N . ALA B 1 333 ? 17.781 -22.391 -6.762 1 98.25 333 ALA B N 1
ATOM 5113 C CA . ALA B 1 333 ? 18.25 -23.781 -6.668 1 98.25 333 ALA B CA 1
ATOM 5114 C C . ALA B 1 333 ? 19.594 -23.953 -7.359 1 98.25 333 ALA B C 1
ATOM 5116 O O . ALA B 1 333 ? 20.094 -23.031 -8.016 1 98.25 333 ALA B O 1
ATOM 5117 N N . ARG B 1 334 ? 20.203 -25.125 -7.125 1 97.88 334 ARG B N 1
ATOM 5118 C CA . ARG B 1 334 ? 21.469 -25.453 -7.762 1 97.88 334 ARG B CA 1
ATOM 5119 C C . ARG B 1 334 ? 21.344 -25.438 -9.281 1 97.88 334 ARG B C 1
ATOM 5121 O O . ARG B 1 334 ? 20.344 -25.906 -9.828 1 97.88 334 ARG B O 1
ATOM 5128 N N . VAL B 1 335 ? 22.344 -24.844 -9.906 1 95.25 335 VAL B N 1
ATOM 5129 C CA . VAL B 1 335 ? 22.344 -24.766 -11.367 1 95.25 335 VAL B CA 1
ATOM 5130 C C . VAL B 1 335 ? 22.391 -26.188 -11.953 1 95.25 335 VAL B C 1
ATOM 5132 O O . VAL B 1 335 ? 23.078 -27.062 -11.43 1 95.25 335 VAL B O 1
ATOM 5135 N N . GLN B 1 336 ? 21.5 -26.359 -12.891 1 86.88 336 GLN B N 1
ATOM 5136 C CA . GLN B 1 336 ? 21.516 -27.672 -13.531 1 86.88 336 GLN B CA 1
ATOM 5137 C C . GLN B 1 336 ? 22.75 -27.859 -14.391 1 86.88 336 GLN B C 1
ATOM 5139 O O . GLN B 1 336 ? 23.203 -26.922 -15.055 1 86.88 336 GLN B O 1
ATOM 5144 N N . ALA B 1 337 ? 23.5 -28.969 -14.125 1 69.94 337 ALA B N 1
ATOM 5145 C CA . ALA B 1 337 ? 24.656 -29.312 -14.922 1 69.94 337 ALA B CA 1
ATOM 5146 C C . ALA B 1 337 ? 24.328 -29.375 -16.406 1 69.94 337 ALA B C 1
ATOM 5148 O O . ALA B 1 337 ? 23.25 -29.859 -16.781 1 69.94 337 ALA B O 1
ATOM 5149 N N . SER B 1 338 ? 24.812 -28.453 -17.266 1 52.66 338 SER B N 1
ATOM 5150 C CA . SER B 1 338 ? 24.703 -28.688 -18.703 1 52.66 338 SER B CA 1
ATOM 5151 C C . SER B 1 338 ? 25.25 -30.062 -19.094 1 52.66 338 SER B C 1
ATOM 5153 O O . SER B 1 338 ? 26.141 -30.578 -18.422 1 52.66 338 SER B O 1
#

Nearest PDB structures (foldseek):
  1bdh-assembly1_A  TM=7.982E-01  e=7.766E-28  Escherichia coli
  2pua-assembly1_A  TM=7.998E-01  e=3.753E-27  Escherichia coli
  1jft-assembly1_A-2  TM=8.003E-01  e=3.354E-27  Escherichia coli
  5ysz-assembly1_A-2  TM=7.681E-01  e=2.997E-27  Thermobifida fusca YX
  2pue-assembly1_A  TM=8.045E-01  e=2.030E-26  Escherichia coli

Secondary structure (DSSP, 8-state):
-PPPHHHHHHHHTS-HHHHHHHHTT-TTS-HHHHHHHHHHHHHHT----HHHHHHHSSS-SEEEEEE----HHHHHHHHHHHHHHHGGGT-EEEEEE--TT-TTHHHHHHHHHHHHT-SEEEE-TTGGG-HHHHHHHHHTT--EEEEEE-SS--TT--SEEEE-HHHHHHHHHHHHHHTT--SEEEE---TTSHHHHHHHHHHHHHHHHTTPPP-GGGEE---SSHHHHHHHHHHHHHSSS--SEEEESSHHHHHHHHHHHHHTT--TTTT-EEE-SS--THHHHSSSPPBEEE--HHHHHHHHHHHHHHHTTT---PPEEE--EEE--SS--PPP--/-PPPHHHHHHHHTS-HHHHHHHHTT-TTS-HHHHHHHHHHHHHHT----HHHHHHHSSS-SEEEEEE----HHHHHHHHHHHHHHHTTTT-EEEEEE--TT-TTHHHHHHHHHHHHT-SEEEE-TTGGG-HHHHHHHHHTT--EEEEEE-SS--TT--SEEEE-HHHHHHHHHHHHHHTT--SEEEE---TTSHHHHHHHHHHHHHHHHTTPPP-GGGEE---SSHHHHHHHHHHHHHSSS--SEEEESSHHHHHHHHHHHHHTT--TTTT-EEE-SS--THHHHSSSPPBEEE--HHHHHHHHHHHHHHHTTT---PPEEE--EEE--SS--PPP--

pLDDT: mean 90.14, std 12.79, range [39.25, 98.94]

Foldseek 3Di:
DAQALVNLCVQLVHDSVLLLCLVVVPPVHDPVSNVSSVVSCVVSVHDHPVVVCVVVVQADLEEEEEDADPDPLLVVLLVLLLVVLSVVVVHHYDYHYDDPPDPCVLVVVCCCCNVNRHLEYEDEPPLLVDPSNVVSCVVSPGQYEYEAEDDDDDPPSPHYAYEPLLLLLLQVLLVQVVLPWQQEAEQFADPSGVSRVSSVVSNVVNCVVVVHDDDPQRYHYAHQALVSLQVSLLSQCPDPRHGLEYEYSAVRSLNSNVVNCVVVVHDFNARYAYAHECPGPVQCVDVPRHKYWHDSSSNRSNLSSNLSVCVVVVDPRDHHYHYIGIDDTRRHHRHDDD/DACALVNLCVQLVHDSVLLLCLVVVPPVHDPVSNVSSVVSCVVSVHDHPVVVCVVVVQADLEEEEEDADPDPLLVVLLVLLLVVLSPPVVHHYHYHYDDPPDPCVLVVVCCCCNVNRHLEYEDEPPLLVDPSNVVSCVVSPGQYEYEAEDDDDDPPSPHYAYEPLLLALLQVLLVQVVLPWQQEAEQFAAPSGVSRVSSVVSNVVNCVVVVHDDDPQRYHYAHQALCSLQVSLLSQCPDPRHGLEYEYSAVRSLNSNVVNCVVVVHDFNARYAYAGECPGPVQCVDVPRHKYWHDSSSNRSNLSSNLSVCVVVVDPNDHHYHYIGIDDTGRHHRHDDD

Organism: NCBI:txid38313

Sequence (676 aa):
MKVTINDVAKYAGVSIKTVSRVTNNEPSVKQATIDKVNAAIKALNYQPNLAARNLAATSSYVIGFVYDNPNAYYIIDMQNGILSACRDKGYELLIHPCDAKADGICEQLTTMVKHARLAGLVLTPPLSEDPKVLSALDAIGANYVRIMAGDRVKADTGLAVLVNDRSGAVAITQHLIDLGHRQIAFLSGDYHHQSTKERLEGYRQALRDNDLDESPELIVEGEYSFESGVEGAKKLLKGANRPSAIVACNDEIAAGALFAARLEGVDIPTELSIVGFEDSPFSRQTWPKLTTVHQPNGKIAQIATELLIANRREQSARAEIFTPEPVIRDSSARVQASMKVTINDVAKYAGVSIKTVSRVTNNEPSVKQATIDKVNAAIKALNYQPNLAARNLAATSSYVIGFVYDNPNAYYIIDMQNGILSACRDKGYELLIHPCDAKADGICEQLTTMVKHARLAGLVLTPPLSEDPKVLSALDAIGANYVRIMAGDRVKADTGLAVLVNDRSGAVAITQHLIDLGHRQIAFLSGDYHHQSTKERLEGYRQALRDNDLDESPELIVEGEYSFESGVEGAKKLLKGANRPSAIVACNDEIAAGALFAARLEGVDIPTELSIVGFEDSPFSRQTWPKLTTVHQPNGKIAQIATELLIANRREQSARAEIFTPEPVIRDSSARVQAS